Protein AF-A0A2A3ZAZ2-F1 (afdb_monomer_lite)

InterPro domains:
  IPR047900 Choice-of-anchor G domain [NF033766] (11-178)
  IPR059438 Domain of unknown function DUF8394 [PF28433] (3-379)

Secondary structure (DSSP, 8-state):
-EEE-HHHHHTTTT-TTTHHHH-SEEEEEE-SEEEEEEE-SS-EEEEEEE--EEEEEE-HHHHHHHHHHHHHHHHHHHHHHHHHSTTTHHHHHTT--EEEE-GGG-EEEE--TT-EEEE-HHHHHHHHHHHHHTSPEE-TTSSEEEETTTTEEEEEHHHHHH-TT---STTPPTTEESS-HHHHHHHHHHHHHHHHHHHHHHHHHHHHHHHH-EEEEEEEEEEEETTEEEEEEEEEEEEEHHHHHTSS-SPPEEEEE-EETTTEE-HHHHHHHHHHHHHHHHHHHHHHHHHHHHHHHHHHHHHHHHHHHHHHHHHHHHHHTHHHHEEEEEEE-TTTS-GGGS---SSTT--EEEEEEEEEEESGGGT-EEEEEEEEEEE-PPPPPPP-HHHHHHHHHHHHHHHS--SS-HHHHHHHHHHHHH--TT--------S-HHHHHHHTS------------------------------------------PPPPPPPPPPP-------------PPPPPPP------PPPP--------

Organism: Brevibacterium aurantiacum (NCBI:txid273384)

Radius of gyration: 49.74 Å; chains: 1; bounding box: 88×68×163 Å

pLDDT: mean 73.19, std 22.87, range [26.67, 97.69]

Sequence (536 aa):
MLSLSPAGLVDQLGLSGVTDQVVDDLTLELGAIASTADSNGEADNSDYVVADGILTVSSPAVGEISGALDTLVDDTGATLEDVIGDEGLVNDLASLGVNVDLGAVGEISIAGDDATVSVEVRDALNSVVENIINEKLEDESGIASIDLATGDIKIDLAKIVKGADATDLNGLDPNTQVLTSDTISSITTAVADALGTLTGKVTETLTDALNDVHLKINLPAEIRALFVTVASGNITVDATLGQLAGTDESDPTITTDMDLLGVIPIGELLTAITDPLVTALLDITEPLIGGILTATVDELSTGVTSIVDPVLDGLDPVFGALNQVVDLTINEQPTLKDEESQVTGNGSNGAGFTVSAVSLELLPSTDAIDINLASSSVRAIPEAQAPDPDANTNAAASAAASATADDDSNGSAEVAAQAAAMDNADTTASAAADVDATSAAESAANEDASSETSADATTDPMPRRQPQQRQRHRQTPATTRTRNPPLPLTPIQALPLRPHRLLIPLRRLRSRPQQLPMQLLTLTPQPRQTPIQRQT

Foldseek 3Di:
DDKDQCQVQVVVVVNVPLDPQFFGIKDKDWDDKAKDWDDAAPDIDMFIFTQFIKIKTATVLLLCLLVLLLVLLLVLQVVVCCCQFFNHVLVLQQVLFDWFQPDQQFIKTKHHNPKGKDWDRSVLLNVLSVVLLCAWQWAPLRQWTARNNRRMIMGTLQCLVPNSPGRGPGPDDAFDWRLDPSSLVVSLVGVVRSLVVSLVSSLVSSLVSQQAIKMKMKMWMFGDDPNDTQKTWIKIWIHGLCLLQVVDPDFTDIDTDMAGNVPHDPVVCCVSVRVSVRVSSSVRRNVPSNVSSVVSSVSSSVSSCVSRVVSSVSCSVVSVCVCQAKIKTAFHWVVPVDPVQWPPDPDDFHIKIKTARMWMQGRVVVSPDIDGHNMDIDTHHNDPDDPDVVVVVVVVVLVVVVVPPPDDPPPVSVVVSVVVVPDDPDDDDDDDDDDDPVVVVVVVPDDDDDDDDDDDDDDDDDDDDDDDDDDDDDDDDDDDDDDDDDDDDDDDDDDDDDDDDDDDDDDDDDDDDDDDDDDDDDDDDDDDDDDDDDDD

Structure (mmCIF, N/CA/C/O backbone):
data_AF-A0A2A3ZAZ2-F1
#
_entry.id   AF-A0A2A3ZAZ2-F1
#
loop_
_atom_site.group_PDB
_atom_site.id
_atom_site.type_symbol
_atom_site.label_atom_id
_atom_site.label_alt_id
_atom_site.label_comp_id
_atom_site.label_asym_id
_atom_site.label_entity_id
_atom_site.label_seq_id
_atom_site.pdbx_PDB_ins_code
_atom_site.Cartn_x
_atom_site.Cartn_y
_atom_site.Cartn_z
_atom_site.occupancy
_atom_site.B_iso_or_equiv
_atom_site.auth_seq_id
_atom_site.auth_comp_id
_atom_site.auth_asym_id
_atom_site.auth_atom_id
_atom_site.pdbx_PDB_model_num
ATOM 1 N N . MET A 1 1 ? -12.252 -12.598 22.134 1.00 52.41 1 MET A N 1
ATOM 2 C CA . MET A 1 1 ? -12.474 -12.739 20.686 1.00 52.41 1 MET A CA 1
ATOM 3 C C . MET A 1 1 ? -13.908 -13.181 20.469 1.00 52.41 1 MET A C 1
ATOM 5 O O . MET A 1 1 ? -14.264 -14.285 20.875 1.00 52.41 1 MET A O 1
ATOM 9 N N . LEU A 1 2 ? -14.732 -12.280 19.943 1.00 58.09 2 LEU A N 1
ATOM 10 C CA . LEU A 1 2 ? -16.096 -12.559 19.511 1.00 58.09 2 LEU A CA 1
ATOM 11 C C . LEU A 1 2 ? -16.064 -12.546 17.975 1.00 58.09 2 LEU A C 1
ATOM 13 O O . LEU A 1 2 ? -15.742 -11.517 17.394 1.00 58.09 2 LEU A O 1
ATOM 17 N N . SER A 1 3 ? -16.326 -13.685 17.335 1.00 63.59 3 SER A N 1
ATOM 18 C CA . SER A 1 3 ? -16.441 -13.780 15.872 1.00 63.59 3 SER A CA 1
ATOM 19 C C . SER A 1 3 ? -17.918 -13.914 15.526 1.00 63.59 3 SER A C 1
ATOM 21 O O . SER A 1 3 ? -18.619 -14.765 16.089 1.00 63.59 3 SER A O 1
ATOM 23 N N . LEU A 1 4 ? -18.398 -13.022 14.665 1.00 59.56 4 LEU A N 1
ATOM 24 C CA . LEU A 1 4 ? -19.771 -12.969 14.191 1.00 59.56 4 LEU A CA 1
ATOM 25 C C . LEU A 1 4 ? -19.744 -13.273 12.696 1.00 59.56 4 LEU A C 1
ATOM 27 O O . LEU A 1 4 ? -19.268 -12.463 11.911 1.00 59.56 4 LEU A O 1
ATOM 31 N N . SER A 1 5 ? -20.301 -14.417 12.291 1.00 58.69 5 SER A N 1
ATOM 32 C CA . SER A 1 5 ? -20.487 -14.684 10.863 1.00 58.69 5 SER A CA 1
ATOM 33 C C . SER A 1 5 ? -21.585 -13.752 10.317 1.00 58.69 5 SER A C 1
ATOM 35 O O . SER A 1 5 ? -22.741 -13.881 10.744 1.00 58.69 5 SER A O 1
ATOM 37 N N . PRO A 1 6 ? -21.270 -12.835 9.381 1.00 56.41 6 PRO A N 1
ATOM 38 C CA . PRO A 1 6 ? -22.205 -11.838 8.872 1.00 56.41 6 PRO A CA 1
ATOM 39 C C . PRO A 1 6 ? -23.391 -12.479 8.152 1.00 56.41 6 PRO A C 1
ATOM 41 O O . PRO A 1 6 ? -24.512 -12.006 8.298 1.00 56.41 6 PRO A O 1
ATOM 44 N N . ALA A 1 7 ? -23.193 -13.600 7.452 1.00 56.41 7 ALA A N 1
ATOM 45 C CA . ALA A 1 7 ? -24.220 -14.221 6.610 1.00 56.41 7 ALA A CA 1
ATOM 46 C C . ALA A 1 7 ? -25.562 -14.462 7.337 1.00 56.41 7 ALA A C 1
ATOM 48 O O . ALA A 1 7 ? -26.625 -14.229 6.775 1.00 56.41 7 ALA A O 1
ATOM 49 N N . GLY A 1 8 ? -25.537 -14.874 8.611 1.00 55.44 8 GLY A N 1
ATOM 50 C CA . GLY A 1 8 ? -26.767 -15.110 9.380 1.00 55.44 8 GLY A CA 1
ATOM 51 C C . GLY A 1 8 ? -27.421 -13.846 9.953 1.00 55.44 8 GLY A C 1
ATOM 52 O O . GLY A 1 8 ? -28.639 -13.813 10.125 1.00 55.44 8 GLY A O 1
ATOM 53 N N . LEU A 1 9 ? -26.623 -12.821 10.263 1.00 58.31 9 LEU A N 1
ATOM 54 C CA . LEU A 1 9 ? -27.069 -11.591 10.927 1.00 58.31 9 LEU A CA 1
ATOM 55 C C . LEU A 1 9 ? -27.491 -10.512 9.917 1.00 58.31 9 LEU A C 1
ATOM 57 O O . LEU A 1 9 ? -28.422 -9.747 10.143 1.00 58.31 9 LEU A O 1
ATOM 61 N N . VAL A 1 10 ? -26.827 -10.484 8.767 1.00 57.12 10 VAL A N 1
ATOM 62 C CA . VAL A 1 10 ? -27.002 -9.493 7.704 1.00 57.12 10 VAL A CA 1
ATOM 63 C C . VAL A 1 10 ? -28.186 -9.855 6.793 1.00 57.12 10 VAL A C 1
ATOM 65 O O . VAL A 1 10 ? -28.905 -8.962 6.337 1.00 57.12 10 VAL A O 1
ATOM 68 N N . ASP A 1 11 ? -28.501 -11.150 6.646 1.00 60.66 11 ASP A N 1
ATOM 69 C CA . ASP A 1 11 ? -29.779 -11.619 6.084 1.00 60.66 11 ASP A CA 1
ATOM 70 C C . ASP A 1 11 ? -30.981 -11.115 6.905 1.00 60.66 11 ASP A C 1
ATOM 72 O O . ASP A 1 11 ? -32.020 -10.760 6.343 1.00 60.66 11 ASP A O 1
ATOM 76 N N . GLN A 1 12 ? -30.846 -11.027 8.236 1.00 57.66 12 GLN A N 1
ATOM 77 C CA . GLN A 1 12 ? -31.880 -10.450 9.107 1.00 57.66 12 GLN A CA 1
ATOM 78 C C . GLN A 1 12 ? -32.002 -8.928 8.964 1.00 57.66 12 GLN A C 1
ATOM 80 O O . GLN A 1 12 ? -33.097 -8.395 9.141 1.00 57.66 12 GLN A O 1
ATOM 85 N N . LEU A 1 13 ? -30.917 -8.245 8.595 1.00 60.09 13 LEU A N 1
ATOM 86 C CA . LEU A 1 13 ? -30.896 -6.805 8.322 1.00 60.09 13 LEU A CA 1
ATOM 87 C C . LEU A 1 13 ? -31.322 -6.453 6.884 1.00 60.09 13 LEU A C 1
ATOM 89 O O . LEU A 1 13 ? -31.354 -5.281 6.520 1.00 60.09 13 LEU A O 1
ATOM 93 N N . GLY A 1 14 ? -31.696 -7.442 6.062 1.00 56.00 14 GLY A N 1
ATOM 94 C CA . GLY A 1 14 ? -32.183 -7.216 4.696 1.00 56.00 14 GLY A CA 1
ATOM 95 C C . GLY A 1 14 ? -31.089 -6.845 3.690 1.00 56.00 14 GLY A C 1
ATOM 96 O O . GLY A 1 14 ? -31.392 -6.328 2.617 1.00 56.00 14 GLY A O 1
ATOM 97 N N . LEU A 1 15 ? -29.832 -7.132 4.020 1.00 62.06 15 LEU A N 1
ATOM 98 C CA . LEU A 1 15 ? -28.643 -6.871 3.203 1.00 62.06 15 LEU A CA 1
ATOM 99 C C . LEU A 1 15 ? -28.182 -8.135 2.440 1.00 62.06 15 LEU A C 1
ATOM 101 O O . LEU A 1 15 ? -27.025 -8.254 2.031 1.00 62.06 15 LEU A O 1
ATOM 105 N N . SER A 1 16 ? -29.104 -9.083 2.236 1.00 54.66 16 SER A N 1
ATOM 106 C CA . SER A 1 16 ? -28.910 -10.337 1.501 1.00 54.66 16 SER A CA 1
ATOM 107 C C . SER A 1 16 ? -28.504 -10.042 0.048 1.00 54.66 16 SER A C 1
ATOM 109 O O . SER A 1 16 ? -29.354 -9.751 -0.799 1.00 54.66 16 SER A O 1
ATOM 111 N N . GLY A 1 17 ? -27.202 -10.045 -0.231 1.00 55.53 17 GLY A N 1
ATOM 112 C CA . GLY A 1 17 ? -26.616 -9.648 -1.517 1.00 55.53 17 GLY A CA 1
ATOM 113 C C . GLY A 1 17 ? -25.278 -8.915 -1.396 1.00 55.53 17 GLY A C 1
ATOM 114 O O . GLY A 1 17 ? -24.532 -8.898 -2.366 1.00 55.53 17 GLY A O 1
ATOM 115 N N . VAL A 1 18 ? -24.966 -8.359 -0.218 1.00 58.56 18 VAL A N 1
ATOM 116 C CA . VAL A 1 18 ? -23.701 -7.649 0.052 1.00 58.56 18 VAL A CA 1
ATOM 117 C C . VAL A 1 18 ? -22.656 -8.571 0.701 1.00 58.56 18 VAL A C 1
ATOM 119 O O . VAL A 1 18 ? -21.472 -8.453 0.421 1.00 58.56 18 VAL A O 1
ATOM 122 N N . THR A 1 19 ? -23.065 -9.541 1.523 1.00 58.22 19 THR A N 1
ATOM 123 C CA . THR A 1 19 ? -22.137 -10.291 2.390 1.00 58.22 19 THR A CA 1
ATOM 124 C C . THR A 1 19 ? -21.160 -11.184 1.648 1.00 58.22 19 THR A C 1
ATOM 126 O O . THR A 1 19 ? -19.963 -10.979 1.733 1.00 58.22 19 THR A O 1
ATOM 129 N N . ASP A 1 20 ? -21.625 -12.148 0.862 1.00 62.38 20 ASP A N 1
ATOM 130 C CA . ASP A 1 20 ? -20.726 -13.240 0.453 1.00 62.38 20 ASP A CA 1
ATOM 131 C C . ASP A 1 20 ? -19.689 -12.818 -0.603 1.00 62.38 20 ASP A C 1
ATOM 133 O O . ASP A 1 20 ? -18.745 -13.555 -0.876 1.00 62.38 20 ASP A O 1
ATOM 137 N N . GLN A 1 21 ? -19.883 -11.647 -1.214 1.00 66.38 21 GLN A N 1
ATOM 138 C CA . GLN A 1 21 ? -18.978 -11.074 -2.211 1.00 66.38 21 GLN A CA 1
ATOM 139 C C . GLN A 1 21 ? -18.140 -9.925 -1.647 1.00 66.38 21 GLN A C 1
ATOM 141 O O . GLN A 1 21 ? -17.027 -9.721 -2.121 1.00 66.38 21 GLN A O 1
ATOM 146 N N . VAL A 1 22 ? -18.640 -9.193 -0.642 1.00 78.25 22 VAL A N 1
ATOM 147 C CA . VAL A 1 22 ? -17.960 -8.004 -0.111 1.00 78.25 22 VAL A CA 1
ATOM 148 C C . VAL A 1 22 ? -17.401 -8.227 1.292 1.00 78.25 22 VAL A C 1
ATOM 150 O O . VAL A 1 22 ? -16.277 -7.807 1.533 1.00 78.25 22 VAL A O 1
ATOM 153 N N . VAL A 1 23 ? -18.121 -8.881 2.210 1.00 83.50 23 VAL A N 1
ATOM 154 C CA . VAL A 1 23 ? -17.679 -9.112 3.602 1.00 83.50 23 VAL A CA 1
ATOM 155 C C . VAL A 1 23 ? -18.123 -10.482 4.111 1.00 83.50 23 VAL A C 1
ATOM 157 O O . VAL A 1 23 ? -19.313 -10.714 4.353 1.00 83.50 23 VAL A O 1
ATOM 160 N N . ASP A 1 24 ? -17.164 -11.374 4.345 1.00 84.38 24 ASP A N 1
ATOM 161 C CA . ASP A 1 24 ? -17.417 -12.759 4.751 1.00 84.38 24 ASP A CA 1
ATOM 162 C C . ASP A 1 24 ? -17.257 -13.010 6.262 1.00 84.38 24 ASP A C 1
ATOM 164 O O . ASP A 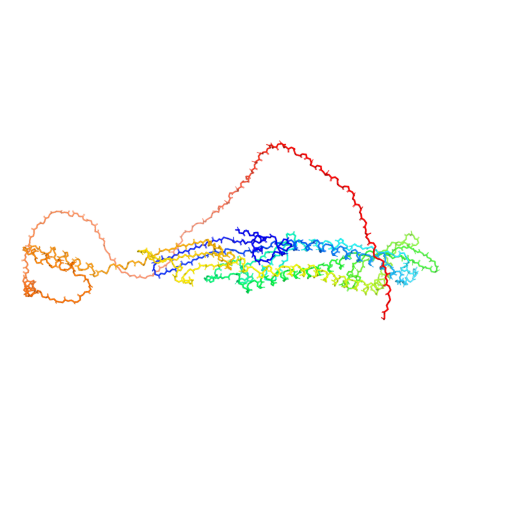1 24 ? -17.879 -13.945 6.780 1.00 84.38 24 ASP A O 1
ATOM 168 N N . ASP A 1 25 ? -16.514 -12.163 6.989 1.00 85.69 25 ASP A N 1
ATOM 169 C CA . ASP A 1 25 ? -16.398 -12.208 8.455 1.00 85.69 25 ASP A CA 1
ATOM 170 C C . ASP A 1 25 ? -16.355 -10.821 9.121 1.00 85.69 25 ASP A C 1
ATOM 172 O O . ASP A 1 25 ? -15.772 -9.869 8.598 1.00 85.69 25 ASP A O 1
ATOM 176 N N . LEU A 1 26 ? -16.944 -10.728 10.320 1.00 87.62 26 LEU A N 1
ATOM 177 C CA . LEU A 1 26 ? -16.829 -9.576 11.213 1.00 87.62 26 LEU A CA 1
ATOM 178 C C . LEU A 1 26 ? -16.402 -10.061 12.601 1.00 87.62 26 LEU A C 1
ATOM 180 O O . LEU A 1 26 ? -17.150 -10.737 13.312 1.00 87.62 26 LEU A O 1
ATOM 184 N N . THR A 1 27 ? -15.203 -9.679 13.025 1.00 90.56 27 THR A N 1
ATOM 185 C CA . THR A 1 27 ? -14.629 -10.117 14.297 1.00 90.56 27 THR A CA 1
ATOM 186 C C . THR A 1 27 ? -14.274 -8.922 15.172 1.00 90.56 27 THR A C 1
ATOM 188 O O . THR A 1 27 ? -13.551 -8.026 14.753 1.00 90.56 27 THR A O 1
ATOM 191 N N . LEU A 1 28 ? -14.733 -8.935 16.427 1.00 92.12 28 LEU A N 1
ATOM 192 C CA . LEU A 1 28 ? -14.315 -7.979 17.448 1.00 92.12 28 LEU A CA 1
ATOM 193 C C . LEU A 1 28 ? -13.357 -8.655 18.435 1.00 92.12 28 LEU A C 1
ATOM 195 O O . LEU A 1 28 ? -13.705 -9.603 19.160 1.00 92.12 28 LEU A O 1
ATOM 199 N N . GLU A 1 29 ? -12.134 -8.141 18.488 1.00 93.50 29 GLU A N 1
ATOM 200 C CA . GLU A 1 29 ? -11.129 -8.525 19.463 1.00 93.50 29 GLU A CA 1
ATOM 201 C C . GLU A 1 29 ? -11.007 -7.451 20.540 1.00 93.50 29 GLU A C 1
ATOM 203 O O . GLU A 1 29 ? -10.717 -6.292 20.274 1.00 93.50 29 GLU A O 1
ATOM 208 N N . LEU A 1 30 ? -11.238 -7.866 21.782 1.00 93.44 30 LEU A N 1
ATOM 209 C CA . LEU A 1 30 ? -10.998 -7.048 22.959 1.00 93.44 30 LEU A CA 1
ATOM 210 C C . LEU A 1 30 ? -9.752 -7.591 23.646 1.00 93.44 30 LEU A C 1
ATOM 212 O O . LEU A 1 30 ? -9.612 -8.813 23.795 1.00 93.44 30 LEU A O 1
ATOM 216 N N . GLY A 1 31 ? -8.880 -6.680 24.069 1.00 91.94 31 GLY A N 1
ATOM 217 C CA . GLY A 1 31 ? -7.686 -7.001 24.838 1.00 91.94 31 GLY A CA 1
ATOM 218 C C . GLY A 1 31 ? -8.010 -7.518 26.245 1.00 91.94 31 GLY A C 1
ATOM 219 O O . GLY A 1 31 ? -9.090 -8.036 26.536 1.00 91.94 31 GLY A O 1
ATOM 220 N N . ALA A 1 32 ? -7.060 -7.376 27.169 1.00 94.12 32 ALA A N 1
ATOM 221 C CA . ALA A 1 32 ? -7.324 -7.677 28.572 1.00 94.12 32 ALA A CA 1
ATOM 222 C C . ALA A 1 32 ? -8.446 -6.773 29.109 1.00 94.12 32 ALA A C 1
ATOM 224 O O . ALA A 1 32 ? -8.337 -5.548 29.043 1.00 94.12 32 ALA A O 1
ATOM 225 N N . ILE A 1 33 ? -9.492 -7.397 29.656 1.00 95.38 33 ILE A N 1
ATOM 226 C CA . ILE A 1 33 ? -10.637 -6.713 30.258 1.00 95.38 33 ILE A CA 1
ATOM 227 C C . ILE A 1 33 ? -10.745 -7.025 31.754 1.00 95.38 33 ILE A C 1
ATOM 229 O O . ILE A 1 33 ? -10.572 -8.175 32.169 1.00 95.38 33 ILE A O 1
ATOM 233 N N . ALA A 1 34 ? -11.021 -6.009 32.569 1.00 95.81 34 ALA A N 1
ATOM 234 C CA . ALA A 1 34 ? -11.232 -6.140 34.009 1.00 95.81 34 ALA A CA 1
ATOM 235 C C . ALA A 1 34 ? -12.114 -5.008 34.547 1.00 95.81 34 ALA A C 1
ATOM 237 O O . ALA A 1 34 ? -12.119 -3.911 34.000 1.00 95.81 34 ALA A O 1
ATOM 238 N N . SER A 1 35 ? -12.801 -5.261 35.656 1.00 95.12 35 SER A N 1
ATOM 239 C CA . SER A 1 35 ? -13.551 -4.257 36.414 1.00 95.12 35 SER A CA 1
ATOM 240 C C . SER A 1 35 ? -13.294 -4.425 37.906 1.00 95.12 35 SER A C 1
ATOM 242 O O . SER A 1 35 ? -13.001 -5.531 38.370 1.00 95.12 35 SER A O 1
ATOM 244 N N . THR A 1 36 ? -13.479 -3.354 38.665 1.00 93.44 36 THR A N 1
ATOM 245 C CA . THR A 1 36 ? -13.549 -3.367 40.126 1.00 93.44 36 THR A CA 1
ATOM 246 C C . THR A 1 36 ? -14.722 -2.509 40.583 1.00 93.44 36 THR A C 1
ATOM 248 O O . THR A 1 36 ? -15.032 -1.483 39.984 1.00 93.44 36 THR A O 1
ATOM 251 N N . ALA A 1 37 ? -15.380 -2.940 41.655 1.00 90.44 37 ALA A N 1
ATOM 252 C CA . ALA A 1 37 ? -16.422 -2.175 42.325 1.00 90.44 37 ALA A CA 1
ATOM 253 C C . ALA A 1 37 ? -16.169 -2.225 43.835 1.00 90.44 37 ALA A C 1
ATOM 255 O O . ALA A 1 37 ? -15.951 -3.305 44.391 1.00 90.44 37 ALA A O 1
ATOM 256 N N . ASP A 1 38 ? -16.185 -1.062 44.476 1.00 87.94 38 ASP A N 1
ATOM 257 C CA . ASP A 1 38 ? -15.986 -0.863 45.908 1.00 87.94 38 ASP A CA 1
ATOM 258 C C . ASP A 1 38 ? -17.085 0.060 46.446 1.00 87.94 38 ASP A C 1
ATOM 260 O O . ASP A 1 38 ? -17.494 1.012 45.780 1.00 87.94 38 ASP A O 1
ATOM 264 N N . SER A 1 39 ? -17.603 -0.255 47.630 1.00 84.00 39 SER A N 1
ATOM 265 C CA . SER A 1 39 ? -18.609 0.563 48.302 1.00 84.00 39 SER A CA 1
ATOM 266 C C . SER A 1 39 ? -18.468 0.421 49.808 1.00 84.00 39 SER A C 1
ATOM 268 O O . SER A 1 39 ? -18.311 -0.689 50.327 1.00 84.00 39 SER A O 1
ATOM 270 N N . ASN A 1 40 ? -18.584 1.540 50.517 1.00 80.19 40 ASN A N 1
ATOM 271 C CA . ASN A 1 40 ? -18.669 1.585 51.979 1.00 80.19 40 ASN A CA 1
ATOM 272 C C . ASN A 1 40 ? -20.085 1.940 52.481 1.00 80.19 40 ASN A C 1
ATOM 274 O O . ASN A 1 40 ? -20.274 2.189 53.669 1.00 80.19 40 ASN A O 1
ATOM 278 N N . GLY A 1 41 ? -21.073 1.984 51.579 1.00 70.50 41 GLY A N 1
ATOM 279 C CA . GLY A 1 41 ? -22.455 2.358 51.881 1.00 70.50 41 GLY A CA 1
ATOM 280 C C . GLY A 1 41 ? -22.721 3.868 51.917 1.00 70.50 41 GLY A C 1
ATOM 281 O O . GLY A 1 41 ? -23.877 4.260 52.052 1.00 70.50 41 GLY A O 1
ATOM 282 N N . GLU A 1 42 ? -21.690 4.706 51.774 1.00 70.56 42 GLU A N 1
ATOM 283 C CA . GLU A 1 42 ? -21.794 6.168 51.634 1.00 70.56 42 GLU A CA 1
ATOM 284 C C . GLU A 1 42 ? -21.228 6.674 50.297 1.00 70.56 42 GLU A C 1
ATOM 286 O O . GLU A 1 42 ? -21.736 7.646 49.738 1.00 70.56 42 GLU A O 1
ATOM 291 N N . ALA A 1 43 ? -20.179 6.025 49.788 1.00 75.50 43 ALA A N 1
ATOM 292 C CA . ALA A 1 43 ? -19.521 6.323 48.527 1.00 75.50 43 ALA A CA 1
ATOM 293 C C . ALA A 1 43 ? -19.285 5.038 47.729 1.00 75.50 43 ALA A C 1
ATOM 295 O O . ALA A 1 43 ? -18.876 4.014 48.282 1.00 75.50 43 ALA A O 1
ATOM 296 N N . ASP A 1 44 ? -19.494 5.150 46.422 1.00 82.62 44 ASP A N 1
ATOM 297 C CA . ASP A 1 44 ? -19.298 4.090 45.444 1.00 82.62 44 ASP A CA 1
ATOM 298 C C . ASP A 1 44 ? -18.097 4.441 44.562 1.00 82.62 44 ASP A C 1
ATOM 300 O O . ASP A 1 44 ? -17.993 5.563 44.059 1.00 82.62 44 ASP A O 1
ATOM 304 N N . ASN A 1 45 ? -17.175 3.494 44.389 1.00 87.25 45 ASN A N 1
ATOM 305 C CA . ASN A 1 45 ? -16.007 3.645 43.530 1.00 87.25 45 ASN A CA 1
ATOM 306 C C . ASN A 1 45 ? -15.880 2.460 42.575 1.00 87.25 45 ASN A C 1
ATOM 308 O O . ASN A 1 45 ? -16.119 1.310 42.943 1.00 87.25 45 ASN A O 1
ATOM 312 N N . SER A 1 46 ? -15.441 2.730 41.353 1.00 90.38 46 SER A N 1
ATOM 313 C CA . SER A 1 46 ? -15.227 1.691 40.355 1.00 90.38 46 SER A CA 1
ATOM 314 C C . SER A 1 46 ? -14.101 2.045 39.415 1.00 90.38 46 SER A C 1
ATOM 316 O O . SER A 1 46 ? -14.015 3.190 38.974 1.00 90.38 46 SER A O 1
ATOM 318 N N . ASP A 1 47 ? -13.331 1.035 39.038 1.00 92.75 47 ASP A N 1
ATOM 319 C CA . ASP A 1 47 ? -12.361 1.133 37.959 1.00 92.75 47 ASP A CA 1
ATOM 320 C C . ASP A 1 47 ? -12.642 0.058 36.911 1.00 92.75 47 ASP A C 1
ATOM 322 O O . ASP A 1 47 ? -13.310 -0.953 37.158 1.00 92.75 47 ASP A O 1
ATOM 326 N N . TYR A 1 48 ? -12.086 0.263 35.725 1.00 95.38 48 TYR A N 1
ATOM 327 C CA . TYR A 1 48 ? -12.109 -0.717 34.655 1.00 95.38 48 TYR A CA 1
ATOM 328 C C . TYR A 1 48 ? -10.809 -0.664 33.859 1.00 95.38 48 TYR A C 1
ATOM 330 O O . TYR A 1 48 ? -10.067 0.319 33.892 1.00 95.38 48 TYR A O 1
ATOM 338 N N . VAL A 1 49 ? -10.540 -1.752 33.147 1.00 96.25 49 VAL A N 1
ATOM 339 C CA . VAL A 1 49 ? -9.462 -1.850 32.172 1.00 96.25 49 VAL A CA 1
ATOM 340 C C . VAL A 1 49 ? -10.010 -2.509 30.915 1.00 96.25 49 VAL A C 1
ATOM 342 O O . VAL A 1 49 ? -10.638 -3.562 31.006 1.00 96.25 49 VAL A O 1
ATOM 345 N N . VAL A 1 50 ? -9.744 -1.910 29.758 1.00 96.12 50 VAL A N 1
ATOM 346 C CA . VAL A 1 50 ? -9.931 -2.462 28.416 1.00 96.12 50 VAL A CA 1
ATOM 347 C C . VAL A 1 50 ? -8.673 -2.132 27.620 1.00 96.12 50 VAL A C 1
ATOM 349 O O . VAL A 1 50 ? -8.494 -1.017 27.133 1.00 96.12 50 VAL A O 1
ATOM 352 N N . ALA A 1 51 ? -7.760 -3.100 27.553 1.00 92.12 51 ALA A N 1
ATOM 353 C CA . ALA A 1 51 ? -6.420 -2.876 27.016 1.00 92.12 51 ALA A CA 1
ATOM 354 C C . ALA A 1 51 ? -6.390 -2.591 25.509 1.00 92.12 51 ALA A C 1
ATOM 356 O O . ALA A 1 51 ? -5.441 -1.967 25.061 1.00 92.12 51 ALA A O 1
ATOM 357 N N . ASP A 1 52 ? -7.379 -3.071 24.751 1.00 91.25 52 ASP A N 1
ATOM 358 C CA . ASP A 1 52 ? -7.451 -2.912 23.296 1.00 91.25 52 ASP A CA 1
ATOM 359 C C . ASP A 1 52 ? -8.881 -3.184 22.792 1.00 91.25 52 ASP A C 1
ATOM 361 O O . ASP A 1 52 ? -9.652 -3.877 23.471 1.00 91.25 52 ASP A O 1
ATOM 365 N N . GLY A 1 53 ? -9.212 -2.673 21.608 1.00 94.19 53 GLY A N 1
ATOM 366 C CA . GLY A 1 53 ? -10.450 -2.934 20.883 1.00 94.19 53 GLY A CA 1
ATOM 367 C C . GLY A 1 53 ? -10.227 -2.839 19.377 1.00 94.19 53 GLY A C 1
ATOM 368 O O . GLY A 1 53 ? -10.253 -1.745 18.822 1.00 94.19 53 GLY A O 1
ATOM 369 N N . ILE A 1 54 ? -10.059 -3.989 18.724 1.00 95.81 54 ILE A N 1
ATOM 370 C CA . ILE A 1 54 ? -9.836 -4.088 17.279 1.00 95.81 54 ILE A CA 1
ATOM 371 C C . ILE A 1 54 ? -11.046 -4.737 16.618 1.00 95.81 54 ILE A C 1
ATOM 373 O O . ILE A 1 54 ? -11.389 -5.888 16.906 1.00 95.81 54 ILE A O 1
ATOM 377 N N . LEU A 1 55 ? -11.674 -4.014 15.695 1.00 95.00 55 LEU A N 1
ATOM 378 C CA . LEU A 1 55 ? -12.686 -4.558 14.797 1.00 95.00 55 LEU A CA 1
ATOM 379 C C . LEU A 1 55 ? -12.000 -5.005 13.502 1.00 95.00 55 LEU A C 1
ATOM 381 O O . LEU A 1 55 ? -11.334 -4.215 12.849 1.00 95.00 55 LEU A O 1
ATOM 385 N N . THR A 1 56 ? -12.132 -6.276 13.139 1.00 95.38 56 THR A N 1
ATOM 386 C CA . THR A 1 56 ? -11.616 -6.827 11.881 1.00 95.38 56 THR A CA 1
ATOM 387 C C . THR A 1 56 ? -12.780 -7.178 10.967 1.00 95.38 56 THR A C 1
ATOM 389 O O . THR A 1 56 ? -13.675 -7.924 11.367 1.00 95.38 56 THR A O 1
ATOM 392 N N . VAL A 1 57 ? -12.752 -6.648 9.750 1.00 93.19 57 VAL A N 1
ATOM 393 C CA . VAL A 1 57 ? -13.659 -6.997 8.656 1.00 93.19 57 VAL A CA 1
ATOM 394 C C . VAL A 1 57 ? -12.850 -7.782 7.636 1.00 93.19 57 VAL A C 1
ATOM 396 O O . VAL A 1 57 ? -11.851 -7.267 7.143 1.00 93.19 57 VAL A O 1
ATOM 399 N N . SER A 1 58 ? -13.255 -9.009 7.328 1.00 92.75 58 SER A N 1
ATOM 400 C CA . SER A 1 58 ? -12.632 -9.773 6.246 1.00 92.75 58 SER A CA 1
ATOM 401 C C . SER A 1 58 ? -13.454 -9.585 4.971 1.00 92.75 58 SER A C 1
ATOM 403 O O . SER A 1 58 ? -14.685 -9.681 4.990 1.00 92.75 58 SER A O 1
ATOM 405 N N . SER A 1 59 ? -12.782 -9.178 3.894 1.00 92.69 59 SER A N 1
ATOM 406 C CA . SER A 1 59 ? -13.394 -8.776 2.631 1.00 92.69 59 SER A CA 1
ATOM 407 C C . SER A 1 59 ? -12.732 -9.496 1.455 1.00 92.69 59 SER A C 1
ATOM 409 O O . SER A 1 59 ? -11.622 -9.135 1.048 1.00 92.69 59 SER A O 1
ATOM 411 N N . PRO A 1 60 ? -13.421 -10.472 0.835 1.00 91.38 60 PRO A N 1
ATOM 412 C CA . PRO A 1 60 ? -12.936 -11.113 -0.385 1.00 91.38 60 PRO A CA 1
ATOM 413 C C . PRO A 1 60 ? -12.681 -10.105 -1.514 1.00 91.38 60 PRO A C 1
ATOM 415 O O . PRO A 1 60 ? -11.686 -10.222 -2.222 1.00 91.38 60 PRO A O 1
ATOM 418 N N . ALA A 1 61 ? -13.530 -9.078 -1.628 1.00 91.38 61 ALA A N 1
ATOM 419 C CA . ALA A 1 61 ? -13.377 -7.999 -2.603 1.00 91.38 61 ALA A CA 1
ATOM 420 C C . ALA A 1 61 ? -12.056 -7.225 -2.433 1.00 91.38 61 ALA A C 1
ATOM 422 O O . ALA A 1 61 ? -11.408 -6.909 -3.427 1.00 91.38 61 ALA A O 1
ATOM 423 N N . VAL A 1 62 ? -11.612 -6.971 -1.195 1.00 94.38 62 VAL A N 1
ATOM 424 C CA . VAL A 1 62 ? -10.286 -6.379 -0.939 1.00 94.38 62 VAL A CA 1
ATOM 425 C C . VAL A 1 62 ? -9.167 -7.341 -1.342 1.00 94.38 62 VAL A C 1
ATOM 427 O O . VAL A 1 62 ? -8.193 -6.917 -1.957 1.00 94.38 62 VAL A O 1
ATOM 430 N N . GLY A 1 63 ? -9.314 -8.639 -1.058 1.00 90.69 63 GLY A N 1
ATOM 431 C CA . GLY A 1 63 ? -8.337 -9.655 -1.466 1.00 90.69 63 GLY A CA 1
ATOM 432 C C . GLY A 1 63 ? -8.167 -9.771 -2.990 1.00 90.69 63 GLY A C 1
ATOM 433 O O . GLY A 1 63 ? -7.068 -10.042 -3.479 1.00 90.69 63 GLY A O 1
ATOM 434 N N . GLU A 1 64 ? -9.230 -9.519 -3.760 1.00 92.75 64 GLU A N 1
ATOM 435 C CA . GLU A 1 64 ? -9.214 -9.544 -5.231 1.00 92.75 64 GLU A CA 1
ATOM 436 C C . GLU A 1 64 ? -8.465 -8.357 -5.866 1.00 92.75 64 GLU A C 1
ATOM 438 O O . GLU A 1 64 ? -8.017 -8.474 -7.011 1.00 92.75 64 GLU A O 1
ATOM 443 N N . ILE A 1 65 ? -8.247 -7.255 -5.129 1.00 94.94 65 ILE A N 1
ATOM 444 C CA . ILE A 1 65 ? -7.482 -6.086 -5.609 1.00 94.94 65 ILE A CA 1
ATOM 445 C C . ILE A 1 65 ? -6.081 -6.504 -6.057 1.00 94.94 65 ILE A C 1
ATOM 447 O O . ILE A 1 65 ? -5.600 -6.031 -7.083 1.00 94.94 65 ILE A O 1
ATOM 451 N N . SER A 1 66 ? -5.443 -7.421 -5.324 1.00 92.56 66 SER A N 1
ATOM 452 C CA . SER A 1 66 ? -4.097 -7.913 -5.636 1.00 92.56 66 SER A CA 1
ATOM 453 C C . SER A 1 66 ? -4.003 -8.503 -7.051 1.00 92.56 66 SER A C 1
ATOM 455 O O . SER A 1 66 ? -3.132 -8.119 -7.828 1.00 92.56 66 SER A O 1
ATOM 457 N N . GLY A 1 67 ? -4.943 -9.378 -7.421 1.00 92.81 67 GLY A N 1
ATOM 458 C CA . GLY A 1 67 ? -4.988 -9.995 -8.749 1.00 92.81 67 GLY A CA 1
ATOM 459 C C . GLY A 1 67 ? -5.417 -9.025 -9.851 1.00 92.81 67 GLY A C 1
ATOM 460 O O . GLY A 1 67 ? -4.943 -9.127 -10.984 1.00 92.81 67 GLY A O 1
ATOM 461 N N . ALA A 1 68 ? -6.290 -8.068 -9.527 1.00 94.69 68 ALA A N 1
ATOM 462 C CA . ALA A 1 68 ? -6.681 -7.017 -10.461 1.00 94.69 68 ALA A CA 1
ATOM 463 C C . ALA A 1 68 ? -5.512 -6.066 -10.769 1.00 94.69 68 ALA A C 1
ATOM 465 O O . ALA A 1 68 ? -5.315 -5.705 -11.927 1.00 94.69 68 ALA A O 1
ATOM 466 N N . LEU A 1 69 ? -4.716 -5.710 -9.756 1.00 94.19 69 LEU A N 1
ATOM 467 C CA . LEU A 1 69 ? -3.530 -4.870 -9.905 1.00 94.19 69 LEU A CA 1
ATOM 468 C C . LEU A 1 69 ? -2.431 -5.577 -10.706 1.00 94.19 69 LEU A C 1
ATOM 470 O O . LEU A 1 69 ? -1.864 -4.967 -11.605 1.00 94.19 69 LEU A O 1
ATOM 474 N N . ASP A 1 70 ? -2.179 -6.857 -10.423 1.00 92.88 70 ASP A N 1
ATOM 475 C CA . ASP A 1 70 ? -1.231 -7.692 -11.176 1.00 92.88 70 ASP A CA 1
ATOM 476 C C . ASP A 1 70 ? -1.603 -7.754 -12.666 1.00 92.88 70 ASP A C 1
ATOM 478 O O . ASP A 1 70 ? -0.779 -7.483 -13.533 1.00 92.88 70 ASP A O 1
ATOM 482 N N . THR A 1 71 ? -2.884 -7.996 -12.969 1.00 94.50 71 THR A N 1
ATOM 483 C CA . THR A 1 71 ? -3.379 -8.023 -14.357 1.00 94.50 71 THR A CA 1
ATOM 484 C C . THR A 1 71 ? -3.236 -6.662 -15.038 1.00 94.50 71 THR A C 1
ATOM 486 O O . THR A 1 71 ? -2.755 -6.588 -16.166 1.00 94.50 71 THR A O 1
ATOM 489 N N . LEU A 1 72 ? -3.642 -5.581 -14.359 1.00 94.56 72 LEU A N 1
ATOM 490 C CA . LEU A 1 72 ? -3.547 -4.221 -14.889 1.00 94.56 72 LEU A CA 1
ATOM 491 C C . LEU A 1 72 ? -2.096 -3.868 -15.240 1.00 94.56 72 LEU A C 1
ATOM 493 O O . LEU A 1 72 ? -1.827 -3.364 -16.326 1.00 94.56 72 LEU A O 1
ATOM 497 N N . VAL A 1 73 ? -1.167 -4.143 -14.326 1.00 93.62 73 VAL A N 1
ATOM 498 C CA . VAL A 1 73 ? 0.244 -3.800 -14.503 1.00 93.62 73 VAL A CA 1
ATOM 499 C C . VAL A 1 73 ? 0.928 -4.687 -15.541 1.00 93.62 73 VAL A C 1
ATOM 501 O O . VAL A 1 73 ? 1.719 -4.163 -16.324 1.00 93.62 73 VAL A O 1
ATOM 504 N N . ASP A 1 74 ? 0.601 -5.978 -15.621 1.00 92.81 74 ASP A N 1
ATOM 505 C CA . ASP A 1 74 ? 1.142 -6.859 -16.663 1.00 92.81 74 ASP A CA 1
ATOM 506 C C . ASP A 1 74 ? 0.681 -6.428 -18.067 1.00 92.81 74 ASP A C 1
ATOM 508 O O . ASP A 1 74 ? 1.500 -6.343 -18.987 1.00 92.81 74 ASP A O 1
ATOM 512 N N . ASP A 1 75 ? -0.603 -6.080 -18.224 1.00 93.31 75 ASP A N 1
ATOM 513 C CA . ASP A 1 75 ? -1.170 -5.589 -19.488 1.00 93.31 75 ASP A CA 1
ATOM 514 C C . ASP A 1 75 ? -0.541 -4.246 -19.905 1.00 93.31 75 ASP A C 1
ATOM 516 O O . ASP A 1 75 ? -0.171 -4.048 -21.072 1.00 93.31 75 ASP A O 1
ATOM 520 N N . THR A 1 76 ? -0.374 -3.321 -18.955 1.00 92.62 76 THR A N 1
ATOM 521 C CA . THR A 1 76 ? 0.293 -2.039 -19.204 1.00 92.62 76 THR A CA 1
ATOM 522 C C . THR A 1 76 ? 1.774 -2.222 -19.523 1.00 92.62 76 THR A C 1
ATOM 524 O O . THR A 1 76 ? 2.270 -1.621 -20.476 1.00 92.62 76 THR A O 1
ATOM 527 N N . GLY A 1 77 ? 2.479 -3.074 -18.777 1.00 92.62 77 GLY A N 1
ATOM 528 C CA . GLY A 1 77 ? 3.883 -3.391 -19.016 1.00 92.62 77 GLY A CA 1
ATOM 529 C C . GLY A 1 77 ? 4.096 -3.972 -20.410 1.00 92.62 77 GLY A C 1
ATOM 530 O O . GLY A 1 77 ? 4.954 -3.487 -21.138 1.00 92.62 77 GLY A O 1
ATOM 531 N N . ALA A 1 78 ? 3.269 -4.935 -20.827 1.00 91.25 78 ALA A N 1
ATOM 532 C CA . ALA A 1 78 ? 3.324 -5.504 -22.173 1.00 91.25 78 ALA A CA 1
ATOM 533 C C . ALA A 1 78 ? 3.083 -4.448 -23.263 1.00 91.25 78 ALA A C 1
ATOM 535 O O . ALA A 1 78 ? 3.821 -4.384 -24.243 1.00 91.25 78 ALA A O 1
ATOM 536 N N . THR A 1 79 ? 2.092 -3.575 -23.065 1.00 91.19 79 THR A N 1
ATOM 537 C CA . THR A 1 79 ? 1.814 -2.478 -24.002 1.00 91.19 79 THR A CA 1
ATOM 538 C C . THR A 1 79 ? 3.000 -1.516 -24.103 1.00 91.19 79 THR A C 1
ATOM 540 O O . THR A 1 79 ? 3.354 -1.084 -25.200 1.00 91.19 79 THR A O 1
ATOM 543 N N . LEU A 1 80 ? 3.639 -1.192 -22.975 1.00 91.81 80 LEU A N 1
ATOM 544 C CA . LEU A 1 80 ? 4.794 -0.301 -22.952 1.00 91.81 80 LEU A CA 1
ATOM 545 C C . LEU A 1 80 ? 6.018 -0.929 -23.631 1.00 91.81 80 LEU A C 1
ATOM 547 O O . LEU A 1 80 ? 6.697 -0.246 -24.397 1.00 91.81 80 LEU A O 1
ATOM 551 N N . GLU A 1 81 ? 6.280 -2.217 -23.396 1.00 90.62 81 GLU A N 1
ATOM 552 C CA . GLU A 1 81 ? 7.350 -2.959 -24.077 1.00 90.62 81 GLU A CA 1
ATOM 553 C C . GLU A 1 81 ? 7.157 -2.974 -25.590 1.00 90.62 81 GLU A C 1
ATOM 555 O O . GLU A 1 81 ? 8.116 -2.732 -26.318 1.00 90.62 81 GLU A O 1
ATOM 560 N N . ASP A 1 82 ? 5.931 -3.191 -26.070 1.00 89.19 82 ASP A N 1
ATOM 561 C CA . ASP A 1 82 ? 5.628 -3.192 -27.503 1.00 89.19 82 ASP A CA 1
ATOM 562 C C . ASP A 1 82 ? 5.848 -1.802 -28.132 1.00 89.19 82 ASP A C 1
ATOM 564 O O . ASP A 1 82 ? 6.384 -1.683 -29.237 1.00 89.19 82 ASP A O 1
ATOM 568 N N . VAL A 1 83 ? 5.462 -0.732 -27.424 1.00 88.75 83 VAL A N 1
ATOM 569 C CA . VAL A 1 83 ? 5.600 0.653 -27.906 1.00 88.75 83 VAL A CA 1
ATOM 570 C C . VAL A 1 83 ? 7.052 1.143 -27.859 1.00 88.75 83 VAL A C 1
ATOM 572 O O . VAL A 1 83 ? 7.483 1.866 -28.757 1.00 88.75 83 VAL A O 1
ATOM 575 N N . ILE A 1 84 ? 7.820 0.786 -26.828 1.00 88.62 84 ILE A N 1
ATOM 576 C CA . ILE A 1 84 ? 9.219 1.223 -26.679 1.00 88.62 84 ILE A CA 1
ATOM 577 C C . ILE A 1 84 ? 10.185 0.303 -27.430 1.00 88.62 84 ILE A C 1
ATOM 579 O O . ILE A 1 84 ? 11.229 0.762 -27.886 1.00 88.62 84 ILE A O 1
ATOM 583 N N . GLY A 1 85 ? 9.866 -0.980 -27.550 1.00 85.56 85 GLY A N 1
ATOM 584 C CA . GLY A 1 85 ? 10.738 -1.993 -28.128 1.00 85.56 85 GLY A CA 1
ATOM 585 C C . GLY A 1 85 ? 10.920 -1.880 -29.643 1.00 85.56 85 GLY A C 1
ATOM 586 O O . GLY A 1 85 ? 10.750 -0.829 -30.269 1.00 85.56 85 GLY A O 1
ATOM 587 N N . ASP A 1 86 ? 11.280 -3.011 -30.247 1.00 72.88 86 ASP A N 1
ATOM 588 C CA . ASP A 1 86 ? 11.746 -3.088 -31.634 1.00 72.88 86 ASP A CA 1
ATOM 589 C C . ASP A 1 86 ? 10.715 -2.652 -32.696 1.00 72.88 86 ASP A C 1
ATOM 591 O O . ASP A 1 86 ? 11.087 -2.380 -33.838 1.00 72.88 86 ASP A O 1
ATOM 595 N N . GLU A 1 87 ? 9.426 -2.568 -32.353 1.00 72.38 87 GLU A N 1
ATOM 596 C CA . GLU A 1 87 ? 8.365 -2.190 -33.297 1.00 72.38 87 GLU A CA 1
ATOM 597 C C . GLU A 1 87 ? 8.005 -0.695 -33.264 1.00 72.38 87 GLU A C 1
ATOM 599 O O . GLU A 1 87 ? 7.494 -0.174 -34.261 1.00 72.38 87 GLU A O 1
ATOM 604 N N . GLY A 1 88 ? 8.288 0.011 -32.165 1.00 81.06 88 GLY A N 1
ATOM 605 C CA . GLY A 1 88 ? 7.922 1.418 -31.989 1.00 81.06 88 GLY A CA 1
ATOM 606 C C . GLY A 1 88 ? 9.107 2.367 -32.132 1.00 81.06 88 GLY A C 1
ATOM 607 O O . GLY A 1 88 ? 9.317 2.927 -33.213 1.00 81.06 88 GLY A O 1
ATOM 608 N N . LEU A 1 89 ? 9.898 2.529 -31.064 1.00 84.88 89 LEU A N 1
ATOM 609 C CA . LEU A 1 89 ? 11.002 3.499 -30.982 1.00 84.88 89 LEU A CA 1
ATOM 610 C C . LEU A 1 89 ? 12.059 3.314 -32.081 1.00 84.88 89 LEU A C 1
ATOM 612 O O . LEU A 1 89 ? 12.645 4.290 -32.552 1.00 84.88 89 LEU A O 1
ATOM 616 N N . VAL A 1 90 ? 12.294 2.075 -32.524 1.00 85.75 90 VAL A N 1
ATOM 617 C CA . VAL A 1 90 ? 13.259 1.764 -33.593 1.00 85.75 90 VAL A CA 1
ATOM 618 C C . VAL A 1 90 ? 12.972 2.548 -34.875 1.00 85.75 90 VAL A C 1
ATOM 620 O O . VAL A 1 90 ? 13.911 3.019 -35.518 1.00 85.75 90 VAL A O 1
ATOM 623 N N . ASN A 1 91 ? 11.700 2.748 -35.231 1.00 82.94 91 ASN A N 1
ATOM 624 C CA . ASN A 1 91 ? 11.339 3.481 -36.447 1.00 82.94 91 ASN A CA 1
ATOM 625 C C . ASN A 1 91 ? 11.759 4.955 -36.375 1.00 82.94 91 ASN A C 1
ATOM 627 O O . ASN A 1 91 ? 12.215 5.519 -37.372 1.00 82.94 91 ASN A O 1
ATOM 631 N N . ASP A 1 92 ? 11.642 5.567 -35.198 1.00 84.50 92 ASP A N 1
ATOM 632 C CA . ASP A 1 92 ? 12.041 6.956 -34.981 1.00 84.50 92 ASP A CA 1
ATOM 633 C C . ASP A 1 92 ? 13.567 7.073 -34.864 1.00 84.50 92 ASP A C 1
ATOM 635 O O . ASP A 1 92 ? 14.168 7.976 -35.453 1.00 84.50 92 ASP A O 1
ATOM 639 N N . LEU A 1 93 ? 14.227 6.104 -34.221 1.00 83.81 93 LEU A N 1
ATOM 640 C CA . LEU A 1 93 ? 15.691 6.030 -34.152 1.00 83.81 93 LEU A CA 1
ATOM 641 C C . LEU A 1 93 ? 16.347 5.789 -35.515 1.00 83.81 93 LEU A C 1
ATOM 643 O O . LEU A 1 93 ? 17.443 6.293 -35.758 1.00 83.81 93 LEU A O 1
ATOM 647 N N . ALA A 1 94 ? 15.683 5.097 -36.443 1.00 81.62 94 ALA A N 1
ATOM 648 C CA . ALA A 1 94 ? 16.163 4.966 -37.818 1.00 81.62 94 ALA A CA 1
ATOM 649 C C . ALA A 1 94 ? 16.294 6.336 -38.519 1.00 81.62 94 ALA A C 1
ATOM 651 O O . ALA A 1 94 ? 17.110 6.497 -39.429 1.00 81.62 94 ALA A O 1
ATOM 652 N N . SER A 1 95 ? 15.542 7.348 -38.064 1.00 77.88 95 SER A N 1
ATOM 653 C CA . SER A 1 95 ? 15.596 8.719 -38.584 1.00 77.88 95 SER A CA 1
ATOM 654 C C . SER A 1 95 ? 16.635 9.629 -37.905 1.00 77.88 95 SER A C 1
ATOM 656 O O . SER A 1 95 ? 16.863 10.736 -38.394 1.00 77.88 95 SER A O 1
ATOM 658 N N . LEU A 1 96 ? 17.304 9.158 -36.840 1.00 81.12 96 LEU A N 1
ATOM 659 C CA . LEU A 1 96 ? 18.261 9.922 -36.023 1.00 81.12 96 LEU A CA 1
ATOM 660 C C . LEU A 1 96 ? 19.432 10.494 -36.846 1.00 81.12 96 LEU A C 1
ATOM 662 O O . LEU A 1 96 ? 19.806 11.649 -36.667 1.00 81.12 96 LEU A O 1
ATOM 666 N N . GLY A 1 97 ? 19.988 9.701 -37.771 1.00 75.81 97 GLY A N 1
ATOM 667 C CA . GLY A 1 97 ? 20.921 10.142 -38.820 1.00 75.81 97 GLY A CA 1
ATOM 668 C C . GLY A 1 97 ? 22.035 11.104 -38.375 1.00 75.81 97 GLY A C 1
ATOM 669 O O . GLY A 1 97 ? 22.198 12.172 -38.971 1.00 75.81 97 GLY A O 1
ATOM 670 N N . VAL A 1 98 ? 22.808 10.743 -37.347 1.00 84.56 98 VAL A N 1
ATOM 671 C CA . VAL A 1 98 ? 23.846 11.613 -36.765 1.00 84.56 98 VAL A CA 1
ATOM 672 C C . VAL A 1 98 ? 25.151 11.486 -37.546 1.00 84.56 98 VAL A C 1
ATOM 674 O O . VAL A 1 98 ? 25.713 10.399 -37.656 1.00 84.56 98 VAL A O 1
ATOM 677 N N . ASN A 1 99 ? 25.663 12.611 -38.051 1.00 85.50 99 ASN A N 1
ATOM 678 C CA . ASN A 1 99 ? 26.961 12.686 -38.722 1.00 85.50 99 ASN A CA 1
ATOM 679 C C . ASN A 1 99 ? 27.936 13.547 -37.913 1.00 85.50 99 ASN A C 1
ATOM 681 O O . ASN A 1 99 ? 27.653 14.718 -37.651 1.00 85.50 99 ASN A O 1
ATOM 685 N N . VAL A 1 100 ? 29.090 12.988 -37.543 1.00 85.50 100 VAL A N 1
ATOM 686 C CA . VAL A 1 100 ? 30.119 13.687 -36.756 1.00 85.50 100 VAL A CA 1
ATOM 687 C C . VAL A 1 100 ? 31.434 13.736 -37.532 1.00 85.50 100 VAL A C 1
ATOM 689 O O . VAL A 1 100 ? 31.935 12.716 -38.008 1.00 85.50 100 VAL A O 1
ATOM 692 N N . ASP A 1 101 ? 32.014 14.933 -37.644 1.00 83.75 101 ASP A N 1
ATOM 693 C CA . ASP A 1 101 ? 33.346 15.136 -38.220 1.00 83.75 101 ASP A CA 1
ATOM 694 C C . ASP A 1 101 ? 34.424 14.791 -37.184 1.00 83.75 101 ASP A C 1
ATOM 696 O O . ASP A 1 101 ? 34.556 15.438 -36.144 1.00 83.75 101 ASP A O 1
ATOM 700 N N . LEU A 1 102 ? 35.218 13.771 -37.489 1.00 81.88 102 LEU A N 1
ATOM 701 C CA . LEU A 1 102 ? 36.312 13.273 -36.660 1.00 81.88 102 LEU A CA 1
ATOM 702 C C . LEU A 1 102 ? 37.667 13.868 -37.084 1.00 81.88 102 LEU A C 1
ATOM 704 O O . LEU A 1 102 ? 38.741 13.364 -36.730 1.00 81.88 102 LEU A O 1
ATOM 708 N N . GLY A 1 103 ? 37.643 14.923 -37.899 1.00 82.75 103 GLY A N 1
ATOM 709 C CA . GLY A 1 103 ? 38.809 15.627 -38.400 1.00 82.75 103 GLY A CA 1
ATOM 710 C C . GLY A 1 103 ? 39.648 14.753 -39.330 1.00 82.75 103 GLY A C 1
ATOM 711 O O . GLY A 1 103 ? 39.219 14.339 -40.403 1.00 82.75 103 GLY A O 1
ATOM 712 N N . ALA A 1 104 ? 40.895 14.477 -38.940 1.00 76.00 104 ALA A N 1
ATOM 713 C CA . ALA A 1 104 ? 41.835 13.737 -39.787 1.00 76.00 104 ALA A CA 1
ATOM 714 C C . ALA A 1 104 ? 41.469 12.249 -39.979 1.00 76.00 104 ALA A C 1
ATOM 716 O O . ALA A 1 104 ? 42.042 11.602 -40.857 1.00 76.00 104 ALA A O 1
ATOM 717 N N . VAL A 1 105 ? 40.553 11.712 -39.163 1.00 75.12 105 VAL A N 1
ATOM 718 C CA . VAL A 1 105 ? 40.126 10.302 -39.195 1.00 75.12 105 VAL A CA 1
ATOM 719 C C . VAL A 1 105 ? 38.987 10.070 -40.195 1.00 75.12 105 VAL A C 1
ATOM 721 O O . VAL A 1 105 ? 38.901 8.982 -40.761 1.00 75.12 105 VAL A O 1
ATOM 724 N N . GLY A 1 106 ? 38.172 11.091 -40.479 1.00 84.88 106 GLY A N 1
ATOM 725 C CA . GLY A 1 106 ? 37.033 11.006 -41.395 1.00 84.88 106 GLY A CA 1
ATOM 726 C C . GLY A 1 106 ? 35.729 11.495 -40.769 1.00 84.88 106 GLY A C 1
ATOM 727 O O . GLY A 1 106 ? 35.746 12.237 -39.797 1.00 84.88 106 GLY A O 1
ATOM 728 N N . GLU A 1 107 ? 34.606 11.065 -41.330 1.00 86.88 107 GLU A N 1
ATOM 729 C CA . GLU A 1 107 ? 33.251 11.338 -40.839 1.00 86.88 107 GLU A CA 1
ATOM 730 C C . GLU A 1 107 ? 32.625 10.023 -40.368 1.00 86.88 107 GLU A C 1
ATOM 732 O O . GLU A 1 107 ? 32.781 8.999 -41.040 1.00 86.88 107 GLU A O 1
ATOM 737 N N . ILE A 1 108 ? 31.950 10.035 -39.219 1.00 87.69 108 ILE A N 1
ATOM 738 C CA . ILE A 1 108 ? 31.143 8.906 -38.747 1.00 87.69 108 ILE A CA 1
ATOM 739 C C . ILE A 1 108 ? 29.669 9.206 -38.971 1.00 87.69 108 ILE A C 1
ATOM 741 O O . ILE A 1 108 ? 29.195 10.277 -38.602 1.00 87.69 108 ILE A O 1
ATOM 745 N N . SER A 1 109 ? 28.967 8.244 -39.555 1.00 87.50 109 SER A N 1
ATOM 746 C CA . SER A 1 109 ? 27.514 8.237 -39.679 1.00 87.50 109 SER A CA 1
ATOM 747 C C . SER A 1 109 ? 26.954 7.194 -38.721 1.00 87.50 109 SER A C 1
ATOM 749 O O . SER A 1 109 ? 27.403 6.048 -38.739 1.00 87.50 109 SER A O 1
ATOM 751 N N . ILE A 1 110 ? 26.005 7.599 -37.884 1.00 87.50 110 ILE A N 1
ATOM 752 C CA . ILE A 1 110 ? 25.357 6.787 -36.851 1.00 87.50 110 ILE A CA 1
ATOM 753 C C . ILE A 1 110 ? 23.859 6.735 -37.166 1.00 87.50 110 ILE A C 1
ATOM 755 O O . ILE A 1 110 ? 23.286 7.754 -37.561 1.00 87.50 110 ILE A O 1
ATOM 759 N N . ALA A 1 111 ? 23.248 5.574 -36.922 1.00 76.06 111 ALA A N 1
ATOM 760 C CA . ALA A 1 111 ? 21.868 5.193 -37.240 1.00 76.06 111 ALA A CA 1
ATOM 761 C C . ALA A 1 111 ? 21.673 4.594 -38.646 1.00 76.06 111 ALA A C 1
ATOM 763 O O . ALA A 1 111 ? 22.564 4.613 -39.497 1.00 76.06 111 ALA A O 1
ATOM 764 N N . GLY A 1 112 ? 20.497 3.998 -38.856 1.00 71.94 112 GLY A N 1
ATOM 765 C CA . GLY A 1 112 ? 20.107 3.281 -40.070 1.00 71.94 112 GLY A CA 1
ATOM 766 C C . GLY A 1 112 ? 18.959 2.302 -39.806 1.00 71.94 112 GLY A C 1
ATOM 767 O O . GLY A 1 112 ? 18.546 2.136 -38.660 1.00 71.94 112 GLY A O 1
ATOM 768 N N . ASP A 1 113 ? 18.485 1.633 -40.861 1.00 76.44 113 ASP A N 1
ATOM 769 C CA . ASP A 1 113 ? 17.332 0.708 -40.839 1.00 76.44 113 ASP A CA 1
ATOM 770 C C . ASP A 1 113 ? 17.524 -0.534 -39.930 1.00 76.44 113 ASP A C 1
ATOM 772 O O . ASP A 1 113 ? 16.577 -1.283 -39.712 1.00 76.44 113 ASP A O 1
ATOM 776 N N . ASP A 1 114 ? 18.737 -0.748 -39.401 1.00 83.06 114 ASP A N 1
ATOM 777 C CA . ASP A 1 114 ? 19.125 -1.896 -38.565 1.00 83.06 114 ASP A CA 1
ATOM 778 C C . ASP A 1 114 ? 19.271 -1.542 -37.066 1.00 83.06 114 ASP A C 1
ATOM 780 O O . ASP A 1 114 ? 19.926 -2.269 -36.314 1.00 83.06 114 ASP A O 1
ATOM 784 N N . ALA A 1 115 ? 18.725 -0.407 -36.615 1.00 87.88 115 ALA A N 1
ATOM 785 C CA . ALA A 1 115 ? 18.681 -0.088 -35.188 1.00 87.88 115 ALA A CA 1
ATOM 786 C C . ALA A 1 115 ? 17.815 -1.108 -34.424 1.00 87.88 115 ALA A C 1
ATOM 788 O O . ALA A 1 115 ? 16.800 -1.574 -34.933 1.00 87.88 115 ALA A O 1
ATOM 789 N N . THR A 1 116 ? 18.204 -1.447 -33.194 1.00 89.75 116 THR A N 1
ATOM 790 C CA . THR A 1 116 ? 17.435 -2.358 -32.323 1.00 89.75 116 THR A CA 1
ATOM 791 C C . THR A 1 116 ? 17.306 -1.772 -30.930 1.00 89.75 116 THR A C 1
ATOM 793 O O . THR A 1 116 ? 18.265 -1.167 -30.439 1.00 89.75 116 THR A O 1
ATOM 796 N N . VAL A 1 117 ? 16.187 -2.029 -30.266 1.00 92.06 117 VAL A N 1
ATOM 797 C CA . VAL A 1 117 ? 15.884 -1.570 -28.914 1.00 92.06 117 VAL A CA 1
ATOM 798 C C . VAL A 1 117 ? 15.399 -2.749 -28.076 1.00 92.06 117 VAL A C 1
ATOM 800 O O . VAL A 1 117 ? 14.404 -3.393 -28.387 1.00 92.06 117 VAL A O 1
ATOM 803 N N . SER A 1 118 ? 16.088 -3.019 -26.972 1.00 90.00 118 SER A N 1
ATOM 804 C CA . SER A 1 118 ? 15.685 -4.041 -26.003 1.00 90.00 118 SER A CA 1
ATOM 805 C C . SER A 1 118 ? 15.348 -3.397 -24.664 1.00 90.00 118 SER A C 1
ATOM 807 O O . SER A 1 118 ? 16.163 -2.643 -24.130 1.00 90.00 118 SER A O 1
ATOM 809 N N . VAL A 1 119 ? 14.169 -3.719 -24.133 1.00 91.94 119 VAL A N 1
ATOM 810 C CA . VAL A 1 119 ? 13.627 -3.214 -22.866 1.00 91.94 119 VAL A CA 1
ATOM 811 C C . VAL A 1 119 ? 12.996 -4.364 -22.080 1.00 91.94 119 VAL A C 1
ATOM 813 O O . VAL A 1 119 ? 12.448 -5.281 -22.687 1.00 91.94 119 VAL A O 1
ATOM 816 N N . GLU A 1 120 ? 13.071 -4.313 -20.752 1.00 87.81 120 GLU A N 1
ATOM 817 C CA . GLU A 1 120 ? 12.431 -5.275 -19.840 1.00 87.81 120 GLU A CA 1
ATOM 818 C C . GLU A 1 120 ? 11.592 -4.492 -18.813 1.00 87.81 120 GLU A C 1
ATOM 820 O O . GLU A 1 120 ? 12.030 -4.228 -17.695 1.00 87.81 120 GLU A O 1
ATOM 825 N N . VAL A 1 121 ? 10.398 -4.048 -19.216 1.00 89.50 121 VAL A N 1
ATOM 826 C CA . VAL A 1 121 ? 9.511 -3.230 -18.368 1.00 89.50 121 VAL A CA 1
ATOM 827 C C . VAL A 1 121 ? 8.723 -4.115 -17.407 1.00 89.50 121 VAL A C 1
ATOM 829 O O . VAL A 1 121 ? 8.599 -3.790 -16.229 1.00 89.50 121 VAL A O 1
ATOM 832 N N . ARG A 1 122 ? 8.169 -5.232 -17.889 1.00 89.81 122 ARG A N 1
ATOM 833 C CA . ARG A 1 122 ? 7.199 -6.052 -17.145 1.00 89.81 122 ARG A CA 1
ATOM 834 C C . ARG A 1 122 ? 7.761 -6.562 -15.832 1.00 89.81 122 ARG A C 1
ATOM 836 O O . ARG A 1 122 ? 7.107 -6.444 -14.801 1.00 89.81 122 ARG A O 1
ATOM 843 N N . ASP A 1 123 ? 8.987 -7.073 -15.858 1.00 87.88 123 ASP A N 1
ATOM 844 C CA . ASP A 1 123 ? 9.654 -7.579 -14.659 1.00 87.88 123 ASP A CA 1
ATOM 845 C C . ASP A 1 123 ? 9.853 -6.467 -13.615 1.00 87.88 123 ASP A C 1
ATOM 847 O O . ASP A 1 123 ? 9.668 -6.701 -12.417 1.00 87.88 123 ASP A O 1
ATOM 851 N N . ALA A 1 124 ? 10.164 -5.242 -14.058 1.00 88.38 124 ALA A N 1
ATOM 852 C CA . ALA A 1 124 ? 10.309 -4.092 -13.172 1.00 88.38 124 ALA A CA 1
ATOM 853 C C . ALA A 1 124 ? 8.971 -3.702 -12.524 1.00 88.38 124 ALA A C 1
ATOM 855 O O . ALA A 1 124 ? 8.910 -3.528 -11.306 1.00 88.38 124 ALA A O 1
ATOM 856 N N . LEU A 1 125 ? 7.885 -3.623 -13.303 1.00 90.94 125 LEU A N 1
ATOM 857 C CA . LEU A 1 125 ? 6.575 -3.232 -12.770 1.00 90.94 125 LEU A CA 1
ATOM 858 C C . LEU A 1 125 ? 5.945 -4.317 -11.890 1.00 90.94 125 LEU A C 1
ATOM 860 O O . LEU A 1 125 ? 5.399 -4.004 -10.832 1.00 90.94 125 LEU A O 1
ATOM 864 N N . ASN A 1 126 ? 6.077 -5.592 -12.261 1.00 88.88 126 ASN A N 1
ATOM 865 C CA . ASN A 1 126 ? 5.564 -6.702 -11.457 1.00 88.88 126 ASN A CA 1
ATOM 866 C C . ASN A 1 126 ? 6.250 -6.751 -10.084 1.00 88.88 126 ASN A C 1
ATOM 868 O O . ASN A 1 126 ? 5.586 -6.935 -9.063 1.00 88.88 126 ASN A O 1
ATOM 872 N N . SER A 1 127 ? 7.560 -6.479 -10.018 1.00 88.50 127 SER A N 1
ATOM 873 C CA . SER A 1 127 ? 8.263 -6.395 -8.733 1.00 88.50 127 SER A CA 1
ATOM 874 C C . SER A 1 127 ? 7.749 -5.256 -7.843 1.00 88.50 127 SER A C 1
ATOM 876 O O . SER A 1 127 ? 7.761 -5.399 -6.618 1.00 88.50 127 SER A O 1
ATOM 878 N N . VAL A 1 128 ? 7.311 -4.131 -8.418 1.00 88.50 128 VAL A N 1
ATOM 879 C CA . VAL A 1 128 ? 6.692 -3.032 -7.660 1.00 88.50 128 VAL A CA 1
ATOM 880 C C . VAL A 1 128 ? 5.366 -3.471 -7.060 1.00 88.50 128 VAL A C 1
ATOM 882 O O . VAL A 1 128 ? 5.138 -3.279 -5.866 1.00 88.50 128 VAL A O 1
ATOM 885 N N . VAL A 1 129 ? 4.514 -4.094 -7.872 1.00 90.00 129 VAL A N 1
ATOM 886 C CA . VAL A 1 129 ? 3.196 -4.573 -7.447 1.00 90.00 129 VAL A CA 1
ATOM 887 C C . VAL A 1 129 ? 3.321 -5.598 -6.327 1.00 90.00 129 VAL A C 1
ATOM 889 O O . VAL A 1 129 ? 2.638 -5.473 -5.312 1.00 90.00 129 VAL A O 1
ATOM 892 N N . GLU A 1 130 ? 4.248 -6.550 -6.442 1.00 89.69 130 GLU A N 1
ATOM 893 C CA . GLU A 1 130 ? 4.522 -7.514 -5.374 1.00 89.69 130 GLU A CA 1
ATOM 894 C C . GLU A 1 130 ? 4.916 -6.824 -4.060 1.00 89.69 130 GLU A C 1
ATOM 896 O O . GLU A 1 130 ? 4.447 -7.216 -2.990 1.00 89.69 130 GLU A O 1
ATOM 901 N N . ASN A 1 131 ? 5.751 -5.783 -4.110 1.00 89.00 131 ASN A N 1
ATOM 902 C CA . ASN A 1 131 ? 6.140 -5.043 -2.909 1.00 89.00 131 ASN A CA 1
ATOM 903 C C . ASN A 1 131 ? 4.952 -4.294 -2.288 1.00 89.00 131 ASN A C 1
ATOM 905 O O . ASN A 1 131 ? 4.782 -4.348 -1.071 1.00 89.00 131 ASN A O 1
ATOM 909 N N . ILE A 1 132 ? 4.117 -3.653 -3.111 1.00 90.00 132 ILE A N 1
ATOM 910 C CA . ILE A 1 132 ? 2.934 -2.908 -2.656 1.00 90.00 132 ILE A CA 1
ATOM 911 C C . ILE A 1 132 ? 1.893 -3.847 -2.040 1.00 90.00 132 ILE A C 1
ATOM 913 O O . ILE A 1 132 ? 1.381 -3.556 -0.966 1.00 90.00 132 ILE A O 1
ATOM 917 N N . ILE A 1 133 ? 1.603 -4.988 -2.674 1.00 90.44 133 ILE A N 1
ATOM 918 C CA . ILE A 1 133 ? 0.607 -5.959 -2.183 1.00 90.44 133 ILE A CA 1
ATOM 919 C C . ILE A 1 133 ? 1.007 -6.540 -0.819 1.00 90.44 133 ILE A C 1
ATOM 921 O O . ILE A 1 133 ? 0.144 -6.861 -0.004 1.00 90.44 133 ILE A O 1
ATOM 925 N N . ASN A 1 134 ? 2.308 -6.689 -0.565 1.00 89.38 134 ASN A N 1
ATOM 926 C CA . ASN A 1 134 ? 2.819 -7.203 0.706 1.00 89.38 134 ASN A CA 1
ATOM 927 C C . ASN A 1 134 ? 2.913 -6.130 1.806 1.00 89.38 134 ASN A C 1
ATOM 929 O O . ASN A 1 134 ? 3.182 -6.466 2.966 1.00 89.38 134 ASN A O 1
ATOM 933 N N . GLU A 1 135 ? 2.724 -4.854 1.467 1.00 92.50 135 GLU A N 1
ATOM 934 C CA . GLU A 1 135 ? 2.661 -3.757 2.424 1.00 92.50 135 GLU A CA 1
ATOM 935 C C . GLU A 1 135 ? 1.208 -3.506 2.840 1.00 92.50 135 GLU A C 1
ATOM 937 O O . GLU A 1 135 ? 0.281 -3.558 2.034 1.00 92.50 135 GLU A O 1
ATOM 942 N N . LYS A 1 136 ? 0.996 -3.214 4.124 1.00 94.81 136 LYS A N 1
ATOM 943 C CA . LYS A 1 136 ? -0.329 -2.816 4.596 1.00 94.81 136 LYS A CA 1
ATOM 944 C C . LYS A 1 136 ? -0.618 -1.380 4.199 1.00 94.81 136 LYS A C 1
ATOM 946 O O . LYS A 1 136 ? 0.257 -0.520 4.290 1.00 94.81 136 LYS A O 1
ATOM 951 N N . LEU A 1 137 ? -1.864 -1.128 3.825 1.00 95.94 137 LEU A N 1
ATOM 952 C CA . LEU A 1 137 ? -2.360 0.220 3.601 1.00 95.94 137 LEU A CA 1
ATOM 953 C C . LEU A 1 137 ? -2.917 0.761 4.911 1.00 95.94 137 LEU A C 1
ATOM 955 O O . LEU A 1 137 ? -3.765 0.118 5.525 1.00 95.94 137 LEU A O 1
ATOM 959 N N . GLU A 1 138 ? -2.452 1.926 5.342 1.00 95.69 138 GLU A N 1
ATOM 960 C CA . GLU A 1 138 ? -2.904 2.564 6.578 1.00 95.69 138 GLU A CA 1
ATOM 961 C C . GLU A 1 138 ? -3.335 3.999 6.288 1.00 95.69 138 GLU A C 1
ATOM 963 O O . GLU A 1 138 ? -2.725 4.676 5.457 1.00 95.69 138 GLU A O 1
ATOM 968 N N . ASP A 1 139 ? -4.385 4.467 6.961 1.00 95.62 139 ASP A N 1
ATOM 969 C CA . ASP A 1 139 ? -4.739 5.885 6.932 1.00 95.62 139 ASP A CA 1
ATOM 970 C C . ASP A 1 139 ? -3.758 6.715 7.777 1.00 95.62 139 ASP A C 1
ATOM 972 O O . ASP A 1 139 ? -3.047 6.195 8.640 1.00 95.62 139 ASP A O 1
ATOM 976 N N . GLU A 1 140 ? -3.751 8.036 7.584 1.00 91.75 140 GLU A N 1
ATOM 977 C CA . GLU A 1 140 ? -2.829 8.938 8.290 1.00 91.75 140 GLU A CA 1
ATOM 978 C C . GLU A 1 140 ? -2.969 8.893 9.822 1.00 91.75 140 GLU A C 1
ATOM 980 O O . GLU A 1 140 ? -2.000 9.150 10.541 1.00 91.75 140 GLU A O 1
ATOM 985 N N . SER A 1 141 ? -4.160 8.573 10.340 1.00 90.94 141 SER A N 1
ATOM 986 C CA . SER A 1 141 ? -4.415 8.463 11.782 1.00 90.94 141 SER A CA 1
ATOM 987 C C . SER A 1 141 ? -4.158 7.051 12.323 1.00 90.94 141 SER A C 1
ATOM 989 O O . SER A 1 141 ? -4.200 6.844 13.540 1.00 90.94 141 SER A O 1
ATOM 991 N N . GLY A 1 142 ? -3.878 6.079 11.448 1.00 93.75 142 GLY A N 1
ATOM 992 C CA . GLY A 1 142 ? -3.672 4.670 11.778 1.00 93.75 142 GLY A CA 1
ATOM 993 C C . GLY A 1 142 ? -4.895 4.006 12.415 1.00 93.75 142 GLY A C 1
ATOM 994 O O . GLY A 1 142 ? -4.724 3.105 13.240 1.00 93.75 142 GLY A O 1
ATOM 995 N N . ILE A 1 143 ? -6.094 4.499 12.104 1.00 95.94 143 ILE A N 1
ATOM 996 C CA . ILE A 1 143 ? -7.384 3.938 12.508 1.00 95.94 143 ILE A CA 1
ATOM 997 C C . ILE A 1 143 ? -7.660 2.645 11.738 1.00 95.94 143 ILE A C 1
ATOM 999 O O . ILE A 1 143 ? -8.049 1.656 12.349 1.00 95.94 143 ILE A O 1
ATOM 1003 N N . ALA A 1 144 ? -7.473 2.652 10.422 1.00 97.44 144 ALA A N 1
ATOM 1004 C CA . ALA A 1 144 ? -7.684 1.542 9.513 1.00 97.44 144 ALA A CA 1
ATOM 1005 C C . ALA A 1 144 ? -6.339 1.038 8.970 1.00 97.44 144 ALA A C 1
ATOM 1007 O O . ALA A 1 144 ? -5.501 1.813 8.519 1.00 97.44 144 ALA A O 1
ATOM 1008 N N . SER A 1 145 ? -6.147 -0.279 8.995 1.00 97.31 145 SER A N 1
ATOM 1009 C CA . SER A 1 145 ? -4.993 -0.975 8.420 1.00 97.31 145 SER A CA 1
ATOM 1010 C C . SER A 1 145 ? -5.500 -2.139 7.575 1.00 97.31 145 SER A C 1
ATOM 1012 O O . SER A 1 145 ? -6.230 -2.995 8.078 1.00 97.31 145 SER A O 1
ATOM 1014 N N . ILE A 1 146 ? -5.151 -2.155 6.292 1.00 97.69 146 ILE A N 1
ATOM 1015 C CA . ILE A 1 146 ? -5.697 -3.067 5.286 1.00 97.69 146 ILE A CA 1
ATOM 1016 C C . ILE A 1 146 ? -4.582 -3.945 4.742 1.00 97.69 146 ILE A C 1
ATOM 1018 O O . ILE A 1 146 ? -3.546 -3.458 4.292 1.00 97.69 146 ILE A O 1
ATOM 1022 N N . ASP A 1 147 ? -4.812 -5.250 4.778 1.00 95.62 147 ASP A N 1
ATOM 1023 C CA . ASP A 1 147 ? -3.929 -6.255 4.206 1.00 95.62 147 ASP A CA 1
ATOM 1024 C C . ASP A 1 147 ? -4.534 -6.756 2.889 1.00 95.62 147 ASP A C 1
ATOM 1026 O O . ASP A 1 147 ? -5.528 -7.482 2.888 1.00 95.62 147 ASP A O 1
ATOM 1030 N N . LEU A 1 148 ? -3.953 -6.349 1.756 1.00 94.31 148 LEU A N 1
ATOM 1031 C CA . LEU A 1 148 ? -4.448 -6.732 0.428 1.00 94.31 148 LEU A CA 1
ATOM 1032 C C . LEU A 1 148 ? -4.237 -8.220 0.122 1.00 94.31 148 LEU A C 1
ATOM 1034 O O . LEU A 1 148 ? -4.930 -8.773 -0.729 1.00 94.31 148 LEU A O 1
ATOM 1038 N N . ALA A 1 149 ? -3.289 -8.877 0.796 1.00 90.69 149 ALA A N 1
ATOM 1039 C CA . ALA A 1 149 ? -3.005 -10.289 0.575 1.00 90.69 149 ALA A CA 1
ATOM 1040 C C . ALA A 1 149 ? -4.033 -11.192 1.270 1.00 90.69 149 ALA A C 1
ATOM 1042 O O . ALA A 1 149 ? -4.338 -12.275 0.764 1.00 90.69 149 ALA A O 1
ATOM 1043 N N . THR A 1 150 ? -4.558 -10.772 2.426 1.00 91.38 150 THR A N 1
ATOM 1044 C CA . THR A 1 150 ? -5.599 -11.526 3.146 1.00 91.38 150 THR A CA 1
ATOM 1045 C C . THR A 1 150 ? -7.011 -10.997 2.919 1.00 91.38 150 THR A C 1
ATOM 1047 O O . THR A 1 150 ? -7.956 -11.764 3.073 1.00 91.38 150 THR A O 1
ATOM 1050 N N . GLY A 1 151 ? -7.161 -9.728 2.532 1.00 94.19 151 GLY A N 1
ATOM 1051 C CA . GLY A 1 151 ? -8.452 -9.044 2.465 1.00 94.19 151 GLY A CA 1
ATOM 1052 C C . GLY A 1 151 ? -8.943 -8.529 3.822 1.00 94.19 151 GLY A C 1
ATOM 1053 O O . GLY A 1 151 ? -10.115 -8.182 3.953 1.00 94.19 151 GLY A O 1
ATOM 1054 N N . ASP A 1 152 ? -8.083 -8.488 4.845 1.00 95.56 152 ASP A N 1
ATOM 1055 C CA . ASP A 1 152 ? -8.476 -8.053 6.187 1.00 95.56 152 ASP A CA 1
ATOM 1056 C C . ASP A 1 152 ? -8.351 -6.536 6.352 1.00 95.56 152 ASP A C 1
ATOM 1058 O O . ASP A 1 152 ? -7.289 -5.950 6.140 1.00 95.56 152 ASP A O 1
ATOM 1062 N N . ILE A 1 153 ? -9.423 -5.916 6.838 1.00 97.19 153 ILE A N 1
ATOM 1063 C CA . ILE A 1 153 ? -9.491 -4.515 7.249 1.00 97.19 153 ILE A CA 1
ATOM 1064 C C . ILE A 1 153 ? -9.537 -4.487 8.778 1.00 97.19 153 ILE A C 1
ATOM 1066 O O . ILE A 1 153 ? -10.510 -4.933 9.388 1.00 97.19 153 ILE A O 1
ATOM 1070 N N . LYS A 1 154 ? -8.493 -3.962 9.418 1.00 97.31 154 LYS A N 1
ATOM 1071 C CA . LYS A 1 154 ? -8.406 -3.812 10.876 1.00 97.31 154 LYS A CA 1
ATOM 1072 C C . LYS A 1 154 ? -8.666 -2.377 11.278 1.00 97.31 154 LYS A C 1
ATOM 1074 O O . LYS A 1 154 ? -8.035 -1.474 10.749 1.00 97.31 154 LYS A O 1
ATOM 1079 N N . ILE A 1 155 ? -9.553 -2.197 12.244 1.00 97.06 155 ILE A N 1
ATOM 1080 C CA . ILE A 1 155 ? -10.022 -0.907 12.728 1.00 97.06 155 ILE A CA 1
ATOM 1081 C C . ILE A 1 155 ? -9.707 -0.803 14.219 1.00 97.06 155 ILE A C 1
ATOM 1083 O O . ILE A 1 155 ? -10.199 -1.602 15.020 1.00 97.06 155 ILE A O 1
ATOM 1087 N N . ASP A 1 156 ? -8.907 0.190 14.590 1.00 97.00 156 ASP A N 1
ATOM 1088 C CA . ASP A 1 156 ? -8.546 0.504 15.969 1.00 97.00 156 ASP A CA 1
ATOM 1089 C C . ASP A 1 156 ? -9.596 1.429 16.598 1.00 97.00 156 ASP A C 1
ATOM 1091 O O . ASP A 1 156 ? -9.670 2.634 16.329 1.00 97.00 156 ASP A O 1
ATOM 1095 N N . LEU A 1 157 ? -10.430 0.850 17.463 1.00 95.75 157 LEU A N 1
ATOM 1096 C CA . LEU A 1 157 ? -11.515 1.574 18.114 1.00 95.75 157 LEU A CA 1
ATOM 1097 C C . LEU A 1 157 ? -11.002 2.586 19.139 1.00 95.75 157 LEU A C 1
ATOM 1099 O O . LEU A 1 157 ? -11.670 3.596 19.357 1.00 95.75 157 LEU A O 1
ATOM 1103 N N . ALA A 1 158 ? -9.836 2.355 19.753 1.00 95.62 158 ALA A N 1
ATOM 1104 C CA . ALA A 1 158 ? -9.254 3.292 20.709 1.00 95.62 158 ALA A CA 1
ATOM 1105 C C . ALA A 1 158 ? -8.869 4.595 20.013 1.00 95.62 158 ALA A C 1
ATOM 1107 O O . ALA A 1 158 ? -9.197 5.679 20.507 1.00 95.62 158 ALA A O 1
ATOM 1108 N N . LYS A 1 159 ? -8.246 4.499 18.836 1.00 95.56 159 LYS A N 1
ATOM 1109 C CA . LYS A 1 159 ? -7.865 5.676 18.048 1.00 95.56 159 LYS A CA 1
ATOM 1110 C C . LYS A 1 159 ? -9.054 6.480 17.551 1.00 95.56 159 LYS A C 1
ATOM 1112 O O . LYS A 1 159 ? -8.984 7.706 17.510 1.00 95.56 159 LYS A O 1
ATOM 1117 N N . ILE A 1 160 ? -10.169 5.818 17.257 1.00 94.00 160 ILE A N 1
ATOM 1118 C CA . ILE A 1 160 ? -11.405 6.490 16.842 1.00 94.00 160 ILE A CA 1
ATOM 1119 C C . ILE A 1 160 ? -11.998 7.341 17.968 1.00 94.00 160 ILE A C 1
ATOM 1121 O O . ILE A 1 160 ? -12.408 8.475 17.730 1.00 94.00 160 ILE A O 1
ATOM 1125 N N . VAL A 1 161 ? -12.047 6.815 19.197 1.00 93.81 161 VAL A N 1
ATOM 1126 C CA . VAL A 1 161 ? -12.731 7.494 20.315 1.00 93.81 161 VAL A CA 1
ATOM 1127 C C . VAL A 1 161 ? -11.822 8.408 21.138 1.00 93.81 161 VAL A C 1
ATOM 1129 O O . VAL A 1 161 ? -12.318 9.314 21.805 1.00 93.81 161 VAL A O 1
ATOM 1132 N N . LYS A 1 162 ? -10.499 8.197 21.105 1.00 93.81 162 LYS A N 1
ATOM 1133 C CA . LYS A 1 162 ? -9.511 8.970 21.888 1.00 93.81 162 LYS A CA 1
ATOM 1134 C C . LYS A 1 162 ? -8.466 9.709 21.041 1.00 93.81 162 LYS A C 1
ATOM 1136 O O . LYS A 1 162 ? -7.735 10.525 21.602 1.00 93.81 162 LYS A O 1
ATOM 1141 N N . GLY A 1 163 ? -8.407 9.475 19.729 1.00 91.69 163 GLY A N 1
ATOM 1142 C CA . GLY A 1 163 ? -7.441 10.080 18.801 1.00 91.69 163 GLY A CA 1
ATOM 1143 C C . GLY A 1 163 ? -6.232 9.186 18.483 1.00 91.69 163 GLY A C 1
ATOM 1144 O O . GLY A 1 163 ? -5.990 8.194 19.160 1.00 91.69 163 GLY A O 1
ATOM 1145 N N . ALA A 1 164 ? -5.450 9.562 17.465 1.00 89.75 164 ALA A N 1
ATOM 1146 C CA . ALA A 1 164 ? -4.427 8.723 16.814 1.00 89.75 164 ALA A CA 1
ATOM 1147 C C . ALA A 1 164 ? -3.344 8.114 17.737 1.00 89.75 164 ALA A C 1
ATOM 1149 O O . ALA A 1 164 ? -2.837 7.029 17.457 1.00 89.75 164 ALA A O 1
ATOM 1150 N N . ASP A 1 165 ? -3.005 8.781 18.846 1.00 91.44 165 ASP A N 1
ATOM 1151 C CA . ASP A 1 165 ? -1.995 8.309 19.809 1.00 91.44 165 ASP A CA 1
ATOM 1152 C C . ASP A 1 165 ? -2.552 7.310 20.843 1.00 91.44 165 ASP A C 1
ATOM 1154 O O . ASP A 1 165 ? -1.822 6.840 21.722 1.00 91.44 165 ASP A O 1
ATOM 1158 N N . ALA A 1 166 ? -3.855 7.021 20.806 1.00 93.81 166 ALA A N 1
ATOM 1159 C CA . ALA A 1 166 ? -4.481 6.110 21.749 1.00 93.81 166 ALA A CA 1
ATOM 1160 C C . ALA A 1 166 ? -4.045 4.659 21.504 1.00 93.81 166 ALA A C 1
ATOM 1162 O O . ALA A 1 166 ? -3.954 4.198 20.372 1.00 93.81 166 ALA A O 1
ATOM 1163 N N . THR A 1 167 ? -3.807 3.931 22.596 1.00 92.50 167 THR A N 1
ATOM 1164 C CA . THR A 1 167 ? -3.402 2.514 22.570 1.00 92.50 167 THR A CA 1
ATOM 1165 C C . THR A 1 167 ? -4.354 1.604 23.343 1.00 92.50 167 THR A C 1
ATOM 1167 O O . THR A 1 167 ? -4.103 0.411 23.437 1.00 92.50 167 THR A O 1
ATOM 1170 N N . ASP A 1 168 ? -5.366 2.172 24.002 1.00 94.25 168 ASP A N 1
ATOM 1171 C CA . ASP A 1 168 ? -6.322 1.448 24.837 1.00 94.25 168 ASP A CA 1
ATOM 1172 C C . ASP A 1 168 ? -7.656 2.203 24.948 1.00 94.25 168 ASP A C 1
ATOM 1174 O O . ASP A 1 168 ? -7.739 3.407 24.679 1.00 94.25 168 ASP A O 1
ATOM 1178 N N . LEU A 1 169 ? -8.694 1.509 25.416 1.00 95.56 169 LEU A N 1
ATOM 1179 C CA . LEU A 1 169 ? -10.026 2.073 25.667 1.00 95.56 169 LEU A CA 1
ATOM 1180 C C . LEU A 1 169 ? -10.210 2.509 27.134 1.00 95.56 169 LEU A C 1
ATOM 1182 O O . LEU A 1 169 ? -11.332 2.709 27.592 1.00 95.56 169 LEU A O 1
ATOM 1186 N N . ASN A 1 170 ? -9.118 2.668 27.891 1.00 94.44 170 ASN A N 1
ATOM 1187 C CA . ASN A 1 170 ? -9.172 3.090 29.292 1.00 94.44 170 ASN A CA 1
ATOM 1188 C C . ASN A 1 170 ? -9.454 4.592 29.418 1.00 94.44 170 ASN A C 1
ATOM 1190 O O . ASN A 1 170 ? -9.058 5.387 28.563 1.00 94.44 170 ASN A O 1
ATOM 1194 N N . GLY A 1 171 ? -10.055 5.001 30.536 1.00 92.69 171 GLY A N 1
ATOM 1195 C CA . GLY A 1 171 ? -10.242 6.417 30.878 1.00 92.69 171 GLY A CA 1
ATOM 1196 C C . GLY A 1 171 ? -11.332 7.147 30.086 1.00 92.69 171 GLY A C 1
ATOM 1197 O O . GLY A 1 171 ? -11.429 8.364 30.199 1.00 92.69 171 GLY A O 1
ATOM 1198 N N . LEU A 1 172 ? -12.143 6.424 29.310 1.00 94.69 172 LEU A N 1
ATOM 1199 C CA . LEU A 1 172 ? -13.426 6.897 28.791 1.00 94.69 172 LEU A CA 1
ATOM 1200 C C . LEU A 1 172 ? -14.427 7.147 29.926 1.00 94.69 172 LEU A C 1
ATOM 1202 O O . LEU A 1 172 ? -14.419 6.442 30.947 1.00 94.69 172 LEU A O 1
ATOM 1206 N N . ASP A 1 173 ? -15.308 8.122 29.706 1.00 93.19 173 ASP A N 1
ATOM 1207 C CA . ASP A 1 173 ? -16.388 8.474 30.623 1.00 93.19 173 ASP A CA 1
ATOM 1208 C C . ASP A 1 173 ? -17.344 7.283 30.850 1.00 93.19 173 ASP A C 1
ATOM 1210 O O . ASP A 1 173 ? -17.420 6.365 30.023 1.00 93.19 173 ASP A O 1
ATOM 1214 N N . PRO A 1 174 ? -18.082 7.248 31.972 1.00 91.12 174 PRO A N 1
ATOM 1215 C CA . PRO A 1 174 ? -19.098 6.225 32.200 1.00 91.12 174 PRO A CA 1
ATOM 1216 C C . PRO A 1 174 ? -20.120 6.132 31.062 1.00 91.12 174 PRO A C 1
ATOM 1218 O O . PRO A 1 174 ? -20.645 7.148 30.610 1.00 91.12 174 PRO A O 1
ATOM 1221 N N . ASN A 1 175 ? -20.454 4.903 30.665 1.00 91.56 175 ASN A N 1
ATOM 1222 C CA . ASN A 1 175 ? -21.405 4.568 29.603 1.00 91.56 175 ASN A CA 1
ATOM 1223 C C . ASN A 1 175 ? -21.027 5.152 28.228 1.00 91.56 175 ASN A C 1
ATOM 1225 O O . ASN A 1 175 ? -21.897 5.605 27.484 1.00 91.56 175 ASN A O 1
ATOM 1229 N N . THR A 1 176 ? -19.736 5.152 27.883 1.00 94.56 176 THR A N 1
ATOM 1230 C CA . THR A 1 176 ? -19.279 5.661 26.583 1.00 94.56 176 THR A CA 1
ATOM 1231 C C . THR A 1 176 ? -19.593 4.663 25.473 1.00 94.56 176 THR A C 1
ATOM 1233 O O . THR A 1 176 ? -19.040 3.562 25.440 1.00 94.56 176 THR A O 1
ATOM 1236 N N . GLN A 1 177 ? -20.445 5.071 24.534 1.00 93.69 177 GLN A N 1
ATOM 1237 C CA . GLN A 1 177 ? -20.744 4.316 23.321 1.00 93.69 177 GLN A CA 1
ATOM 1238 C C . GLN A 1 177 ? -19.632 4.509 22.280 1.00 93.69 177 GLN A C 1
ATOM 1240 O O . GLN A 1 177 ? -19.254 5.637 21.966 1.00 93.69 177 GLN A O 1
ATOM 1245 N N . VAL A 1 178 ? -19.108 3.406 21.745 1.00 94.44 178 VAL A N 1
ATOM 1246 C CA . VAL A 1 178 ? -17.969 3.405 20.810 1.00 94.44 178 VAL A CA 1
ATOM 1247 C C . VAL A 1 178 ? -18.420 3.420 19.354 1.00 94.44 178 VAL A C 1
ATOM 1249 O O . VAL A 1 178 ? -17.772 4.054 18.529 1.00 94.44 178 VAL A O 1
ATOM 1252 N N . LEU A 1 179 ? -19.527 2.754 19.018 1.00 92.75 179 LEU A N 1
ATOM 1253 C CA . LEU A 1 179 ? -20.026 2.608 17.642 1.00 92.75 179 LEU A CA 1
ATOM 1254 C C . LEU A 1 179 ? -21.227 3.530 17.382 1.00 92.75 179 LEU A C 1
ATOM 1256 O O . LEU A 1 179 ? -22.338 3.090 17.097 1.00 92.75 179 LEU A O 1
ATOM 1260 N N . THR A 1 180 ? -20.999 4.835 17.514 1.00 92.88 180 THR A N 1
ATOM 1261 C CA . THR A 1 180 ? -21.970 5.878 17.173 1.00 92.88 180 THR A CA 1
ATOM 1262 C C . THR A 1 180 ? -21.947 6.171 15.670 1.00 92.88 180 THR A C 1
ATOM 1264 O O . THR A 1 180 ? -21.046 5.754 14.945 1.00 92.88 180 THR A O 1
ATOM 1267 N N . SER A 1 181 ? -22.922 6.933 15.168 1.00 91.69 181 SER A N 1
ATOM 1268 C CA . SER A 1 181 ? -22.911 7.367 13.762 1.00 91.69 181 SER A CA 1
ATOM 1269 C C . SER A 1 181 ? -21.664 8.183 13.400 1.00 91.69 181 SER A C 1
ATOM 1271 O O . SER A 1 181 ? -21.154 8.043 12.291 1.00 91.69 181 SER A O 1
ATOM 1273 N N . ASP A 1 182 ? -21.150 8.989 14.333 1.00 92.88 182 ASP A N 1
ATOM 1274 C CA . ASP A 1 182 ? -19.952 9.802 14.107 1.00 92.88 182 ASP A CA 1
ATOM 1275 C C . ASP A 1 182 ? -18.704 8.919 14.004 1.00 92.88 182 ASP A C 1
ATOM 1277 O O . ASP A 1 182 ? -17.891 9.092 13.099 1.00 92.88 182 ASP A O 1
ATOM 1281 N N . THR A 1 183 ? -18.568 7.925 14.886 1.00 93.69 183 THR A N 1
ATOM 1282 C CA . THR A 1 183 ? -17.423 7.008 14.848 1.00 93.69 183 THR A CA 1
ATOM 1283 C C . THR A 1 183 ? -17.483 6.069 13.647 1.00 93.69 183 THR A C 1
ATOM 1285 O O . THR A 1 183 ? -16.450 5.822 13.034 1.00 93.69 183 THR A O 1
ATOM 1288 N N . ILE A 1 184 ? -18.672 5.621 13.231 1.00 94.06 184 ILE A N 1
ATOM 1289 C CA . ILE A 1 184 ? -18.870 4.857 11.987 1.00 94.06 184 ILE A CA 1
ATOM 1290 C C . ILE A 1 184 ? -18.505 5.687 10.752 1.00 94.06 184 ILE A C 1
ATOM 1292 O O . ILE A 1 184 ? -17.869 5.173 9.830 1.00 94.06 184 ILE A O 1
ATOM 1296 N N . SER A 1 185 ? -18.852 6.977 10.732 1.00 94.31 185 SER A N 1
ATOM 1297 C CA . SER A 1 185 ? -18.413 7.869 9.657 1.00 94.31 185 SER A CA 1
ATOM 1298 C C . SER A 1 185 ? -16.887 7.976 9.625 1.00 94.31 185 SER A C 1
ATOM 1300 O O . SER A 1 185 ? -16.312 7.902 8.545 1.00 94.31 185 SER A O 1
ATOM 1302 N N . SER A 1 186 ? -16.228 8.089 10.784 1.00 95.19 186 SER A N 1
ATOM 1303 C CA . SER A 1 186 ? -14.761 8.091 10.868 1.00 95.19 186 SER A CA 1
ATOM 1304 C C . SER A 1 186 ? -14.140 6.772 10.404 1.00 95.19 186 SER A C 1
ATOM 1306 O O . SER A 1 186 ? -13.110 6.804 9.743 1.00 95.19 186 SER A O 1
ATOM 1308 N N . ILE A 1 187 ? -14.767 5.626 10.697 1.00 95.31 187 ILE A N 1
ATOM 1309 C CA . ILE A 1 187 ? -14.342 4.315 10.177 1.00 95.31 187 ILE A CA 1
ATOM 1310 C C . ILE A 1 187 ? -14.401 4.310 8.651 1.00 95.31 187 ILE A C 1
ATOM 1312 O O . ILE A 1 187 ? -13.428 3.947 8.001 1.00 95.31 187 ILE A O 1
ATOM 1316 N N . THR A 1 188 ? -15.531 4.735 8.087 1.00 94.94 188 THR A N 1
ATOM 1317 C CA . THR A 1 188 ? -15.751 4.737 6.635 1.00 94.94 188 THR A CA 1
ATOM 1318 C C . THR A 1 188 ? -14.731 5.631 5.933 1.00 94.94 188 THR A C 1
ATOM 1320 O O . THR A 1 188 ? -14.113 5.211 4.958 1.00 94.94 188 THR A O 1
ATOM 1323 N N . THR A 1 189 ? -14.481 6.826 6.478 1.00 96.06 189 THR A N 1
ATOM 1324 C CA . THR A 1 189 ? -13.435 7.730 5.988 1.00 96.06 189 THR A CA 1
ATOM 1325 C C . THR A 1 189 ? -12.048 7.107 6.106 1.00 96.06 189 THR A C 1
ATOM 1327 O O . THR A 1 189 ? -11.323 7.096 5.124 1.00 96.06 189 THR A O 1
ATOM 1330 N N . ALA A 1 190 ? -11.685 6.529 7.255 1.00 96.69 190 ALA A N 1
ATOM 1331 C CA . ALA A 1 190 ? -10.368 5.921 7.440 1.00 96.69 190 ALA A CA 1
ATOM 1332 C C . ALA A 1 190 ? -10.127 4.748 6.476 1.00 96.69 190 ALA A C 1
ATOM 1334 O O . ALA A 1 190 ? -9.037 4.611 5.932 1.00 96.69 190 ALA A O 1
ATOM 1335 N N . VAL A 1 191 ? -11.141 3.919 6.215 1.00 96.62 191 VAL A N 1
ATOM 1336 C CA . VAL A 1 191 ? -11.042 2.830 5.229 1.00 96.62 191 VAL A CA 1
ATOM 1337 C C . VAL A 1 191 ? -10.894 3.381 3.809 1.00 96.62 191 VAL A C 1
ATOM 1339 O O . VAL A 1 191 ? -10.063 2.879 3.051 1.00 96.62 191 VAL A O 1
ATOM 1342 N N . ALA A 1 192 ? -11.655 4.421 3.456 1.00 96.25 192 ALA A N 1
ATOM 1343 C CA . ALA A 1 192 ? -11.535 5.091 2.164 1.00 96.25 192 ALA A CA 1
ATOM 1344 C C . ALA A 1 192 ? -10.158 5.742 1.977 1.00 96.25 192 ALA A C 1
ATOM 1346 O O . ALA A 1 192 ? -9.551 5.582 0.921 1.00 96.25 192 ALA A O 1
ATOM 1347 N N . ASP A 1 193 ? -9.639 6.407 3.007 1.00 96.06 193 ASP A N 1
ATOM 1348 C CA . ASP A 1 193 ? -8.322 7.037 2.996 1.00 96.06 193 ASP A CA 1
ATOM 1349 C C . ASP A 1 193 ? -7.217 5.979 2.879 1.00 96.06 193 ASP A C 1
ATOM 1351 O O . ASP A 1 193 ? -6.344 6.105 2.020 1.00 96.06 193 ASP A O 1
ATOM 1355 N N . ALA A 1 194 ? -7.288 4.898 3.668 1.00 96.56 194 ALA A N 1
ATOM 1356 C CA . ALA A 1 194 ? -6.340 3.787 3.607 1.00 96.56 194 ALA A CA 1
ATOM 1357 C C . ALA A 1 194 ? -6.304 3.152 2.206 1.00 96.56 194 ALA A C 1
ATOM 1359 O O . ALA A 1 194 ? -5.230 3.043 1.617 1.00 96.56 194 ALA A O 1
ATOM 1360 N N . LEU A 1 195 ? -7.456 2.795 1.623 1.00 95.06 195 LEU A N 1
ATOM 1361 C CA . LEU A 1 195 ? -7.514 2.278 0.246 1.00 95.06 195 LEU A CA 1
ATOM 1362 C C . LEU A 1 195 ? -7.077 3.326 -0.787 1.00 95.06 195 LEU A C 1
ATOM 1364 O O . LEU A 1 195 ? -6.397 2.985 -1.751 1.00 95.06 195 LEU A O 1
ATOM 1368 N N . GLY A 1 196 ? -7.398 4.600 -0.566 1.00 92.69 196 GLY A N 1
ATOM 1369 C CA . GLY A 1 196 ? -6.973 5.714 -1.409 1.00 92.69 196 GLY A CA 1
ATOM 1370 C C . GLY A 1 196 ? -5.453 5.893 -1.462 1.00 92.69 196 GLY A C 1
ATOM 1371 O O . GLY A 1 196 ? -4.924 6.339 -2.484 1.00 92.69 196 GLY A O 1
ATOM 1372 N N . THR A 1 197 ? -4.720 5.474 -0.419 1.00 93.62 197 THR A N 1
ATOM 1373 C CA . THR A 1 197 ? -3.246 5.474 -0.445 1.00 93.62 197 THR A CA 1
ATOM 1374 C C . THR A 1 197 ? -2.668 4.543 -1.511 1.00 93.62 197 THR A C 1
ATOM 1376 O O . THR A 1 197 ? -1.549 4.784 -1.970 1.00 93.62 197 THR A O 1
ATOM 1379 N N . LEU A 1 198 ? -3.420 3.523 -1.952 1.00 93.75 198 LEU A N 1
ATOM 1380 C CA . LEU A 1 198 ? -2.971 2.579 -2.974 1.00 93.75 198 LEU A CA 1
ATOM 1381 C C . LEU A 1 198 ? -2.636 3.297 -4.280 1.00 93.75 198 LEU A C 1
ATOM 1383 O O . LEU A 1 198 ? -1.560 3.080 -4.827 1.00 93.75 198 LEU A O 1
ATOM 1387 N N . THR A 1 199 ? -3.507 4.194 -4.750 1.00 91.25 199 THR A N 1
ATOM 1388 C CA . THR A 1 199 ? -3.277 4.954 -5.987 1.00 91.25 199 THR A CA 1
ATOM 1389 C C . THR A 1 199 ? -1.996 5.778 -5.898 1.00 91.25 199 THR A C 1
ATOM 1391 O O . THR A 1 199 ? -1.197 5.767 -6.833 1.00 91.25 199 THR A O 1
ATOM 1394 N N . GLY A 1 200 ? -1.759 6.445 -4.763 1.00 89.75 200 GLY A N 1
ATOM 1395 C CA . GLY A 1 200 ? -0.535 7.212 -4.525 1.00 89.75 200 GLY A CA 1
ATOM 1396 C C . GLY A 1 200 ? 0.714 6.329 -4.533 1.00 89.75 200 GLY A C 1
ATOM 1397 O O . GLY A 1 200 ? 1.635 6.588 -5.304 1.00 89.75 200 GLY A O 1
ATOM 1398 N N . LYS A 1 201 ? 0.707 5.242 -3.748 1.00 91.69 201 LYS A N 1
ATOM 1399 C CA . LYS A 1 201 ? 1.815 4.275 -3.664 1.00 91.69 201 LYS A CA 1
ATOM 1400 C C . LYS A 1 201 ? 2.138 3.641 -5.013 1.00 91.69 201 LYS A C 1
ATOM 1402 O O . LYS A 1 201 ? 3.307 3.559 -5.380 1.00 91.69 201 LYS A O 1
ATOM 1407 N N . VAL A 1 202 ? 1.116 3.204 -5.748 1.00 91.00 202 VAL A N 1
ATOM 1408 C CA . VAL A 1 202 ? 1.260 2.602 -7.077 1.00 91.00 202 VAL A CA 1
ATOM 1409 C C . VAL A 1 202 ? 1.845 3.617 -8.051 1.00 91.00 202 VAL A C 1
ATOM 1411 O O . VAL A 1 202 ? 2.844 3.319 -8.692 1.00 91.00 202 VAL A O 1
ATOM 1414 N N . THR A 1 203 ? 1.300 4.833 -8.110 1.00 89.50 203 THR A N 1
ATOM 1415 C CA . THR A 1 203 ? 1.780 5.885 -9.021 1.00 89.50 203 THR A CA 1
ATOM 1416 C C . THR A 1 203 ? 3.233 6.269 -8.728 1.00 89.50 203 THR A C 1
ATOM 1418 O O . THR A 1 203 ? 4.041 6.316 -9.651 1.00 89.50 203 THR A O 1
ATOM 1421 N N . GLU A 1 204 ? 3.586 6.515 -7.464 1.00 90.81 204 GLU A N 1
ATOM 1422 C CA . GLU A 1 204 ? 4.943 6.912 -7.059 1.00 90.81 204 GLU A CA 1
ATOM 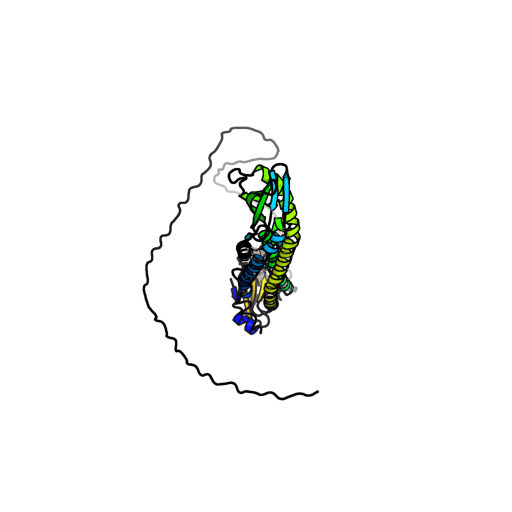1423 C C . GLU A 1 204 ? 5.951 5.786 -7.319 1.00 90.81 204 GLU A C 1
ATOM 1425 O O . GLU A 1 204 ? 6.910 5.970 -8.066 1.00 90.81 204 GLU A O 1
ATOM 1430 N N . THR A 1 205 ? 5.681 4.582 -6.804 1.00 91.75 205 THR A N 1
ATOM 1431 C CA . THR A 1 205 ? 6.618 3.453 -6.910 1.00 91.75 205 THR A CA 1
ATOM 1432 C C . THR A 1 205 ? 6.757 2.952 -8.351 1.00 91.75 205 THR A C 1
ATOM 1434 O O . THR A 1 205 ? 7.846 2.547 -8.753 1.00 91.75 205 THR A O 1
ATOM 1437 N N . LEU A 1 206 ? 5.683 2.981 -9.154 1.00 90.44 206 LEU A N 1
ATOM 1438 C CA . LEU A 1 206 ? 5.778 2.645 -10.578 1.00 90.44 206 LEU A CA 1
ATOM 1439 C C . LEU A 1 206 ? 6.499 3.729 -11.370 1.00 90.44 206 LEU A C 1
ATOM 1441 O O . LEU A 1 206 ? 7.225 3.381 -12.289 1.00 90.44 206 LEU A O 1
ATOM 1445 N N . THR A 1 207 ? 6.326 5.012 -11.041 1.00 91.69 207 THR A N 1
ATOM 1446 C CA . THR A 1 207 ? 7.074 6.090 -11.710 1.00 91.69 207 THR A CA 1
ATOM 1447 C C . THR A 1 207 ? 8.570 5.913 -11.483 1.00 91.69 207 THR A C 1
ATOM 1449 O O . THR A 1 207 ? 9.340 5.963 -12.440 1.00 91.69 207 THR A O 1
ATOM 1452 N N . ASP A 1 208 ? 8.972 5.639 -10.243 1.00 91.88 208 ASP A N 1
ATOM 1453 C CA . ASP A 1 208 ? 10.369 5.372 -9.903 1.00 91.88 208 ASP A CA 1
ATOM 1454 C C . ASP A 1 208 ? 10.888 4.130 -10.635 1.00 91.88 208 ASP A C 1
ATOM 1456 O O . ASP A 1 208 ? 11.912 4.191 -11.314 1.00 91.88 208 ASP A O 1
ATOM 1460 N N . ALA A 1 209 ? 10.143 3.022 -10.592 1.00 92.50 209 ALA A N 1
ATOM 1461 C CA . ALA A 1 209 ? 10.554 1.800 -11.274 1.00 92.50 209 ALA A CA 1
ATOM 1462 C C . ALA A 1 209 ? 10.628 1.960 -12.793 1.00 92.50 209 ALA A C 1
ATOM 1464 O O . ALA A 1 209 ? 11.575 1.462 -13.393 1.00 92.50 209 ALA A O 1
ATOM 1465 N N . LEU A 1 210 ? 9.673 2.664 -13.411 1.00 93.19 210 LEU A N 1
ATOM 1466 C CA . LEU A 1 210 ? 9.691 2.985 -14.837 1.00 93.19 210 LEU A CA 1
ATOM 1467 C C . LEU A 1 210 ? 10.926 3.805 -15.189 1.00 93.19 210 LEU A C 1
ATOM 1469 O O . LEU A 1 210 ? 11.612 3.460 -16.145 1.00 93.19 210 LEU A O 1
ATOM 1473 N N . ASN A 1 211 ? 11.231 4.849 -14.415 1.00 93.75 211 ASN A N 1
ATOM 1474 C CA . ASN A 1 211 ? 12.416 5.675 -14.634 1.00 93.75 211 ASN A CA 1
ATOM 1475 C C . ASN A 1 211 ? 13.718 4.863 -14.540 1.00 93.75 211 ASN A C 1
ATOM 1477 O O . ASN A 1 211 ? 14.661 5.170 -15.268 1.00 93.75 211 ASN A O 1
ATOM 1481 N N . ASP A 1 212 ? 13.746 3.816 -13.714 1.00 94.19 212 ASP A N 1
ATOM 1482 C CA . ASP A 1 212 ? 14.894 2.925 -13.517 1.00 94.19 212 ASP A CA 1
ATOM 1483 C C . ASP A 1 212 ? 14.980 1.768 -14.535 1.00 94.19 212 ASP A C 1
ATOM 1485 O O . ASP A 1 212 ? 15.990 1.055 -14.572 1.00 94.19 212 ASP A O 1
ATOM 1489 N N . VAL A 1 213 ? 13.965 1.555 -15.387 1.00 94.75 213 VAL A N 1
ATOM 1490 C CA . VAL A 1 213 ? 14.005 0.491 -16.406 1.00 94.75 213 VAL A CA 1
ATOM 1491 C C . VAL A 1 213 ? 15.148 0.749 -17.382 1.00 94.75 213 VAL A C 1
ATOM 1493 O O . VAL A 1 213 ? 15.194 1.782 -18.052 1.00 94.75 213 VAL A O 1
ATOM 1496 N N . HIS A 1 214 ? 16.040 -0.232 -17.513 1.00 93.12 214 HIS A N 1
ATOM 1497 C CA . HIS A 1 214 ? 17.134 -0.182 -18.473 1.00 93.12 214 HIS A CA 1
ATOM 1498 C C . HIS A 1 214 ? 16.653 -0.455 -19.900 1.00 93.12 214 HIS A C 1
ATOM 1500 O O . HIS A 1 214 ? 15.952 -1.429 -20.188 1.00 93.12 214 HIS A O 1
ATOM 1506 N N . LEU A 1 215 ? 17.124 0.392 -20.806 1.00 92.94 215 LEU A N 1
ATOM 1507 C CA . LEU A 1 215 ? 16.961 0.302 -22.239 1.00 92.94 215 LEU A CA 1
ATOM 1508 C C . LEU A 1 215 ? 18.325 0.113 -22.895 1.00 92.94 215 LEU A C 1
ATOM 1510 O O . LEU A 1 215 ? 19.245 0.916 -22.720 1.00 92.94 215 LEU A O 1
ATOM 1514 N N . LYS A 1 216 ? 18.435 -0.922 -23.725 1.00 93.19 216 LYS A N 1
ATOM 1515 C CA . LYS A 1 216 ? 19.616 -1.151 -24.550 1.00 93.19 216 LYS A CA 1
ATOM 1516 C C . LYS A 1 216 ? 19.310 -0.850 -26.008 1.00 93.19 216 LYS A C 1
ATOM 1518 O O . LYS A 1 216 ? 18.614 -1.613 -26.674 1.00 93.19 216 LYS A O 1
ATOM 1523 N N . ILE A 1 217 ? 19.890 0.231 -26.514 1.00 92.44 217 ILE A N 1
ATOM 1524 C CA . ILE A 1 217 ? 19.766 0.654 -27.909 1.00 92.44 217 ILE A CA 1
ATOM 1525 C C . ILE A 1 217 ? 21.052 0.284 -28.645 1.00 92.44 217 ILE A C 1
ATOM 1527 O O . ILE A 1 217 ? 22.140 0.691 -28.242 1.00 92.44 217 ILE A O 1
ATOM 1531 N N . ASN A 1 218 ? 20.951 -0.451 -29.751 1.00 91.81 218 ASN A N 1
ATOM 1532 C CA . ASN A 1 218 ? 22.078 -0.657 -30.661 1.00 91.81 218 ASN A CA 1
ATOM 1533 C C . ASN A 1 218 ? 21.841 0.128 -31.946 1.00 91.81 218 ASN A C 1
ATOM 1535 O O . ASN A 1 218 ? 20.838 -0.070 -32.628 1.00 91.81 218 ASN A O 1
ATOM 1539 N N . LEU A 1 219 ? 22.791 0.996 -32.278 1.00 91.56 219 LEU A N 1
ATOM 1540 C CA . LEU A 1 219 ? 22.773 1.828 -33.470 1.00 91.56 219 LEU A CA 1
ATOM 1541 C C . LEU A 1 219 ? 23.906 1.391 -34.407 1.00 91.56 219 LEU A C 1
ATOM 1543 O O . LEU A 1 219 ? 25.063 1.348 -33.973 1.00 91.56 219 LEU A O 1
ATOM 1547 N N . PRO A 1 220 ? 23.625 1.097 -35.686 1.00 90.31 220 PRO A N 1
ATOM 1548 C CA . PRO A 1 220 ? 24.679 0.847 -36.658 1.00 90.31 220 PRO A CA 1
ATOM 1549 C C . PRO A 1 220 ? 25.489 2.128 -36.893 1.00 90.31 220 PRO A C 1
ATOM 1551 O O . PRO A 1 220 ? 24.944 3.236 -36.888 1.00 90.31 220 PRO A O 1
ATOM 1554 N N . ALA A 1 221 ? 26.797 1.981 -37.101 1.00 89.81 221 ALA A N 1
ATOM 1555 C CA . ALA A 1 221 ? 27.686 3.096 -37.392 1.00 89.81 221 ALA A CA 1
ATOM 1556 C C . ALA A 1 221 ? 28.759 2.748 -38.432 1.00 89.81 221 ALA A C 1
ATOM 1558 O O . ALA A 1 221 ? 29.348 1.662 -38.433 1.00 89.81 221 ALA A O 1
ATOM 1559 N N . GLU A 1 222 ? 29.056 3.714 -39.303 1.00 88.88 222 GLU A N 1
ATOM 1560 C CA . GLU A 1 222 ? 30.092 3.618 -40.331 1.00 88.88 222 GLU A CA 1
ATOM 1561 C C . GLU A 1 222 ? 31.029 4.826 -40.286 1.00 88.88 222 GLU A C 1
ATOM 1563 O O . GLU A 1 222 ? 30.581 5.970 -40.266 1.00 88.88 222 GLU A O 1
ATOM 1568 N N . ILE A 1 223 ? 32.341 4.581 -40.360 1.00 87.12 223 ILE A N 1
ATOM 1569 C CA . ILE A 1 223 ? 33.352 5.637 -40.496 1.00 87.12 223 ILE A CA 1
ATOM 1570 C C . ILE A 1 223 ? 33.839 5.685 -41.939 1.00 87.12 223 ILE A C 1
ATOM 1572 O O . ILE A 1 223 ? 34.291 4.677 -42.495 1.00 87.12 223 ILE A O 1
ATOM 1576 N N . ARG A 1 224 ? 33.817 6.875 -42.541 1.00 87.50 224 ARG A N 1
ATOM 1577 C CA . ARG A 1 224 ? 34.270 7.135 -43.909 1.00 87.50 224 ARG A CA 1
ATOM 1578 C C . ARG A 1 224 ? 35.432 8.116 -43.942 1.00 87.50 224 ARG A C 1
ATOM 1580 O O . ARG A 1 224 ? 35.332 9.236 -43.456 1.00 87.50 224 ARG A O 1
ATOM 1587 N N . ALA A 1 225 ? 36.508 7.733 -44.623 1.00 84.94 225 ALA A N 1
ATOM 1588 C CA . ALA A 1 225 ? 37.644 8.603 -44.913 1.00 84.94 225 ALA A CA 1
ATOM 1589 C C . ALA A 1 225 ? 37.872 8.664 -46.426 1.00 84.94 225 ALA A C 1
ATOM 1591 O O . ALA A 1 225 ? 37.965 7.631 -47.088 1.00 84.94 225 ALA A O 1
ATOM 1592 N N . LEU A 1 226 ? 37.963 9.873 -46.993 1.00 83.06 226 LEU A N 1
ATOM 1593 C CA . LEU A 1 226 ? 38.179 10.080 -48.436 1.00 83.06 226 LEU A CA 1
ATOM 1594 C C . LEU A 1 226 ? 37.214 9.256 -49.320 1.00 83.06 226 LEU A C 1
ATOM 1596 O O . LEU A 1 226 ? 37.623 8.683 -50.330 1.00 83.06 226 LEU A O 1
ATOM 1600 N N . PHE A 1 227 ? 35.932 9.213 -48.937 1.00 78.44 227 PHE A N 1
ATOM 1601 C CA . PHE A 1 227 ? 34.850 8.472 -49.609 1.00 78.44 227 PHE A CA 1
ATOM 1602 C C . PHE A 1 227 ? 34.953 6.937 -49.559 1.00 78.44 227 PHE A C 1
ATOM 1604 O O . PHE A 1 227 ? 34.231 6.256 -50.285 1.00 78.44 227 PHE A O 1
ATOM 1611 N N . VAL A 1 228 ? 35.816 6.380 -48.707 1.00 84.19 228 VAL A N 1
ATOM 1612 C CA . VAL A 1 228 ? 35.941 4.933 -48.483 1.00 84.19 228 VAL A CA 1
ATOM 1613 C C . VAL A 1 228 ? 35.539 4.611 -47.045 1.00 84.19 228 VAL A C 1
ATOM 1615 O O . VAL A 1 228 ? 35.985 5.291 -46.122 1.00 84.19 228 VAL A O 1
ATOM 1618 N N . THR A 1 229 ? 34.712 3.582 -46.843 1.00 84.94 229 THR A N 1
ATOM 1619 C CA . THR A 1 229 ? 34.399 3.060 -45.502 1.00 84.94 229 THR A CA 1
ATOM 1620 C C . THR A 1 229 ? 35.653 2.416 -44.909 1.00 84.94 229 THR A C 1
ATOM 1622 O O . THR A 1 229 ? 36.223 1.497 -45.499 1.00 84.94 229 THR A O 1
ATOM 1625 N N . VAL A 1 230 ? 36.106 2.929 -43.767 1.00 85.38 230 VAL A N 1
ATOM 1626 C CA . VAL A 1 230 ? 37.332 2.500 -43.071 1.00 85.38 230 VAL A CA 1
ATOM 1627 C C . VAL A 1 230 ? 37.053 1.744 -41.771 1.00 85.38 230 VAL A C 1
ATOM 1629 O O . VAL A 1 230 ? 37.956 1.077 -41.263 1.00 85.38 230 VAL A O 1
ATOM 1632 N N . ALA A 1 231 ? 35.823 1.823 -41.258 1.00 86.00 231 ALA A N 1
ATOM 1633 C CA . ALA A 1 231 ? 35.315 1.019 -40.150 1.00 86.00 231 ALA A CA 1
ATOM 1634 C C . ALA A 1 231 ? 33.786 0.899 -40.241 1.00 86.00 231 ALA A C 1
ATOM 1636 O O . ALA A 1 231 ? 33.122 1.805 -40.746 1.00 86.00 231 ALA A O 1
ATOM 1637 N N . SER A 1 232 ? 33.248 -0.203 -39.731 1.00 86.88 232 SER A N 1
ATOM 1638 C CA . SER A 1 232 ? 31.815 -0.437 -39.544 1.00 86.88 232 SER A CA 1
ATOM 1639 C C . SER A 1 232 ? 31.623 -1.209 -38.247 1.00 86.88 232 SER A C 1
ATOM 1641 O O . SER A 1 232 ? 32.417 -2.111 -37.967 1.00 86.88 232 SER A O 1
ATOM 1643 N N . GLY A 1 233 ? 30.581 -0.900 -37.493 1.00 87.25 233 GLY A N 1
ATOM 1644 C CA . GLY A 1 233 ? 30.243 -1.621 -36.273 1.00 87.25 233 GLY A CA 1
ATOM 1645 C C . GLY A 1 233 ? 29.006 -1.033 -35.621 1.00 87.25 233 GLY A C 1
ATOM 1646 O O . GLY A 1 233 ? 28.219 -0.360 -36.284 1.00 87.25 233 GLY A O 1
ATOM 1647 N N . ASN A 1 234 ? 28.851 -1.288 -34.327 1.00 88.50 234 ASN A N 1
ATOM 1648 C CA . ASN A 1 234 ? 27.689 -0.838 -33.572 1.00 88.50 234 ASN A CA 1
ATOM 1649 C C . ASN A 1 234 ? 28.098 0.103 -32.442 1.00 88.50 234 ASN A C 1
ATOM 1651 O O . ASN A 1 234 ? 29.162 -0.042 -31.827 1.00 88.50 234 ASN A O 1
ATOM 1655 N N . ILE A 1 235 ? 27.211 1.049 -32.166 1.00 90.25 235 ILE A N 1
ATOM 1656 C CA . ILE A 1 235 ? 27.209 1.860 -30.958 1.00 90.25 235 ILE A CA 1
ATOM 1657 C C . ILE A 1 235 ? 26.094 1.326 -30.074 1.00 90.25 235 ILE A C 1
ATOM 1659 O O . ILE A 1 235 ? 24.941 1.281 -30.494 1.00 90.25 235 ILE A O 1
ATOM 1663 N N . THR A 1 236 ? 26.439 0.913 -28.864 1.00 92.44 236 THR A N 1
ATOM 1664 C CA . THR A 1 236 ? 25.465 0.473 -27.870 1.00 92.44 236 THR A CA 1
ATOM 1665 C C . THR A 1 236 ? 25.289 1.591 -26.855 1.00 92.44 236 THR A C 1
ATOM 1667 O O . THR A 1 236 ? 26.254 1.984 -26.194 1.00 92.44 236 THR A O 1
ATOM 1670 N N . VAL A 1 237 ? 24.059 2.081 -26.739 1.00 93.31 237 VAL A N 1
ATOM 1671 C CA . VAL A 1 237 ? 23.621 3.010 -25.700 1.00 93.31 237 VAL A CA 1
ATOM 1672 C C . VAL A 1 237 ? 22.887 2.196 -24.637 1.00 93.31 237 VAL A C 1
ATOM 1674 O O . VAL A 1 237 ? 21.913 1.511 -24.942 1.00 93.31 237 VAL A O 1
ATOM 1677 N N . ASP A 1 238 ? 23.397 2.236 -23.414 1.00 94.62 238 ASP A N 1
ATOM 1678 C CA . ASP A 1 238 ? 22.756 1.701 -22.214 1.00 94.62 238 ASP A CA 1
ATOM 1679 C C . ASP A 1 238 ? 22.242 2.900 -21.417 1.00 94.62 238 ASP A C 1
ATOM 1681 O O . ASP A 1 238 ? 23.031 3.729 -20.953 1.00 94.62 238 ASP A O 1
ATOM 1685 N N . ALA A 1 239 ? 20.925 3.041 -21.367 1.00 95.00 239 ALA A N 1
ATOM 1686 C CA . ALA A 1 239 ? 20.237 4.172 -20.766 1.00 95.00 239 ALA A CA 1
ATOM 1687 C C . ALA A 1 239 ? 19.093 3.668 -19.893 1.00 95.00 239 ALA A C 1
ATOM 1689 O O . ALA A 1 239 ? 18.649 2.536 -20.062 1.00 95.00 239 ALA A O 1
ATOM 1690 N N . THR A 1 240 ? 18.564 4.506 -19.013 1.00 95.50 240 THR A N 1
ATOM 1691 C CA . THR A 1 240 ? 17.272 4.231 -18.376 1.00 95.50 240 THR A CA 1
ATOM 1692 C C . THR A 1 240 ? 16.143 4.967 -19.095 1.00 95.50 240 THR A C 1
ATOM 1694 O O . THR A 1 240 ? 16.384 5.944 -19.813 1.00 95.50 240 THR A O 1
ATOM 1697 N N . LEU A 1 241 ? 14.891 4.530 -18.919 1.00 94.19 241 LEU A N 1
ATOM 1698 C CA . LEU A 1 241 ? 13.752 5.283 -19.457 1.00 94.19 241 LEU A CA 1
ATOM 1699 C C . LEU A 1 241 ? 13.680 6.685 -18.854 1.00 94.19 241 LEU A C 1
ATOM 1701 O O . LEU A 1 241 ? 13.306 7.610 -19.566 1.00 94.19 241 LEU A O 1
ATOM 1705 N N . GLY A 1 242 ? 14.091 6.865 -17.595 1.00 94.44 242 GLY A N 1
ATOM 1706 C CA . GLY A 1 242 ? 14.123 8.176 -16.956 1.00 94.44 242 GLY A CA 1
ATOM 1707 C C . GLY A 1 242 ? 15.123 9.131 -17.610 1.00 94.44 242 GLY A C 1
ATOM 1708 O O . GLY A 1 242 ? 14.791 10.283 -17.894 1.00 94.44 242 GLY A O 1
ATOM 1709 N N . GLN A 1 243 ? 16.314 8.637 -17.957 1.00 95.62 243 GLN A N 1
ATOM 1710 C CA . GLN A 1 243 ? 17.307 9.416 -18.707 1.00 95.62 243 GLN A CA 1
ATOM 1711 C C . GLN A 1 243 ? 16.771 9.816 -20.082 1.00 95.62 243 GLN A C 1
ATOM 1713 O O . GLN A 1 243 ? 16.886 10.964 -20.499 1.00 95.62 243 GLN A O 1
ATOM 1718 N N . LEU A 1 244 ? 16.135 8.878 -20.787 1.00 93.81 244 LEU A N 1
ATOM 1719 C CA . LEU A 1 244 ? 15.614 9.139 -22.126 1.00 93.81 244 LEU A CA 1
ATOM 1720 C C . LEU A 1 244 ? 14.327 9.966 -22.139 1.00 93.81 244 LEU A C 1
ATOM 1722 O O . LEU A 1 244 ? 14.029 10.564 -23.168 1.00 93.81 244 LEU A O 1
ATOM 1726 N N . ALA A 1 245 ? 13.578 9.990 -21.035 1.00 93.00 245 ALA A N 1
ATOM 1727 C CA . ALA A 1 245 ? 12.410 10.837 -20.808 1.00 93.00 245 ALA A CA 1
ATOM 1728 C C . ALA A 1 245 ? 12.775 12.247 -20.310 1.00 93.00 245 ALA A C 1
ATOM 1730 O O . ALA A 1 245 ? 11.893 13.105 -20.236 1.00 93.00 245 ALA A O 1
ATOM 1731 N N . GLY A 1 246 ? 14.038 12.481 -19.935 1.00 91.31 246 GLY A N 1
ATOM 1732 C CA . GLY A 1 246 ? 14.501 13.734 -19.336 1.00 91.31 246 GLY A CA 1
ATOM 1733 C C . GLY A 1 246 ? 14.077 13.926 -17.872 1.00 91.31 246 GLY A C 1
ATOM 1734 O O . GLY A 1 246 ? 14.102 15.049 -17.370 1.00 91.31 246 GLY A O 1
ATOM 1735 N N . THR A 1 247 ? 13.654 12.861 -17.181 1.00 90.38 247 THR A N 1
ATOM 1736 C CA . THR A 1 247 ? 13.356 12.883 -15.736 1.00 90.38 247 THR A CA 1
ATOM 1737 C C . THR A 1 247 ? 14.603 12.628 -14.885 1.00 90.38 247 THR A C 1
ATOM 1739 O O . THR A 1 247 ? 14.641 13.043 -13.726 1.00 90.38 247 THR A O 1
ATOM 1742 N N . ASP A 1 248 ? 15.637 12.017 -15.468 1.00 92.00 248 ASP A N 1
ATOM 1743 C CA . ASP A 1 248 ? 16.979 11.877 -14.900 1.00 92.00 248 ASP A CA 1
ATOM 1744 C C . ASP A 1 248 ? 17.982 12.710 -15.722 1.00 92.00 248 ASP A C 1
ATOM 1746 O O . ASP A 1 248 ? 18.080 12.559 -16.936 1.00 92.00 248 ASP A O 1
ATOM 1750 N N . GLU A 1 249 ? 18.727 13.601 -15.056 1.00 88.19 249 GLU A N 1
ATOM 1751 C CA . GLU A 1 249 ? 19.727 14.482 -15.685 1.00 88.19 249 GLU A CA 1
ATOM 1752 C C . GLU A 1 249 ? 21.074 13.781 -15.959 1.00 88.19 249 GLU A C 1
ATOM 1754 O O . GLU A 1 249 ? 22.016 14.412 -16.445 1.00 88.19 249 GLU A O 1
ATOM 1759 N N . SER A 1 250 ? 21.223 12.508 -15.585 1.00 90.88 250 SER A N 1
ATOM 1760 C CA . SER A 1 250 ? 22.445 11.748 -15.831 1.00 90.88 250 SER A CA 1
ATOM 1761 C C . SER A 1 250 ? 22.551 11.270 -17.282 1.00 90.88 250 SER A C 1
ATOM 1763 O O . SER A 1 250 ? 21.579 10.849 -17.902 1.00 90.88 250 SER A O 1
ATOM 1765 N N . ASP A 1 251 ? 23.768 11.319 -17.829 1.00 89.38 251 ASP A N 1
ATOM 1766 C CA . ASP A 1 251 ? 23.997 10.915 -19.215 1.00 89.38 251 ASP A CA 1
ATOM 1767 C C . ASP A 1 251 ? 23.916 9.384 -19.381 1.00 89.38 251 ASP A C 1
ATOM 1769 O O . ASP A 1 251 ? 24.442 8.634 -18.543 1.00 89.38 251 ASP A O 1
ATOM 1773 N N . PRO A 1 252 ? 23.355 8.896 -20.502 1.00 92.94 252 PRO A N 1
ATOM 1774 C CA . PRO A 1 252 ? 23.368 7.479 -20.825 1.00 92.94 252 PRO A CA 1
ATOM 1775 C C . PRO A 1 252 ? 24.793 6.984 -21.106 1.00 92.94 252 PRO A C 1
ATOM 1777 O O . PRO A 1 252 ? 25.672 7.709 -21.586 1.00 92.94 252 PRO A O 1
ATOM 1780 N N . THR A 1 253 ? 25.037 5.700 -20.849 1.00 92.12 253 THR A N 1
ATOM 1781 C CA . THR A 1 253 ? 26.348 5.088 -21.076 1.00 92.12 253 THR A CA 1
ATOM 1782 C C . THR A 1 253 ? 26.488 4.647 -22.527 1.00 92.12 253 THR A C 1
ATOM 1784 O O . THR A 1 253 ? 25.747 3.798 -23.015 1.00 92.12 253 THR A O 1
ATOM 1787 N N . ILE A 1 254 ? 27.500 5.172 -23.220 1.00 91.12 254 ILE A N 1
ATOM 1788 C CA . ILE A 1 254 ? 27.769 4.842 -24.623 1.00 91.12 254 ILE A CA 1
ATOM 1789 C C . ILE A 1 254 ? 29.015 3.967 -24.732 1.00 91.12 254 ILE A C 1
ATOM 1791 O O . ILE A 1 254 ? 30.093 4.301 -24.237 1.00 91.12 254 ILE A O 1
ATOM 1795 N N . THR A 1 255 ? 28.878 2.853 -25.445 1.00 90.12 255 THR A N 1
ATOM 1796 C CA . THR A 1 255 ? 29.974 1.940 -25.782 1.00 90.12 255 THR A CA 1
ATOM 1797 C C . THR A 1 255 ? 30.013 1.690 -27.287 1.00 90.12 255 THR A C 1
ATOM 1799 O O . THR A 1 255 ? 29.018 1.861 -27.989 1.00 90.12 255 THR A O 1
ATOM 1802 N N . THR A 1 256 ? 31.182 1.323 -27.815 1.00 87.19 256 THR A N 1
ATOM 1803 C CA . THR A 1 256 ? 31.363 1.070 -29.252 1.00 87.19 256 THR A CA 1
ATOM 1804 C C . THR A 1 256 ? 32.110 -0.232 -29.477 1.00 87.19 256 THR A C 1
ATOM 1806 O O . THR A 1 256 ? 33.093 -0.509 -28.790 1.00 87.19 256 THR A O 1
ATOM 1809 N N . ASP A 1 257 ? 31.651 -1.006 -30.457 1.00 84.44 257 ASP A N 1
ATOM 1810 C CA . ASP A 1 257 ? 32.319 -2.216 -30.941 1.00 84.44 257 ASP A CA 1
ATOM 1811 C C . ASP A 1 257 ? 32.768 -1.988 -32.390 1.00 84.44 257 ASP A C 1
ATOM 1813 O O . ASP A 1 257 ? 32.191 -2.493 -33.353 1.00 84.44 257 ASP A O 1
ATOM 1817 N N . MET A 1 258 ? 33.739 -1.086 -32.547 1.00 79.38 258 MET A N 1
ATOM 1818 C CA . MET A 1 258 ? 34.272 -0.659 -33.839 1.00 79.38 258 MET A CA 1
ATOM 1819 C C . MET A 1 258 ? 35.798 -0.690 -33.827 1.00 79.38 258 MET A C 1
ATOM 1821 O O . MET A 1 258 ? 36.443 -0.115 -32.949 1.00 79.38 258 MET A O 1
ATOM 1825 N N . ASP A 1 259 ? 36.366 -1.277 -34.878 1.00 79.62 259 ASP A N 1
ATOM 1826 C CA . ASP A 1 259 ? 37.804 -1.301 -35.117 1.00 79.62 259 ASP A CA 1
ATOM 1827 C C . ASP A 1 259 ? 38.156 -0.529 -36.389 1.00 79.62 259 ASP A C 1
ATOM 1829 O O . ASP A 1 259 ? 37.724 -0.861 -37.499 1.00 79.62 259 ASP A O 1
ATOM 1833 N N . LEU A 1 260 ? 39.024 0.473 -36.258 1.00 74.31 260 LEU A N 1
ATOM 1834 C CA . LEU A 1 260 ? 39.558 1.197 -37.401 1.00 74.31 260 LEU A CA 1
ATOM 1835 C C . LEU A 1 260 ? 40.478 0.275 -38.205 1.00 74.31 260 LEU A C 1
ATOM 1837 O O . LEU A 1 260 ? 41.440 -0.292 -37.673 1.00 74.31 260 LEU A O 1
ATOM 1841 N N . LEU A 1 261 ? 40.168 0.109 -39.495 1.00 73.69 261 LEU A N 1
ATOM 1842 C CA . LEU A 1 261 ? 40.842 -0.837 -40.392 1.00 73.69 261 LEU A CA 1
ATOM 1843 C C . LEU A 1 261 ? 40.846 -2.291 -39.862 1.00 73.69 261 LEU A C 1
ATOM 1845 O O . LEU A 1 261 ? 41.698 -3.086 -40.261 1.00 73.69 261 LEU A O 1
ATOM 1849 N N . GLY A 1 262 ? 39.909 -2.635 -38.968 1.00 67.31 262 GLY A N 1
ATOM 1850 C CA . GLY A 1 262 ? 39.737 -3.976 -38.401 1.00 67.31 262 GLY A CA 1
ATOM 1851 C C . GLY A 1 262 ? 40.784 -4.406 -37.367 1.00 67.31 262 GLY A C 1
ATOM 1852 O O . GLY A 1 262 ? 40.883 -5.599 -37.088 1.00 67.31 262 GLY A O 1
ATOM 1853 N N . VAL A 1 263 ? 41.611 -3.484 -36.851 1.00 67.56 263 VAL A N 1
ATOM 1854 C CA . VAL A 1 263 ? 42.685 -3.814 -35.889 1.00 67.56 263 VAL A CA 1
ATOM 1855 C C . VAL A 1 263 ? 42.947 -2.766 -34.796 1.00 67.56 263 VAL A C 1
ATOM 1857 O O . VAL A 1 263 ? 43.708 -3.062 -33.872 1.00 67.56 263 VAL A O 1
ATOM 1860 N N . ILE A 1 264 ? 42.401 -1.546 -34.890 1.00 72.31 264 ILE A N 1
ATOM 1861 C CA . ILE A 1 264 ? 42.670 -0.463 -33.925 1.00 72.31 264 ILE A CA 1
ATOM 1862 C C . ILE A 1 264 ? 41.369 -0.043 -33.224 1.00 72.31 264 ILE A C 1
ATOM 1864 O O . ILE A 1 264 ? 40.519 0.562 -33.882 1.00 72.31 264 ILE A O 1
ATOM 1868 N N . PRO A 1 265 ? 41.247 -0.256 -31.901 1.00 72.38 265 PRO A N 1
ATOM 1869 C CA . PRO A 1 265 ? 40.114 0.235 -31.126 1.00 72.38 265 PRO A CA 1
ATOM 1870 C C . PRO A 1 265 ? 40.072 1.764 -31.126 1.00 72.38 265 PRO A C 1
ATOM 1872 O O . PRO A 1 265 ? 41.088 2.424 -30.888 1.00 72.38 265 PRO A O 1
ATOM 1875 N N . ILE A 1 266 ? 38.894 2.341 -31.339 1.00 70.38 266 ILE A N 1
ATOM 1876 C CA . ILE A 1 266 ? 38.695 3.793 -31.479 1.00 70.38 266 ILE A CA 1
ATOM 1877 C C . ILE A 1 266 ? 38.388 4.514 -30.151 1.00 70.38 266 ILE A C 1
ATOM 1879 O O . ILE A 1 266 ? 37.645 5.485 -30.131 1.00 70.38 266 ILE A O 1
ATOM 1883 N N . GLY A 1 267 ? 38.964 4.079 -29.025 1.00 68.00 267 GLY A N 1
ATOM 1884 C CA . GLY A 1 267 ? 38.593 4.575 -27.685 1.00 68.00 267 GLY A CA 1
ATOM 1885 C C . GLY A 1 267 ? 38.677 6.101 -27.484 1.00 68.00 267 GLY A C 1
ATOM 1886 O O . GLY A 1 267 ? 37.835 6.664 -26.796 1.00 68.00 267 GLY A O 1
ATOM 1887 N N . GLU A 1 268 ? 39.634 6.791 -28.116 1.00 67.19 268 GLU A N 1
ATOM 1888 C CA . GLU A 1 268 ? 39.732 8.268 -28.071 1.00 67.19 268 GLU A CA 1
ATOM 1889 C C . GLU A 1 268 ? 38.658 8.973 -28.918 1.00 67.19 268 GLU A C 1
ATOM 1891 O O . GLU A 1 268 ? 38.342 10.138 -28.690 1.00 67.19 268 GLU A O 1
ATOM 1896 N N . LEU A 1 269 ? 38.089 8.265 -29.893 1.00 70.75 269 LEU A N 1
ATOM 1897 C CA . LEU A 1 269 ? 37.033 8.761 -30.767 1.00 70.75 269 LEU A CA 1
ATOM 1898 C C . LEU A 1 269 ? 35.679 8.806 -30.062 1.00 70.75 269 LEU A C 1
ATOM 1900 O O . LEU A 1 269 ? 34.827 9.605 -30.438 1.00 70.75 269 LEU A O 1
ATOM 1904 N N . LEU A 1 270 ? 35.510 7.977 -29.026 1.00 76.94 270 LEU A N 1
ATOM 1905 C CA . LEU A 1 270 ? 34.282 7.876 -28.248 1.00 76.94 270 LEU A CA 1
ATOM 1906 C C . LEU A 1 270 ? 33.887 9.241 -27.672 1.00 76.94 270 LEU A C 1
ATOM 1908 O O . LEU A 1 270 ? 32.769 9.689 -27.873 1.00 76.94 270 LEU A O 1
ATOM 1912 N N . THR A 1 271 ? 34.835 9.973 -27.083 1.00 78.12 271 THR A N 1
ATOM 1913 C CA . THR A 1 271 ? 34.577 11.306 -26.511 1.00 78.12 271 THR A CA 1
ATOM 1914 C C . THR A 1 271 ? 34.128 12.333 -27.554 1.00 78.12 271 THR A C 1
ATOM 1916 O O . THR A 1 271 ? 33.373 13.239 -27.226 1.00 78.12 271 THR A O 1
ATOM 1919 N N . ALA A 1 272 ? 34.569 12.209 -28.810 1.00 80.12 272 ALA A N 1
ATOM 1920 C CA . ALA A 1 272 ? 34.166 13.130 -29.873 1.00 80.12 272 ALA A CA 1
ATOM 1921 C C . ALA A 1 272 ? 32.741 12.862 -30.389 1.00 80.12 272 ALA A C 1
ATOM 1923 O O . ALA A 1 272 ? 32.149 13.750 -31.000 1.00 80.12 272 ALA A O 1
ATOM 1924 N N . ILE A 1 273 ? 32.203 11.658 -30.159 1.00 83.31 273 ILE A N 1
ATOM 1925 C CA . ILE A 1 273 ? 30.872 11.247 -30.625 1.00 83.31 273 ILE A CA 1
ATOM 1926 C C . ILE A 1 273 ? 29.832 11.186 -29.504 1.00 83.31 273 ILE A C 1
ATOM 1928 O O . ILE A 1 273 ? 28.652 11.279 -29.818 1.00 83.31 273 ILE A O 1
ATOM 1932 N N . THR A 1 274 ? 30.245 11.057 -28.235 1.00 88.06 274 THR A N 1
ATOM 1933 C CA . THR A 1 274 ? 29.345 10.966 -27.072 1.00 88.06 274 THR A CA 1
ATOM 1934 C C . THR A 1 274 ? 28.383 12.151 -27.023 1.00 88.06 274 THR A C 1
ATOM 1936 O O . THR A 1 274 ? 27.195 11.943 -27.232 1.00 88.06 274 THR A O 1
ATOM 1939 N N . ASP A 1 275 ? 28.862 13.385 -26.829 1.00 89.00 275 ASP A N 1
ATOM 1940 C CA . ASP A 1 275 ? 27.968 14.536 -26.611 1.00 89.00 275 ASP A CA 1
ATOM 1941 C C . ASP A 1 275 ? 27.018 14.806 -27.799 1.00 89.00 275 ASP A C 1
ATOM 1943 O O . ASP A 1 275 ? 25.821 15.003 -27.567 1.00 89.00 275 ASP A O 1
ATOM 1947 N N . PRO A 1 276 ? 27.480 14.785 -29.074 1.00 88.19 276 PRO A N 1
ATOM 1948 C CA . PRO A 1 276 ? 26.584 14.948 -30.218 1.00 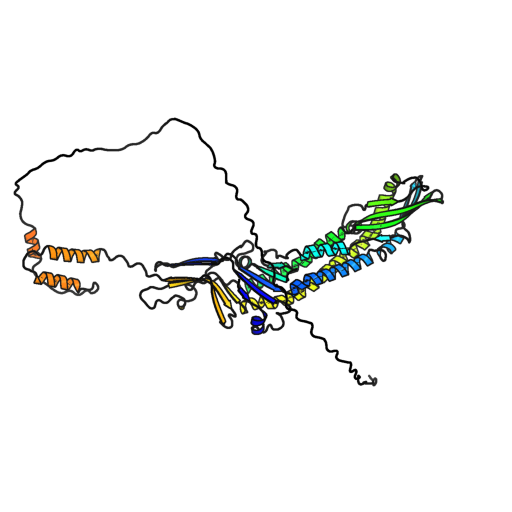88.19 276 PRO A CA 1
ATOM 1949 C C . PRO A 1 276 ? 25.538 13.837 -30.328 1.00 88.19 276 PRO A C 1
ATOM 1951 O O . PRO A 1 276 ? 24.405 14.115 -30.713 1.00 88.19 276 PRO A O 1
ATOM 1954 N N . LEU A 1 277 ? 25.908 12.592 -30.001 1.00 89.44 277 LEU A N 1
ATOM 1955 C CA . LEU A 1 277 ? 24.987 11.460 -30.042 1.00 89.44 277 LEU A CA 1
ATOM 1956 C C . LEU A 1 277 ? 23.961 11.530 -28.910 1.00 89.44 277 LEU A C 1
ATOM 1958 O O . LEU A 1 277 ? 22.783 11.347 -29.186 1.00 89.44 277 LEU A O 1
ATOM 1962 N N . VAL A 1 27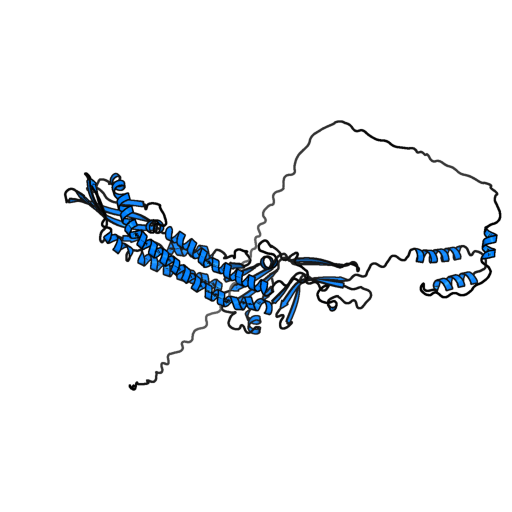8 ? 24.385 11.826 -27.675 1.00 91.62 278 VAL A N 1
ATOM 1963 C CA . VAL A 1 278 ? 23.474 12.000 -26.528 1.00 91.62 278 VAL A CA 1
ATOM 1964 C C . VAL A 1 278 ? 22.479 13.117 -26.819 1.00 91.62 278 VAL A C 1
ATOM 1966 O O . VAL A 1 278 ? 21.282 12.896 -26.709 1.00 91.62 278 VAL A O 1
ATOM 1969 N N . THR A 1 279 ? 22.954 14.278 -27.283 1.00 91.00 279 THR A N 1
ATOM 1970 C CA . THR A 1 279 ? 22.075 15.416 -27.606 1.00 91.00 279 THR A CA 1
ATOM 1971 C C . THR A 1 279 ? 21.037 15.036 -28.662 1.00 91.00 279 THR A C 1
ATOM 1973 O O . THR A 1 279 ? 19.848 15.267 -28.476 1.00 91.00 279 THR A O 1
ATOM 1976 N N . ALA A 1 280 ? 21.472 14.420 -29.766 1.00 89.81 280 ALA A N 1
ATOM 1977 C CA . ALA A 1 280 ? 20.565 14.042 -30.844 1.00 89.81 280 ALA A CA 1
ATOM 1978 C C . ALA A 1 280 ? 19.590 12.927 -30.435 1.00 89.81 280 ALA A C 1
ATOM 1980 O O . ALA A 1 280 ? 18.454 12.911 -30.901 1.00 89.81 280 ALA A O 1
ATOM 1981 N N . LEU A 1 281 ? 20.031 11.995 -29.583 1.00 90.00 281 LEU A N 1
ATOM 1982 C CA . LEU A 1 281 ? 19.182 10.943 -29.038 1.00 90.00 281 LEU A CA 1
ATOM 1983 C C . LEU A 1 281 ? 18.085 11.549 -28.157 1.00 90.00 281 LEU A C 1
ATOM 1985 O O . LEU A 1 281 ? 16.913 11.292 -28.412 1.00 90.00 281 LEU A O 1
ATOM 1989 N N . LEU A 1 282 ? 18.460 12.391 -27.190 1.00 91.19 282 LEU A N 1
ATOM 1990 C CA . LEU A 1 282 ? 17.529 13.020 -26.252 1.00 91.19 282 LEU A CA 1
ATOM 1991 C C . LEU A 1 282 ? 16.530 13.952 -26.951 1.00 91.19 282 LEU A C 1
ATOM 1993 O O . LEU A 1 282 ? 15.344 13.901 -26.640 1.00 91.19 282 LEU A O 1
ATOM 1997 N N . ASP A 1 283 ? 16.951 14.698 -27.980 1.00 90.12 283 ASP A N 1
ATOM 1998 C CA . ASP A 1 283 ? 16.049 15.530 -28.796 1.00 90.12 283 ASP A CA 1
ATOM 1999 C C . ASP A 1 283 ? 14.880 14.727 -29.416 1.00 90.12 283 ASP A C 1
ATOM 2001 O O . ASP A 1 283 ? 13.809 15.284 -29.682 1.00 90.12 283 ASP A O 1
ATOM 2005 N N . ILE A 1 284 ? 15.078 13.426 -29.668 1.00 88.12 284 ILE A N 1
ATOM 2006 C CA . ILE A 1 284 ? 14.052 12.514 -30.196 1.00 88.12 284 ILE A CA 1
ATOM 2007 C C . ILE A 1 284 ? 13.328 11.787 -29.061 1.00 88.12 284 ILE A C 1
ATOM 2009 O O . ILE A 1 284 ? 12.098 11.696 -29.077 1.00 88.12 284 ILE A O 1
ATOM 2013 N N . THR A 1 285 ? 14.069 11.247 -28.092 1.00 91.31 285 THR A N 1
ATOM 2014 C CA . THR A 1 285 ? 13.505 10.356 -27.077 1.00 91.31 285 THR A CA 1
ATOM 2015 C C . THR A 1 285 ? 12.765 11.097 -25.975 1.00 91.31 285 THR A C 1
ATOM 2017 O O . THR A 1 285 ? 11.728 10.598 -25.558 1.00 91.31 285 THR A O 1
ATOM 2020 N N . GLU A 1 286 ? 13.209 12.283 -25.547 1.00 92.94 286 GLU A N 1
ATOM 2021 C CA . GLU A 1 286 ? 12.569 13.030 -24.451 1.00 92.94 286 GLU A CA 1
ATOM 2022 C C . GLU A 1 286 ? 11.074 13.290 -24.699 1.00 92.94 286 GLU A C 1
ATOM 2024 O O . GLU A 1 286 ? 10.251 12.871 -23.879 1.00 92.94 286 GLU A O 1
ATOM 2029 N N . PRO A 1 287 ? 10.654 13.914 -25.823 1.00 90.81 287 PRO A N 1
ATOM 2030 C CA . PRO A 1 287 ? 9.234 14.166 -26.063 1.00 90.81 287 PRO A CA 1
ATOM 2031 C C . PRO A 1 287 ? 8.431 12.880 -26.298 1.00 90.81 287 PRO A C 1
ATOM 2033 O O . PRO A 1 287 ? 7.233 12.850 -26.012 1.00 90.81 287 PRO A O 1
ATOM 2036 N N . LEU A 1 288 ? 9.067 11.835 -26.832 1.00 89.81 288 LEU A N 1
ATOM 2037 C CA . LEU A 1 288 ? 8.416 10.572 -27.164 1.00 89.81 288 LEU A CA 1
ATOM 2038 C C . LEU A 1 288 ? 8.219 9.711 -25.909 1.00 89.81 288 LEU A C 1
ATOM 2040 O O . LEU A 1 288 ? 7.086 9.448 -25.513 1.00 89.81 288 LEU A O 1
ATOM 2044 N N . ILE A 1 289 ? 9.315 9.320 -25.259 1.00 91.94 289 ILE A N 1
ATOM 2045 C CA . ILE A 1 289 ? 9.322 8.476 -24.061 1.00 91.94 289 ILE A CA 1
ATOM 2046 C C . ILE A 1 289 ? 8.697 9.223 -22.884 1.00 91.94 289 ILE A C 1
ATOM 2048 O O . ILE A 1 289 ? 7.864 8.641 -22.197 1.00 91.94 289 ILE A O 1
ATOM 2052 N N . GLY A 1 290 ? 8.988 10.514 -22.687 1.00 91.56 290 GLY A N 1
ATOM 2053 C CA . GLY A 1 290 ? 8.364 11.301 -21.617 1.00 91.56 290 GLY A CA 1
ATOM 2054 C C . GLY A 1 290 ? 6.842 11.407 -21.765 1.00 91.56 290 GLY A C 1
ATOM 2055 O O . GLY A 1 290 ? 6.104 11.281 -20.783 1.00 91.56 290 GLY A O 1
ATOM 2056 N N . GLY A 1 291 ? 6.349 11.559 -23.000 1.00 90.75 291 GLY A N 1
ATOM 2057 C CA . GLY A 1 291 ? 4.916 11.539 -23.298 1.00 90.75 291 GLY A CA 1
ATOM 2058 C C . GLY A 1 291 ? 4.272 10.176 -23.031 1.00 90.75 291 GLY A C 1
ATOM 2059 O O . GLY A 1 291 ? 3.191 10.118 -22.443 1.00 90.75 291 GLY A O 1
ATOM 2060 N N . ILE A 1 292 ? 4.946 9.089 -23.418 1.00 91.56 292 ILE A N 1
ATOM 2061 C CA . ILE A 1 292 ? 4.481 7.715 -23.192 1.00 91.56 292 ILE A CA 1
ATOM 2062 C C . ILE A 1 292 ? 4.450 7.384 -21.695 1.00 91.56 292 ILE A C 1
ATOM 2064 O O . ILE A 1 292 ? 3.428 6.897 -21.217 1.00 91.56 292 ILE A O 1
ATOM 2068 N N . LEU A 1 293 ? 5.519 7.674 -20.943 1.00 92.19 293 LEU A N 1
ATOM 2069 C CA . LEU A 1 293 ? 5.581 7.431 -19.496 1.00 92.19 293 LEU A CA 1
ATOM 2070 C C . LEU A 1 293 ? 4.479 8.196 -18.764 1.00 92.19 293 LEU A C 1
ATOM 2072 O O . LEU A 1 293 ? 3.762 7.606 -17.964 1.00 92.19 293 LEU A O 1
ATOM 2076 N N . THR A 1 294 ? 4.284 9.478 -19.090 1.00 91.31 294 THR A N 1
ATOM 2077 C CA . THR A 1 294 ? 3.217 10.289 -18.480 1.00 91.31 294 THR A CA 1
ATOM 2078 C C . THR A 1 294 ? 1.837 9.682 -18.742 1.00 91.31 294 THR A C 1
ATOM 2080 O O . THR A 1 294 ? 1.065 9.482 -17.810 1.00 91.31 294 THR A O 1
ATOM 2083 N N . ALA A 1 295 ? 1.538 9.330 -19.998 1.00 92.38 295 ALA A N 1
ATOM 2084 C CA . ALA A 1 295 ? 0.260 8.714 -20.353 1.00 92.38 295 ALA A CA 1
ATOM 2085 C C . ALA A 1 295 ? 0.055 7.352 -19.671 1.00 92.38 295 ALA A C 1
ATOM 2087 O O . ALA A 1 295 ? -1.049 7.042 -19.234 1.00 92.38 295 ALA A O 1
ATOM 2088 N N . THR A 1 296 ? 1.128 6.568 -19.548 1.00 92.12 296 THR A N 1
ATOM 2089 C CA . THR A 1 296 ? 1.126 5.257 -18.890 1.00 92.12 296 THR A CA 1
ATOM 2090 C C . THR A 1 296 ? 0.805 5.388 -17.402 1.00 92.12 296 THR A C 1
ATOM 2092 O O . THR A 1 296 ? -0.037 4.661 -16.880 1.00 92.12 296 THR A O 1
ATOM 2095 N N . VAL A 1 297 ? 1.429 6.349 -16.717 1.00 90.94 297 VAL A N 1
ATOM 2096 C CA . VAL A 1 297 ? 1.175 6.623 -15.296 1.00 90.94 297 VAL A CA 1
ATOM 2097 C C . VAL A 1 297 ? -0.260 7.122 -15.073 1.00 90.94 297 VAL A C 1
ATOM 2099 O O . VAL A 1 297 ? -0.928 6.665 -14.143 1.00 90.94 297 VAL A O 1
ATOM 2102 N N . ASP A 1 298 ? -0.776 7.992 -15.947 1.00 91.62 298 ASP A N 1
ATOM 2103 C CA . ASP A 1 298 ? -2.165 8.473 -15.888 1.00 91.62 298 ASP A CA 1
ATOM 2104 C C . ASP A 1 298 ? -3.189 7.338 -16.109 1.00 91.62 298 ASP A C 1
ATOM 2106 O O . ASP A 1 298 ? -4.221 7.268 -15.426 1.00 91.62 298 ASP A O 1
ATOM 2110 N N . GLU A 1 299 ? -2.908 6.430 -17.050 1.00 92.06 299 GLU A N 1
ATOM 2111 C CA . GLU A 1 299 ? -3.737 5.253 -17.327 1.00 92.06 299 GLU A CA 1
ATOM 2112 C C . GLU A 1 299 ? -3.745 4.283 -16.143 1.00 92.06 299 GLU A C 1
ATOM 2114 O O . GLU A 1 299 ? -4.821 3.861 -15.715 1.00 92.06 299 GLU A O 1
ATOM 2119 N N . LEU A 1 300 ? -2.580 4.000 -15.553 1.00 91.50 300 LEU A N 1
ATOM 2120 C CA . LEU A 1 300 ? -2.465 3.163 -14.357 1.00 91.50 300 LEU A CA 1
ATOM 2121 C C . LEU A 1 300 ? -3.210 3.773 -13.170 1.00 91.50 300 LEU A C 1
ATOM 2123 O O . LEU A 1 300 ? -3.983 3.076 -12.519 1.00 91.50 300 LEU A O 1
ATOM 2127 N N . SER A 1 301 ? -3.060 5.075 -12.920 1.00 92.00 301 SER A N 1
ATOM 2128 C CA . SER A 1 301 ? -3.776 5.781 -11.848 1.00 92.00 301 SER A CA 1
ATOM 2129 C C . SER A 1 301 ? -5.301 5.688 -12.010 1.00 92.00 301 SER A C 1
ATOM 2131 O O . SER A 1 301 ? -6.039 5.387 -11.062 1.00 92.00 301 SER A O 1
ATOM 2133 N N . THR A 1 302 ? -5.783 5.846 -13.245 1.00 93.81 302 THR A N 1
ATOM 2134 C CA . THR A 1 302 ? -7.202 5.669 -13.586 1.00 93.81 302 THR A CA 1
ATOM 2135 C C . THR A 1 302 ? -7.648 4.210 -13.427 1.00 93.81 302 THR A C 1
ATOM 2137 O O . THR A 1 302 ? -8.747 3.941 -12.929 1.00 93.81 302 THR A O 1
ATOM 2140 N N . GLY A 1 303 ? -6.798 3.261 -13.821 1.00 94.81 303 GLY A N 1
ATOM 2141 C CA . GLY A 1 303 ? -7.035 1.826 -13.690 1.00 94.81 303 GLY A CA 1
ATOM 2142 C C . GLY A 1 303 ? -7.147 1.386 -12.231 1.00 94.81 303 GLY A C 1
ATOM 2143 O O . GLY A 1 303 ? -8.118 0.725 -11.874 1.00 94.81 303 GLY A O 1
ATOM 2144 N N . VAL A 1 304 ? -6.228 1.828 -11.367 1.00 95.00 304 VAL A N 1
ATOM 2145 C CA . VAL A 1 304 ? -6.260 1.558 -9.919 1.00 95.00 304 VAL A CA 1
ATOM 2146 C C . VAL A 1 304 ? -7.531 2.121 -9.292 1.00 95.00 304 VAL A C 1
ATOM 2148 O O . VAL A 1 304 ? -8.221 1.412 -8.567 1.00 95.00 304 VAL A O 1
ATOM 2151 N N . THR A 1 305 ? -7.904 3.357 -9.631 1.00 94.06 305 THR A N 1
ATOM 2152 C CA . THR A 1 305 ? -9.156 3.967 -9.148 1.00 94.06 305 THR A CA 1
ATOM 2153 C C . THR A 1 305 ? -10.378 3.134 -9.561 1.00 94.06 305 THR A C 1
ATOM 2155 O O . THR A 1 305 ? -11.251 2.856 -8.745 1.00 94.06 305 THR A O 1
ATOM 2158 N N . SER A 1 306 ? -10.395 2.620 -10.795 1.00 95.38 306 SER A N 1
ATOM 2159 C CA . SER A 1 306 ? -11.471 1.749 -11.297 1.00 95.38 306 SER A CA 1
ATOM 2160 C C . SER A 1 306 ? -11.537 0.378 -10.607 1.00 95.38 306 SER A C 1
ATOM 2162 O O . SER A 1 306 ? -12.575 -0.281 -10.670 1.00 95.38 306 SER A O 1
ATOM 2164 N N . ILE A 1 307 ? -10.446 -0.059 -9.968 1.00 95.00 307 ILE A N 1
ATOM 2165 C CA . ILE A 1 307 ? -10.387 -1.273 -9.140 1.00 95.00 307 ILE A CA 1
ATOM 2166 C C . ILE A 1 307 ? -10.874 -0.977 -7.714 1.00 95.00 307 ILE A C 1
ATOM 2168 O O . ILE A 1 307 ? -11.609 -1.781 -7.144 1.00 95.00 307 ILE A O 1
ATOM 2172 N N . VAL A 1 308 ? -10.486 0.167 -7.142 1.00 95.19 308 VAL A N 1
ATOM 2173 C CA . VAL A 1 308 ? -10.767 0.527 -5.741 1.00 95.19 308 VAL A CA 1
ATOM 2174 C C . VAL A 1 308 ? -12.201 1.027 -5.535 1.00 95.19 308 VAL A C 1
ATOM 2176 O O . VAL A 1 308 ? -12.849 0.607 -4.576 1.00 95.19 308 VAL A O 1
ATOM 2179 N N . ASP A 1 309 ? -12.725 1.870 -6.430 1.00 94.38 309 ASP A N 1
ATOM 2180 C CA . ASP A 1 309 ? -14.049 2.494 -6.274 1.00 94.38 309 ASP A CA 1
ATOM 2181 C C . ASP A 1 309 ? -15.183 1.468 -6.062 1.00 94.38 309 ASP A C 1
ATOM 2183 O O . ASP A 1 309 ? -15.956 1.625 -5.114 1.00 94.38 309 ASP A O 1
ATOM 2187 N N . PRO A 1 310 ? -15.279 0.365 -6.839 1.00 92.94 310 PRO A N 1
ATOM 2188 C CA . PRO A 1 310 ? -16.313 -0.647 -6.615 1.00 92.94 310 PRO A CA 1
ATOM 2189 C C . PRO A 1 310 ? -16.215 -1.345 -5.253 1.00 92.94 310 PRO A C 1
ATOM 2191 O O . PRO A 1 310 ? -17.234 -1.773 -4.707 1.00 92.94 310 PRO A O 1
ATOM 2194 N N . VAL A 1 311 ? -15.002 -1.484 -4.707 1.00 93.00 311 VAL A N 1
ATOM 2195 C CA . VAL A 1 311 ? -14.782 -2.083 -3.384 1.00 93.00 311 VAL A CA 1
ATOM 2196 C C . VAL A 1 311 ? -15.280 -1.132 -2.298 1.00 93.00 311 VAL A C 1
ATOM 2198 O O . VAL A 1 311 ? -15.997 -1.564 -1.396 1.00 93.00 311 VAL A O 1
ATOM 2201 N N . LEU A 1 312 ? -14.983 0.166 -2.416 1.00 93.12 312 LEU A N 1
ATOM 2202 C CA . LEU A 1 312 ? -15.487 1.193 -1.500 1.00 93.12 312 LEU A CA 1
ATOM 2203 C C . LEU A 1 312 ? -17.017 1.291 -1.528 1.00 93.12 312 LEU A C 1
ATOM 2205 O O . LEU A 1 312 ? -17.647 1.249 -0.471 1.00 93.12 312 LEU A O 1
ATOM 2209 N N . ASP A 1 313 ? -17.613 1.327 -2.721 1.00 91.12 313 ASP A N 1
ATOM 2210 C CA . ASP A 1 313 ? -19.069 1.345 -2.906 1.00 91.12 313 ASP A CA 1
ATOM 2211 C C . ASP A 1 313 ? -19.746 0.107 -2.288 1.00 91.12 313 ASP A C 1
ATOM 2213 O O . ASP A 1 313 ? -20.872 0.180 -1.787 1.00 91.12 313 ASP A O 1
ATOM 2217 N N . GLY A 1 314 ? -19.066 -1.044 -2.316 1.00 88.81 314 GLY A N 1
ATOM 2218 C CA . GLY A 1 314 ? -19.536 -2.271 -1.680 1.00 88.81 314 GLY A CA 1
ATOM 2219 C C . GLY A 1 314 ? -19.450 -2.235 -0.152 1.00 88.81 314 GLY A C 1
ATOM 2220 O O . GLY A 1 314 ? -20.339 -2.759 0.523 1.00 88.81 314 GLY A O 1
ATOM 2221 N N . LEU A 1 315 ? -18.388 -1.640 0.398 1.00 90.56 315 LEU A N 1
ATOM 2222 C CA . LEU A 1 315 ? -18.110 -1.606 1.836 1.00 90.56 315 LEU A CA 1
ATOM 2223 C C . LEU A 1 315 ? -18.932 -0.550 2.591 1.00 90.56 315 LEU A C 1
ATOM 2225 O O . LEU A 1 315 ? -19.314 -0.791 3.738 1.00 90.56 315 LEU A O 1
ATOM 2229 N N . ASP A 1 316 ? -19.244 0.584 1.960 1.00 89.25 316 ASP A N 1
ATOM 2230 C CA . ASP A 1 316 ? -20.022 1.685 2.552 1.00 89.25 316 ASP A CA 1
ATOM 2231 C C . ASP A 1 316 ? -21.327 1.229 3.251 1.00 89.25 316 ASP A C 1
ATOM 2233 O O . ASP A 1 316 ? -21.497 1.495 4.448 1.00 89.25 316 ASP A O 1
ATOM 2237 N N . PRO A 1 317 ? -22.230 0.453 2.609 1.00 86.56 317 PRO A N 1
ATOM 2238 C CA . PRO A 1 317 ? -23.448 -0.012 3.272 1.00 86.56 317 PRO A CA 1
ATOM 2239 C C . PRO A 1 317 ? -23.186 -0.983 4.433 1.00 86.56 317 PRO A C 1
ATOM 2241 O O . PRO A 1 317 ? -24.017 -1.071 5.339 1.00 86.56 317 PRO A O 1
ATOM 2244 N N . VAL A 1 318 ? -22.060 -1.709 4.433 1.00 85.56 318 VAL A N 1
ATOM 2245 C CA . VAL A 1 318 ? -21.697 -2.613 5.536 1.00 85.56 318 VAL A CA 1
ATOM 2246 C C . VAL A 1 318 ? -21.312 -1.805 6.769 1.00 85.56 318 VAL A C 1
ATOM 2248 O O . VAL A 1 318 ? -21.844 -2.051 7.854 1.00 85.56 318 VAL A O 1
ATOM 2251 N N . PHE A 1 319 ? -20.444 -0.805 6.604 1.00 88.50 319 PHE A N 1
ATOM 2252 C CA . PHE A 1 319 ? -20.047 0.072 7.702 1.00 88.50 319 PHE A CA 1
ATOM 2253 C C . PHE A 1 319 ? -21.226 0.889 8.229 1.00 88.50 319 PHE A C 1
ATOM 2255 O O . PHE A 1 319 ? -21.436 0.950 9.443 1.00 88.50 319 PHE A O 1
ATOM 2262 N N . GLY A 1 320 ? -22.073 1.411 7.337 1.00 86.38 320 GLY A N 1
ATOM 2263 C CA . GLY A 1 320 ? -23.290 2.137 7.707 1.00 86.38 320 GLY A CA 1
ATOM 2264 C C . GLY A 1 320 ? -24.306 1.316 8.514 1.00 86.38 320 GLY A C 1
ATOM 2265 O O . GLY A 1 320 ? -25.148 1.891 9.207 1.00 86.38 320 GLY A O 1
ATOM 2266 N N . ALA A 1 321 ? -24.231 -0.017 8.464 1.00 84.62 321 ALA A N 1
ATOM 2267 C CA . ALA A 1 321 ? -25.107 -0.916 9.212 1.00 84.62 321 ALA A CA 1
ATOM 2268 C C . ALA A 1 321 ? -24.526 -1.387 10.560 1.00 84.62 321 ALA A C 1
ATOM 2270 O O . ALA A 1 321 ? -25.227 -2.078 11.302 1.00 84.62 321 ALA A O 1
ATOM 2271 N N . LEU A 1 322 ? -23.286 -1.025 10.921 1.00 87.00 322 LEU A N 1
ATOM 2272 C CA . LEU A 1 322 ? -22.623 -1.558 12.121 1.00 87.00 322 LEU A CA 1
ATOM 2273 C C . LEU A 1 322 ? -23.397 -1.297 13.420 1.00 87.00 322 LEU A C 1
ATOM 2275 O O . LEU A 1 322 ? -23.546 -2.214 14.223 1.00 87.00 322 LEU A O 1
ATOM 2279 N N . ASN A 1 323 ? -23.965 -0.102 13.601 1.00 86.06 323 ASN A N 1
ATOM 2280 C CA . ASN A 1 323 ? -24.766 0.230 14.791 1.00 86.06 323 ASN A CA 1
ATOM 2281 C C . ASN A 1 323 ? -26.111 -0.517 14.868 1.00 86.06 323 ASN A C 1
ATOM 2283 O O . ASN A 1 323 ? -26.763 -0.514 15.908 1.00 86.06 323 ASN A O 1
ATOM 2287 N N . GLN A 1 324 ? -26.555 -1.143 13.775 1.00 85.19 324 GLN A N 1
ATOM 2288 C CA . GLN A 1 324 ? -27.738 -2.008 13.762 1.00 85.19 324 GLN A CA 1
ATOM 2289 C C . GLN A 1 324 ? -27.377 -3.452 14.116 1.00 85.19 324 GLN A C 1
ATOM 2291 O O . GLN A 1 324 ? -28.247 -4.217 14.529 1.00 85.19 324 GLN A O 1
ATOM 2296 N N . VAL A 1 325 ? -26.106 -3.824 13.944 1.00 84.12 325 VAL A N 1
ATOM 2297 C CA . VAL A 1 325 ? -25.558 -5.154 14.228 1.00 84.12 325 VAL A CA 1
ATOM 2298 C C . VAL A 1 325 ? -25.116 -5.261 15.679 1.00 84.12 325 VAL A C 1
ATOM 2300 O O . VAL A 1 325 ? -25.472 -6.223 16.360 1.00 84.12 325 VAL A O 1
ATOM 2303 N N . VAL A 1 326 ? -24.321 -4.298 16.133 1.00 88.81 326 VAL A N 1
ATOM 2304 C CA . VAL A 1 326 ? -23.687 -4.328 17.444 1.00 88.81 326 VAL A CA 1
ATOM 2305 C C . VAL A 1 326 ? -23.608 -2.924 18.023 1.00 88.81 326 VAL A C 1
ATOM 2307 O O . VAL A 1 326 ? -23.168 -1.983 17.366 1.00 88.81 326 VAL A O 1
ATOM 2310 N N . ASP A 1 327 ? -24.010 -2.809 19.278 1.00 90.69 327 ASP A N 1
ATOM 2311 C CA . ASP A 1 327 ? -23.710 -1.668 20.120 1.00 90.69 327 ASP A CA 1
ATOM 2312 C C . ASP A 1 327 ? -22.607 -2.058 21.110 1.00 90.69 327 ASP A C 1
ATOM 2314 O O . ASP A 1 327 ? -22.657 -3.123 21.728 1.00 90.69 327 ASP A O 1
ATOM 2318 N N . LEU A 1 328 ? -21.589 -1.209 21.231 1.00 94.00 328 LEU A N 1
ATOM 2319 C CA . LEU A 1 328 ? -20.442 -1.409 22.111 1.00 94.00 328 LEU A CA 1
ATOM 2320 C C . LEU A 1 328 ? -20.366 -0.242 23.087 1.00 94.00 328 LEU A C 1
ATOM 2322 O O . LEU A 1 328 ? -20.010 0.875 22.704 1.00 94.00 328 LEU A O 1
ATOM 2326 N N . THR A 1 329 ? -20.638 -0.524 24.357 1.00 94.31 329 THR A N 1
ATOM 2327 C CA . THR A 1 329 ? -20.504 0.441 25.448 1.00 94.31 329 THR A CA 1
ATOM 2328 C C . THR A 1 329 ? -19.324 0.063 26.340 1.00 94.31 329 THR A C 1
ATOM 2330 O O . THR A 1 329 ? -19.211 -1.072 26.803 1.00 94.31 329 THR A O 1
ATOM 2333 N N . ILE A 1 330 ? -18.441 1.025 26.600 1.00 96.06 330 ILE A N 1
ATOM 2334 C CA . ILE A 1 330 ? -17.311 0.894 27.526 1.00 96.06 330 ILE A CA 1
ATOM 2335 C C . ILE A 1 330 ? -17.658 1.578 28.845 1.00 96.06 330 ILE A C 1
ATOM 2337 O O . ILE A 1 330 ? -18.306 2.629 28.862 1.00 96.06 330 ILE A O 1
ATOM 2341 N N . ASN A 1 331 ? -17.191 0.986 29.948 1.00 93.88 331 ASN A N 1
ATOM 2342 C CA . ASN A 1 331 ? -17.410 1.485 31.303 1.00 93.88 331 ASN A CA 1
ATOM 2343 C C . ASN A 1 331 ? -18.904 1.632 31.629 1.00 93.88 331 ASN A C 1
ATOM 2345 O O . ASN A 1 331 ? -19.367 2.713 31.993 1.00 93.88 331 ASN A O 1
ATOM 2349 N N . GLU A 1 332 ? -19.680 0.562 31.454 1.00 91.75 332 GLU A N 1
ATOM 2350 C CA . GLU A 1 332 ? -21.108 0.595 31.758 1.00 91.75 332 GLU A CA 1
ATOM 2351 C C . GLU A 1 332 ? -21.333 0.681 33.275 1.00 91.75 332 GLU A C 1
ATOM 2353 O O . GLU A 1 332 ? -20.889 -0.181 34.043 1.00 91.75 332 GLU A O 1
ATOM 2358 N N . GLN A 1 333 ? -22.030 1.741 33.699 1.00 85.44 333 GLN A N 1
ATOM 2359 C CA . GLN A 1 333 ? -22.295 2.064 35.100 1.00 85.44 333 GLN A CA 1
ATOM 2360 C C . GLN A 1 333 ? -23.790 2.376 35.329 1.00 85.44 333 GLN A C 1
ATOM 2362 O O . GLN A 1 333 ? -24.309 3.359 34.785 1.00 85.44 333 GLN A O 1
ATOM 2367 N N . PRO A 1 334 ? -24.489 1.609 36.189 1.00 70.56 334 PRO A N 1
ATOM 2368 C CA . PRO A 1 334 ? -25.927 1.717 36.435 1.00 70.56 334 PRO A CA 1
ATOM 2369 C C . PRO A 1 334 ? -26.296 2.930 37.287 1.00 70.56 334 PRO A C 1
ATOM 2371 O O . PRO A 1 334 ? -27.441 3.357 37.268 1.00 70.56 334 PRO A O 1
ATOM 2374 N N . THR A 1 335 ? -25.342 3.531 38.003 1.00 61.66 335 THR A N 1
ATOM 2375 C CA . THR A 1 335 ? -25.561 4.758 38.791 1.00 61.66 335 THR A CA 1
ATOM 2376 C C . THR A 1 335 ? -25.952 5.964 37.927 1.00 61.66 335 THR A C 1
ATOM 2378 O O . THR A 1 335 ? -26.426 6.963 38.462 1.00 61.66 335 THR A O 1
ATOM 2381 N N . LEU A 1 336 ? -25.791 5.869 36.600 1.00 57.66 336 LEU A N 1
ATOM 2382 C CA . LEU A 1 336 ? -26.148 6.906 35.626 1.00 57.66 336 LEU A CA 1
ATOM 2383 C C . LEU A 1 336 ? -27.181 6.448 34.572 1.00 57.66 336 LEU A C 1
ATOM 2385 O O . LEU A 1 336 ? -27.769 7.304 33.913 1.00 57.66 336 LEU A O 1
ATOM 2389 N N . LYS A 1 337 ? -27.435 5.136 34.430 1.00 50.91 337 LYS A N 1
ATOM 2390 C CA . LYS A 1 337 ? -28.504 4.546 33.596 1.00 50.91 337 LYS A CA 1
ATOM 2391 C C . LYS A 1 337 ? -29.701 4.166 34.483 1.00 50.91 337 LYS A C 1
ATOM 2393 O O . LYS A 1 337 ? -29.901 2.991 34.765 1.00 50.91 337 LYS A O 1
ATOM 2398 N N . ASP A 1 338 ? -30.462 5.168 34.925 1.00 46.59 338 ASP A N 1
ATOM 2399 C CA . ASP A 1 338 ? -31.699 5.053 35.721 1.00 46.59 338 ASP A CA 1
ATOM 2400 C C . ASP A 1 338 ? -31.597 4.271 37.058 1.00 46.59 338 ASP A C 1
ATOM 2402 O O . ASP A 1 338 ? -31.054 3.176 37.171 1.00 46.59 338 ASP A O 1
ATOM 2406 N N . GLU A 1 339 ? -32.198 4.812 38.124 1.00 46.72 339 GLU A N 1
ATOM 2407 C CA . GLU A 1 339 ? -32.160 4.233 39.486 1.00 46.72 339 GLU A CA 1
ATOM 2408 C C . GLU A 1 339 ? -32.720 2.793 39.584 1.00 46.72 339 GLU A C 1
ATOM 2410 O O . GLU A 1 339 ? -32.461 2.095 40.562 1.00 46.72 339 GLU A O 1
ATOM 2415 N N . GLU A 1 340 ? -33.459 2.322 38.574 1.00 45.97 340 GLU A N 1
ATOM 2416 C CA . GLU A 1 340 ? -33.990 0.952 38.485 1.00 45.97 340 GLU A CA 1
ATOM 2417 C C . GLU A 1 340 ? -32.907 -0.106 38.195 1.00 45.97 340 GLU A C 1
ATOM 2419 O O . GLU A 1 340 ? -33.099 -1.276 38.532 1.00 45.97 340 GLU A O 1
ATOM 2424 N N . SER A 1 341 ? -31.761 0.299 37.633 1.00 44.56 341 SER A N 1
ATOM 2425 C CA . SER A 1 341 ? -30.590 -0.560 37.383 1.00 44.56 341 SER A CA 1
ATOM 2426 C C . SER A 1 341 ? -29.694 -0.711 38.615 1.00 44.56 341 SER A C 1
ATOM 2428 O O . SER A 1 341 ? -28.814 -1.579 38.660 1.00 44.56 341 SER A O 1
ATOM 2430 N N . GLN A 1 342 ? -29.904 0.122 39.641 1.00 55.31 342 GLN A N 1
ATOM 2431 C CA . GLN A 1 342 ? -29.305 -0.113 40.946 1.00 55.31 342 GLN A CA 1
ATOM 2432 C C . GLN A 1 342 ? -29.875 -1.407 41.501 1.00 55.31 342 GLN A C 1
ATOM 2434 O O . GLN A 1 342 ? -31.051 -1.734 41.340 1.00 55.31 342 GLN A O 1
ATOM 2439 N N . VAL A 1 343 ? -29.040 -2.169 42.193 1.00 56.03 343 VAL A N 1
ATOM 2440 C CA . VAL A 1 343 ? -29.495 -3.404 42.796 1.00 56.03 343 VAL A CA 1
ATOM 2441 C C . VAL A 1 343 ? -30.389 -3.046 43.987 1.00 56.03 343 VAL A C 1
ATOM 2443 O O . VAL A 1 343 ? -29.917 -2.953 45.121 1.00 56.03 343 VAL A O 1
ATOM 2446 N N . THR A 1 344 ? -31.689 -2.848 43.735 1.00 50.03 344 THR A N 1
ATOM 2447 C CA . THR A 1 344 ? -32.669 -2.449 44.746 1.00 50.03 344 THR A CA 1
ATOM 2448 C C . THR A 1 344 ? -32.694 -3.514 45.836 1.00 50.03 344 THR A C 1
ATOM 2450 O O . THR A 1 344 ? -33.126 -4.656 45.635 1.00 50.03 344 THR A O 1
ATOM 2453 N N . GLY A 1 345 ? -32.119 -3.185 46.988 1.00 49.75 345 GLY A N 1
ATOM 2454 C CA . GLY A 1 345 ? -32.040 -4.083 48.125 1.00 49.75 345 GLY A CA 1
ATOM 2455 C C . GLY A 1 345 ? -33.426 -4.319 48.695 1.00 49.75 345 GLY A C 1
ATOM 2456 O O . GLY A 1 345 ? -33.952 -3.482 49.416 1.00 49.75 345 GLY A O 1
ATOM 2457 N N . ASN A 1 346 ? -34.011 -5.486 48.433 1.00 47.09 346 ASN A N 1
ATOM 2458 C CA . ASN A 1 346 ? -35.149 -5.945 49.219 1.00 47.09 346 ASN A CA 1
ATOM 2459 C C . ASN A 1 346 ? -34.601 -6.601 50.503 1.00 47.09 346 ASN A C 1
ATOM 2461 O O . ASN A 1 346 ? -34.474 -7.823 50.585 1.00 47.09 346 ASN A O 1
ATOM 2465 N N . GLY A 1 347 ? -34.151 -5.782 51.464 1.00 54.28 347 GLY A N 1
ATOM 2466 C CA . GLY A 1 347 ? -33.615 -6.243 52.752 1.00 54.28 347 GLY A CA 1
ATOM 2467 C C . GLY A 1 347 ? -32.540 -5.343 53.376 1.00 54.28 347 GLY A C 1
ATOM 2468 O O . GLY A 1 347 ? -32.162 -4.317 52.825 1.00 54.28 347 GLY A O 1
ATOM 2469 N N . SER A 1 348 ? -32.018 -5.763 54.533 1.00 56.12 348 SER A N 1
ATOM 2470 C CA . SER A 1 348 ? -31.088 -5.015 55.401 1.00 56.12 348 SER A CA 1
ATOM 2471 C C . SER A 1 348 ? -29.657 -4.830 54.865 1.00 56.12 348 SER A C 1
ATOM 2473 O O . SER A 1 348 ? -28.786 -4.450 55.635 1.00 56.12 348 SER A O 1
ATOM 2475 N N . ASN A 1 349 ? -29.393 -5.136 53.590 1.00 56.78 349 ASN A N 1
ATOM 2476 C CA . ASN A 1 349 ? -28.042 -5.213 53.012 1.00 56.78 349 ASN A CA 1
ATOM 2477 C C . ASN A 1 349 ? -27.661 -3.990 52.152 1.00 56.78 349 ASN A C 1
ATOM 2479 O O . ASN A 1 349 ? -26.694 -4.071 51.398 1.00 56.78 349 ASN A O 1
ATOM 2483 N N . GLY A 1 350 ? -28.412 -2.888 52.260 1.00 64.38 350 GLY A N 1
ATOM 2484 C CA . GLY A 1 350 ? -28.143 -1.638 51.542 1.00 64.38 350 GLY A CA 1
ATOM 2485 C C . GLY A 1 350 ? -28.364 -1.716 50.025 1.00 64.38 350 GLY A C 1
ATOM 2486 O O . GLY A 1 350 ? -28.713 -2.770 49.475 1.00 64.38 350 GLY A O 1
ATOM 2487 N N . ALA A 1 351 ? -28.208 -0.570 49.360 1.00 70.56 351 ALA A N 1
ATOM 2488 C CA . ALA A 1 351 ? -28.158 -0.490 47.903 1.00 70.56 351 ALA A CA 1
ATOM 2489 C C . ALA A 1 351 ? -26.826 -1.066 47.388 1.00 70.56 351 ALA A C 1
ATOM 2491 O O . ALA A 1 351 ? -25.865 -1.246 48.138 1.00 70.56 351 ALA A O 1
ATOM 2492 N N . GLY A 1 352 ? -26.783 -1.412 46.108 1.00 76.25 352 GLY A N 1
ATOM 2493 C CA . GLY A 1 352 ? -25.556 -1.846 45.458 1.00 76.25 352 GLY A CA 1
ATOM 2494 C C . GLY A 1 352 ? -25.573 -1.520 43.980 1.00 76.25 352 GLY A C 1
ATOM 2495 O O . GLY A 1 352 ? -26.626 -1.226 43.412 1.00 76.25 352 GLY A O 1
ATOM 2496 N N . PHE A 1 353 ? -24.410 -1.623 43.358 1.00 82.00 353 PHE A N 1
ATOM 2497 C CA . PHE A 1 353 ? -24.228 -1.336 41.945 1.00 82.00 353 PHE A CA 1
ATOM 2498 C C . PHE A 1 353 ? -23.331 -2.394 41.298 1.00 82.00 353 PHE A C 1
ATOM 2500 O O . PHE A 1 353 ? -22.630 -3.150 41.978 1.00 82.00 353 PHE A O 1
ATOM 2507 N N . THR A 1 354 ? -23.410 -2.476 39.975 1.00 86.62 354 THR A N 1
ATOM 2508 C CA . THR A 1 354 ? -22.634 -3.402 39.148 1.00 86.62 354 THR A CA 1
ATOM 2509 C C . THR A 1 354 ? -21.947 -2.603 38.064 1.00 86.62 354 THR A C 1
ATOM 2511 O O . THR A 1 354 ? -22.633 -1.891 37.359 1.00 86.62 354 THR A O 1
ATOM 2514 N N . VAL A 1 355 ? -20.635 -2.709 37.907 1.00 90.75 355 VAL A N 1
ATOM 2515 C CA . VAL A 1 355 ? -19.917 -2.064 36.798 1.00 90.75 355 VAL A CA 1
ATOM 2516 C C . VAL A 1 355 ? -19.414 -3.128 35.857 1.00 90.75 355 VAL A C 1
ATOM 2518 O O . VAL A 1 355 ? -18.852 -4.124 36.313 1.00 90.75 355 VAL A O 1
ATOM 2521 N N . SER A 1 356 ? -19.598 -2.904 34.562 1.00 93.75 356 SER A N 1
ATOM 2522 C CA . SER A 1 356 ? -19.061 -3.755 33.506 1.00 93.75 356 SER A CA 1
ATOM 2523 C C . SER A 1 356 ? -18.042 -2.963 32.698 1.00 93.75 356 SER A C 1
ATOM 2525 O O . SER A 1 356 ? -18.304 -1.837 32.280 1.00 93.75 356 SER A O 1
ATOM 2527 N N . ALA A 1 357 ? -16.862 -3.542 32.465 1.00 95.12 357 ALA A N 1
ATOM 2528 C CA . ALA A 1 357 ? -15.848 -2.884 31.643 1.00 95.12 357 ALA A CA 1
ATOM 2529 C C . ALA A 1 357 ? -16.322 -2.731 30.192 1.00 95.12 357 ALA A C 1
ATOM 2531 O O . ALA A 1 357 ? -16.065 -1.705 29.566 1.00 95.12 357 ALA A O 1
ATOM 2532 N N . VAL A 1 358 ? -17.022 -3.750 29.680 1.00 95.50 358 VAL A N 1
ATOM 2533 C CA . VAL A 1 358 ? -17.566 -3.779 28.322 1.00 95.50 358 VAL A CA 1
ATOM 2534 C C . VAL A 1 358 ? -18.977 -4.351 28.339 1.00 95.50 358 VAL A C 1
ATOM 2536 O O . VAL A 1 358 ? -19.227 -5.373 28.978 1.00 95.50 358 VAL A O 1
ATOM 2539 N N . SER A 1 359 ? -19.867 -3.722 27.585 1.00 93.25 359 SER A N 1
ATOM 2540 C CA . SER A 1 359 ? -21.219 -4.186 27.315 1.00 93.25 359 SER A CA 1
ATOM 2541 C C . SER A 1 359 ? -21.451 -4.237 25.813 1.00 93.25 359 SER A C 1
ATOM 2543 O O . SER A 1 359 ? -21.109 -3.290 25.098 1.00 93.25 359 SER A O 1
ATOM 2545 N N . LEU A 1 360 ? -21.946 -5.378 25.338 1.00 92.12 360 LEU A N 1
ATOM 2546 C CA . LEU A 1 360 ? -22.240 -5.622 23.933 1.00 92.12 360 LEU A CA 1
ATOM 2547 C C . LEU A 1 360 ? -23.708 -5.954 23.761 1.00 92.12 360 LEU A C 1
ATOM 2549 O O . LEU A 1 360 ? -24.156 -7.000 24.228 1.00 92.12 360 LEU A O 1
ATOM 2553 N N . GLU A 1 361 ? -24.412 -5.128 23.004 1.00 89.69 361 GLU A N 1
ATOM 2554 C CA . GLU A 1 361 ? -25.771 -5.424 22.583 1.00 89.69 361 GLU A CA 1
ATOM 2555 C C . GLU A 1 361 ? -25.772 -5.844 21.114 1.00 89.69 361 GLU A C 1
ATOM 2557 O O . GLU A 1 361 ? -25.321 -5.112 20.236 1.00 89.69 361 GLU A O 1
ATOM 2562 N N . LEU A 1 362 ? -26.245 -7.055 20.834 1.00 88.44 362 LEU A N 1
ATOM 2563 C CA . LEU A 1 362 ? -26.363 -7.583 19.481 1.00 88.44 362 LEU A CA 1
ATOM 2564 C C . LEU A 1 362 ? -27.780 -7.348 18.972 1.00 88.44 362 LEU A C 1
ATOM 2566 O O . LEU A 1 362 ? -28.752 -7.725 19.630 1.00 88.44 362 LEU A O 1
ATOM 2570 N N . LEU A 1 363 ? -27.880 -6.793 17.765 1.00 85.50 363 LEU A N 1
ATOM 2571 C CA . LEU A 1 363 ? -29.134 -6.386 17.135 1.00 85.50 363 LEU A CA 1
ATOM 2572 C C . LEU A 1 363 ? -29.980 -5.486 18.062 1.00 85.50 363 LEU A C 1
ATOM 2574 O O . LEU A 1 363 ? -31.121 -5.849 18.377 1.00 85.50 363 LEU A O 1
ATOM 2578 N N . PRO A 1 364 ? -29.464 -4.304 18.464 1.00 83.06 364 PRO A N 1
ATOM 2579 C CA . PRO A 1 364 ? -30.117 -3.407 19.428 1.00 83.06 364 PRO A CA 1
ATOM 2580 C C . PRO A 1 364 ? -31.508 -2.934 18.978 1.00 83.06 364 PRO A C 1
ATOM 2582 O O . PRO A 1 364 ? -32.360 -2.593 19.781 1.00 83.06 364 PRO A O 1
ATOM 2585 N N . SER A 1 365 ? -31.819 -2.981 17.677 1.00 81.06 365 SER A N 1
ATOM 2586 C CA . SER A 1 365 ? -33.182 -2.695 17.189 1.00 81.06 365 SER A CA 1
ATOM 2587 C C . SER A 1 365 ? -34.224 -3.754 17.584 1.00 81.06 365 SER A C 1
ATOM 2589 O O . SER A 1 365 ? -35.421 -3.561 17.361 1.00 81.06 365 SER A O 1
ATOM 2591 N N . THR A 1 366 ? -33.781 -4.898 18.107 1.00 78.12 366 THR A N 1
ATOM 2592 C CA . THR A 1 366 ? -34.623 -6.046 18.465 1.00 78.12 366 THR A CA 1
ATOM 2593 C C . THR A 1 366 ? -34.430 -6.519 19.907 1.00 78.12 366 THR A C 1
ATOM 2595 O O . THR A 1 366 ? -35.029 -7.535 20.264 1.00 78.12 366 THR A O 1
ATOM 2598 N N . ASP A 1 367 ? -33.620 -5.810 20.707 1.00 72.69 367 ASP A N 1
ATOM 2599 C CA . ASP A 1 367 ? -33.213 -6.175 22.075 1.00 72.69 367 ASP A CA 1
ATOM 2600 C C . ASP A 1 367 ? -32.832 -7.666 22.193 1.00 72.69 367 ASP A C 1
ATOM 2602 O O . ASP A 1 367 ? -33.285 -8.382 23.093 1.00 72.69 367 ASP A O 1
ATOM 2606 N N . ALA A 1 368 ? -32.088 -8.199 21.213 1.00 73.62 368 ALA A N 1
ATOM 2607 C CA . ALA A 1 368 ? -31.951 -9.648 21.082 1.00 73.62 368 ALA A CA 1
ATOM 2608 C C . ALA A 1 368 ? -31.048 -10.242 22.169 1.00 73.62 368 ALA A C 1
ATOM 2610 O O . ALA A 1 368 ? -31.414 -11.243 22.796 1.00 73.62 368 ALA A O 1
ATOM 2611 N N . ILE A 1 369 ? -29.846 -9.680 22.346 1.00 85.50 369 ILE A N 1
ATOM 2612 C CA . ILE A 1 369 ? -28.833 -10.199 23.271 1.00 85.50 369 ILE A CA 1
ATOM 2613 C C . ILE A 1 369 ? -27.996 -9.046 23.833 1.00 85.50 369 ILE A C 1
ATOM 2615 O O . ILE A 1 369 ? -27.315 -8.371 23.073 1.00 85.50 369 ILE A O 1
ATOM 2619 N N . ASP A 1 370 ? -27.963 -8.920 25.158 1.00 87.88 370 ASP A N 1
ATOM 2620 C CA . ASP A 1 370 ? -27.017 -8.080 25.902 1.00 87.88 370 ASP A CA 1
ATOM 2621 C C . ASP A 1 370 ? -25.976 -8.980 26.598 1.00 87.88 370 ASP A C 1
ATOM 2623 O O . ASP A 1 370 ? -26.316 -9.950 27.291 1.00 87.88 370 ASP A O 1
ATOM 2627 N N . ILE A 1 371 ? -24.695 -8.684 26.371 1.00 90.25 371 ILE A N 1
ATOM 2628 C CA . ILE A 1 371 ? -23.545 -9.377 26.938 1.00 90.25 371 ILE A CA 1
ATOM 2629 C C . ILE A 1 371 ? -22.674 -8.382 27.703 1.00 90.25 371 ILE A C 1
ATOM 2631 O O . ILE A 1 371 ? -21.854 -7.659 27.142 1.00 90.25 371 ILE A O 1
ATOM 2635 N N . ASN A 1 372 ? -22.760 -8.468 29.023 1.00 91.75 372 ASN A N 1
ATOM 2636 C CA . ASN A 1 372 ? -21.890 -7.760 29.947 1.00 91.75 372 ASN A CA 1
ATOM 2637 C C . ASN A 1 372 ? -20.616 -8.574 30.244 1.00 91.75 372 ASN A C 1
ATOM 2639 O O . ASN A 1 372 ? -20.680 -9.699 30.752 1.00 91.75 372 ASN A O 1
ATOM 2643 N N . LEU A 1 373 ? -19.442 -8.010 29.953 1.00 93.12 373 LEU A N 1
ATOM 2644 C CA . LEU A 1 373 ? -18.135 -8.647 30.129 1.00 93.12 373 LEU A CA 1
ATOM 2645 C C . LEU A 1 373 ? -17.279 -7.906 31.157 1.00 93.12 373 LEU A C 1
ATOM 2647 O O . LEU A 1 373 ? -17.279 -6.679 31.218 1.00 93.12 373 LEU A O 1
ATOM 2651 N N . ALA A 1 374 ? -16.506 -8.682 31.932 1.00 94.81 374 ALA A N 1
ATOM 2652 C CA . ALA A 1 374 ? -15.717 -8.189 33.064 1.00 94.81 374 ALA A CA 1
ATOM 2653 C C . ALA A 1 374 ? -16.574 -7.290 33.966 1.00 94.81 374 ALA A C 1
ATOM 2655 O O . ALA A 1 374 ? -16.440 -6.071 33.958 1.00 94.81 374 ALA A O 1
ATOM 2656 N N . SER A 1 375 ? -17.498 -7.935 34.680 1.00 92.50 375 SER A N 1
ATOM 2657 C CA . SER A 1 375 ? -18.467 -7.274 35.545 1.00 92.50 375 SER A CA 1
ATOM 2658 C C . SER A 1 375 ? -18.125 -7.480 37.020 1.00 92.50 375 SER A C 1
ATOM 2660 O O . SER A 1 375 ? -17.668 -8.553 37.429 1.00 92.50 375 SER A O 1
ATOM 2662 N N . SER A 1 376 ? -18.330 -6.450 37.834 1.00 91.75 376 SER A N 1
ATOM 2663 C CA . SER A 1 376 ? -18.113 -6.460 39.279 1.00 91.75 376 SER A CA 1
ATOM 2664 C C . SER A 1 376 ? -19.280 -5.807 39.989 1.00 91.75 376 SER A C 1
ATOM 2666 O O . SER A 1 376 ? -19.618 -4.661 39.722 1.00 91.75 376 SER A O 1
ATOM 2668 N N . SER A 1 377 ? -19.878 -6.543 40.921 1.00 88.06 377 SER A N 1
ATOM 2669 C CA . SER A 1 377 ? -21.020 -6.087 41.708 1.00 88.06 377 SER A CA 1
ATOM 2670 C C . SER A 1 377 ? -20.654 -5.980 43.181 1.00 88.06 377 SER A C 1
ATOM 2672 O O . SER A 1 377 ? -20.079 -6.923 43.735 1.00 88.06 377 SER A O 1
ATOM 2674 N N . VAL A 1 378 ? -21.065 -4.897 43.834 1.00 86.44 378 VAL A N 1
ATOM 2675 C CA . VAL A 1 378 ? -20.886 -4.691 45.276 1.00 86.44 378 VAL A CA 1
ATOM 2676 C C . VAL A 1 378 ? -22.201 -4.257 45.920 1.00 86.44 378 VAL A C 1
ATOM 2678 O O . VAL A 1 378 ? -23.057 -3.640 45.290 1.00 86.44 378 VAL A O 1
ATOM 2681 N N . ARG A 1 379 ? -22.378 -4.619 47.190 1.00 82.31 379 ARG A N 1
ATOM 2682 C CA . ARG A 1 379 ? -23.441 -4.115 48.063 1.00 82.31 379 ARG A CA 1
ATOM 2683 C C . ARG A 1 379 ? -22.817 -3.760 49.399 1.00 82.31 379 ARG A C 1
ATOM 2685 O O . ARG A 1 379 ? -22.057 -4.568 49.936 1.00 82.31 379 ARG A O 1
ATOM 2692 N N . ALA A 1 380 ? -23.178 -2.606 49.937 1.00 76.25 380 ALA A N 1
ATOM 2693 C CA . ALA A 1 380 ? -22.693 -2.159 51.229 1.00 76.25 380 ALA A CA 1
ATOM 2694 C C . ALA A 1 380 ? -23.810 -1.491 52.032 1.00 76.25 380 ALA A C 1
ATOM 2696 O O . ALA A 1 380 ? -24.740 -0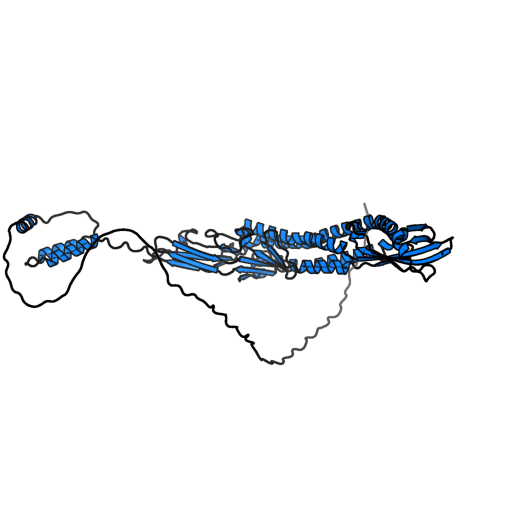.898 51.489 1.00 76.25 380 ALA A O 1
ATOM 2697 N N . ILE A 1 381 ? -23.704 -1.610 53.351 1.00 72.94 381 ILE A N 1
ATOM 2698 C CA . ILE A 1 381 ? -24.509 -0.854 54.308 1.00 72.94 381 ILE A CA 1
ATOM 2699 C C . ILE A 1 381 ? -23.644 0.268 54.879 1.00 72.94 381 ILE A C 1
ATOM 2701 O O . ILE A 1 381 ? -22.467 0.006 55.133 1.00 72.94 381 ILE A O 1
ATOM 2705 N N . PRO A 1 382 ? -24.202 1.471 55.115 1.00 66.44 382 PRO A N 1
ATOM 2706 C CA . PRO A 1 382 ? -23.480 2.521 55.820 1.00 66.44 382 PRO A CA 1
ATOM 2707 C C . PRO A 1 382 ? -22.970 1.969 57.151 1.00 66.44 382 PRO A C 1
ATOM 2709 O O . PRO A 1 382 ? -23.707 1.250 57.841 1.00 66.44 382 PRO A O 1
ATOM 2712 N N . GLU A 1 383 ? -21.723 2.275 57.514 1.00 62.69 383 GLU A N 1
ATOM 2713 C CA . GLU A 1 383 ? -21.217 1.902 58.832 1.00 62.69 383 GLU A CA 1
ATOM 2714 C C . GLU A 1 383 ? -22.178 2.433 59.903 1.00 62.69 383 GLU A C 1
ATOM 2716 O O . GLU A 1 383 ? -22.553 3.608 59.911 1.00 62.69 383 GLU A O 1
ATOM 2721 N N . ALA A 1 384 ? -22.623 1.550 60.803 1.00 59.38 384 ALA A N 1
ATOM 2722 C CA . ALA A 1 384 ? -23.483 1.959 61.900 1.00 59.38 384 ALA A CA 1
ATOM 2723 C C . ALA A 1 384 ? -22.752 3.036 62.707 1.00 59.38 384 ALA A C 1
ATOM 2725 O O . ALA A 1 384 ? -21.652 2.792 63.209 1.00 59.38 384 ALA A O 1
ATOM 2726 N N . GLN A 1 385 ? -23.369 4.212 62.838 1.00 52.03 385 GLN A N 1
ATOM 2727 C CA . GLN A 1 385 ? -22.883 5.269 63.717 1.00 52.03 385 GLN A CA 1
ATOM 2728 C C . GLN A 1 385 ? -22.579 4.632 65.077 1.00 52.03 385 GLN A C 1
ATOM 2730 O O . GLN A 1 385 ? -23.451 3.971 65.652 1.00 52.03 385 GLN A O 1
ATOM 2735 N N . ALA A 1 386 ? -21.332 4.750 65.547 1.00 53.12 386 ALA A N 1
ATOM 2736 C CA . ALA A 1 386 ? -20.949 4.218 66.850 1.00 53.12 386 ALA A CA 1
ATOM 2737 C C . ALA A 1 386 ? -22.003 4.667 67.877 1.00 53.12 386 ALA A C 1
ATOM 2739 O O . ALA A 1 386 ? -22.390 5.840 67.834 1.00 53.12 386 ALA A O 1
ATOM 2740 N N . PRO A 1 387 ? -22.513 3.764 68.741 1.00 51.62 387 PRO A N 1
ATOM 2741 C CA . PRO A 1 387 ? -23.560 4.128 69.683 1.00 51.62 387 PRO A CA 1
ATOM 2742 C C . PRO A 1 387 ? -23.109 5.367 70.446 1.00 51.62 387 PRO A C 1
ATOM 2744 O O . PRO A 1 387 ? -21.966 5.413 70.910 1.00 51.62 387 PRO A O 1
ATOM 2747 N N . ASP A 1 388 ? -23.991 6.366 70.510 1.00 53.53 388 ASP A N 1
ATOM 2748 C CA . ASP A 1 388 ? -23.751 7.609 71.233 1.00 53.53 388 ASP A CA 1
ATOM 2749 C C . ASP A 1 388 ? -23.137 7.263 72.602 1.00 53.53 388 ASP A C 1
ATOM 2751 O O . ASP A 1 388 ? -23.748 6.491 73.356 1.00 53.53 388 ASP A O 1
ATOM 2755 N N . PRO A 1 389 ? -21.922 7.743 72.935 1.00 54.38 389 PRO A N 1
ATOM 2756 C CA . PRO A 1 389 ? -21.325 7.475 74.237 1.00 54.38 389 PRO A CA 1
ATOM 2757 C C . PRO A 1 389 ? -22.258 7.876 75.391 1.00 54.38 389 PRO A C 1
ATOM 2759 O O . PRO A 1 389 ? -22.184 7.262 76.458 1.00 54.38 389 PRO A O 1
ATOM 2762 N N . ASP A 1 390 ? -23.192 8.808 75.169 1.00 55.94 390 ASP A N 1
ATOM 2763 C CA . ASP A 1 390 ? -24.184 9.234 76.156 1.00 55.94 390 ASP A CA 1
ATOM 2764 C C . ASP A 1 390 ? -25.304 8.203 76.390 1.00 55.94 390 ASP A C 1
ATOM 2766 O O . ASP A 1 390 ? -25.830 8.110 77.505 1.00 55.94 390 ASP A O 1
ATOM 2770 N N . ALA A 1 391 ? -25.591 7.323 75.423 1.00 56.06 391 ALA A N 1
ATOM 2771 C CA . ALA A 1 391 ? -26.492 6.185 75.628 1.00 56.06 391 ALA A CA 1
ATOM 2772 C C . ALA A 1 391 ? -25.903 5.166 76.625 1.00 56.06 391 ALA A C 1
ATOM 2774 O O . ALA A 1 391 ? -26.632 4.530 77.391 1.00 56.06 391 ALA A O 1
ATOM 2775 N N . ASN A 1 392 ? -24.570 5.051 76.678 1.00 50.88 392 ASN A N 1
ATOM 2776 C CA . ASN A 1 392 ? -23.875 4.198 77.642 1.00 50.88 392 ASN A CA 1
ATOM 2777 C C . ASN A 1 392 ? -23.702 4.881 79.013 1.00 50.88 392 ASN A C 1
ATOM 2779 O O . ASN A 1 392 ? -23.614 4.201 80.035 1.00 50.88 392 ASN A O 1
ATOM 2783 N N . THR A 1 393 ? -23.717 6.217 79.066 1.00 54.41 393 THR A N 1
ATOM 2784 C CA . THR A 1 393 ? -23.657 6.977 80.324 1.00 54.41 393 THR A CA 1
ATOM 2785 C C . THR A 1 393 ? -24.904 6.744 81.184 1.00 54.41 393 THR A C 1
ATOM 2787 O O . THR A 1 393 ? -24.773 6.541 82.390 1.00 54.41 393 THR A O 1
ATOM 2790 N N . ASN A 1 394 ? -26.099 6.652 80.588 1.00 56.59 394 ASN A N 1
ATOM 2791 C CA . ASN A 1 394 ? -27.332 6.320 81.322 1.00 56.59 394 ASN A CA 1
ATOM 2792 C C . ASN A 1 394 ? -27.380 4.855 81.793 1.00 56.59 394 ASN A C 1
ATOM 2794 O O . ASN A 1 394 ? -27.839 4.575 82.905 1.00 56.59 394 ASN A O 1
ATOM 2798 N N . ALA A 1 395 ? -26.858 3.918 80.996 1.00 54.53 395 ALA A N 1
ATOM 2799 C CA . ALA A 1 395 ? -26.743 2.513 81.394 1.00 54.53 395 ALA A CA 1
ATOM 2800 C C . ALA A 1 395 ? -25.727 2.327 82.539 1.00 54.53 395 ALA A C 1
ATOM 2802 O O . ALA A 1 395 ? -26.005 1.634 83.520 1.00 54.53 395 ALA A O 1
ATOM 2803 N N . ALA A 1 396 ? -24.581 3.009 82.463 1.00 55.44 396 ALA A N 1
ATOM 2804 C CA . ALA A 1 396 ? -23.567 3.016 83.512 1.00 55.44 396 ALA A CA 1
ATOM 2805 C C . ALA A 1 396 ? -24.049 3.728 84.790 1.00 55.44 396 ALA A C 1
ATOM 2807 O O . ALA A 1 396 ? -23.771 3.251 85.890 1.00 55.44 396 ALA A O 1
ATOM 2808 N N . ALA A 1 397 ? -24.820 4.814 84.667 1.00 57.06 397 ALA A N 1
ATOM 2809 C CA . ALA A 1 397 ? -25.442 5.502 85.799 1.00 57.06 397 ALA A CA 1
ATOM 2810 C C . ALA A 1 397 ? -26.497 4.626 86.498 1.00 57.06 397 ALA A C 1
ATOM 2812 O O . ALA A 1 397 ? -26.530 4.572 87.726 1.00 57.06 397 ALA A O 1
ATOM 2813 N N . SER A 1 398 ? -27.298 3.873 85.738 1.00 56.50 398 SER A N 1
ATOM 2814 C CA . SER A 1 398 ? -28.294 2.933 86.281 1.00 56.50 398 SER A CA 1
ATOM 2815 C C . SER A 1 398 ? -27.641 1.736 86.990 1.00 56.50 398 SER A C 1
ATOM 2817 O O . SER A 1 398 ? -28.103 1.295 88.046 1.00 56.50 398 SER A O 1
ATOM 2819 N N . ALA A 1 399 ? -26.520 1.242 86.454 1.00 53.72 399 ALA A N 1
ATOM 2820 C CA . ALA A 1 399 ? -25.722 0.193 87.086 1.00 53.72 399 ALA A CA 1
ATOM 2821 C C . ALA A 1 399 ? -25.016 0.684 88.366 1.00 53.72 399 ALA A C 1
ATOM 2823 O O . ALA A 1 399 ? -24.981 -0.036 89.363 1.00 53.72 399 ALA A O 1
ATOM 2824 N N . ALA A 1 400 ? -24.506 1.921 88.376 1.00 54.34 400 ALA A N 1
ATOM 2825 C CA . ALA A 1 400 ? -23.900 2.541 89.557 1.00 54.34 400 ALA A CA 1
ATOM 2826 C C . ALA A 1 400 ? -24.933 2.862 90.655 1.00 54.34 400 ALA A C 1
ATOM 2828 O O . ALA A 1 400 ? -24.655 2.656 91.838 1.00 54.34 400 ALA A O 1
ATOM 2829 N N . ALA A 1 401 ? -26.142 3.293 90.278 1.00 54.75 401 ALA A N 1
ATOM 2830 C CA . ALA A 1 401 ? -27.255 3.493 91.205 1.00 54.75 401 ALA A CA 1
ATOM 2831 C C . ALA A 1 401 ? -27.708 2.169 91.851 1.00 54.75 401 ALA A C 1
ATOM 2833 O O . ALA A 1 401 ? -27.947 2.133 93.055 1.00 54.75 401 ALA A O 1
ATOM 2834 N N . SER A 1 402 ? -27.728 1.065 91.090 1.00 51.03 402 SER A N 1
ATOM 2835 C CA . SER A 1 402 ? -28.011 -0.278 91.630 1.00 51.03 402 SER A CA 1
ATOM 2836 C C . SER A 1 402 ? -26.905 -0.804 92.550 1.00 51.03 402 SER A C 1
ATOM 2838 O O . SER A 1 402 ? -27.192 -1.505 93.512 1.00 51.03 402 SER A O 1
ATOM 2840 N N . ALA A 1 403 ? -25.640 -0.467 92.285 1.00 48.06 403 ALA A N 1
ATOM 2841 C CA . ALA A 1 403 ? -24.505 -0.929 93.088 1.00 48.06 403 ALA A CA 1
ATOM 2842 C C . ALA A 1 403 ? -24.330 -0.172 94.418 1.00 48.06 403 ALA A C 1
ATOM 2844 O O . ALA A 1 403 ? -23.602 -0.642 95.288 1.00 48.06 403 ALA A O 1
ATOM 2845 N N . THR A 1 404 ? -24.976 0.988 94.577 1.00 53.91 404 THR A N 1
ATOM 2846 C CA . THR A 1 404 ? -24.909 1.806 95.806 1.00 53.91 404 THR A CA 1
ATOM 2847 C C . THR A 1 404 ? -26.150 1.623 96.697 1.00 53.91 404 THR A C 1
ATOM 2849 O O . THR A 1 404 ? -26.199 2.147 97.807 1.00 53.91 404 THR A O 1
ATOM 2852 N N . ALA A 1 405 ? -27.157 0.871 96.236 1.00 51.78 405 ALA A N 1
ATOM 2853 C CA . ALA A 1 405 ? -28.354 0.538 97.001 1.00 51.78 405 ALA A CA 1
ATOM 2854 C C . ALA A 1 405 ? -28.077 -0.645 97.949 1.00 51.78 405 ALA A C 1
ATOM 2856 O O . ALA A 1 405 ? -28.477 -1.772 97.679 1.00 51.78 405 ALA A O 1
ATOM 2857 N N . ASP A 1 406 ? -27.367 -0.380 99.047 1.00 52.62 406 ASP A N 1
ATOM 2858 C CA . ASP A 1 406 ? -27.040 -1.372 100.087 1.00 52.62 406 ASP A CA 1
ATOM 2859 C C . ASP A 1 406 ? -27.937 -1.256 101.338 1.00 52.62 406 ASP A C 1
ATOM 2861 O O . ASP A 1 406 ? -27.539 -1.663 102.417 1.00 52.62 406 ASP A O 1
ATOM 2865 N N . ASP A 1 407 ? -29.156 -0.713 101.222 1.00 51.91 407 ASP A N 1
ATOM 2866 C CA . ASP A 1 407 ? -30.128 -0.701 102.329 1.00 51.91 407 ASP A CA 1
ATOM 2867 C C . ASP A 1 407 ? -31.587 -0.739 101.813 1.00 51.91 407 ASP A C 1
ATOM 2869 O O . ASP A 1 407 ? -32.094 0.225 101.238 1.00 51.91 407 ASP A O 1
ATOM 2873 N N . ASP A 1 408 ? -32.246 -1.890 102.004 1.00 51.12 408 ASP A N 1
ATOM 2874 C CA . ASP A 1 408 ? -33.693 -2.195 102.116 1.00 51.12 408 ASP A CA 1
ATOM 2875 C C . ASP A 1 408 ? -34.763 -1.504 101.224 1.00 51.12 408 ASP A C 1
ATOM 2877 O O . ASP A 1 408 ? -35.959 -1.744 101.404 1.00 51.12 408 ASP A O 1
ATOM 2881 N N . SER A 1 409 ? -34.410 -0.729 100.196 1.00 53.50 409 SER A N 1
ATOM 2882 C CA . SER A 1 409 ? -35.366 -0.060 99.289 1.00 53.50 409 SER A CA 1
ATOM 2883 C C . SER A 1 409 ? -35.346 -0.646 97.873 1.00 53.50 409 SER A C 1
ATOM 2885 O O . SER A 1 409 ? -35.167 0.061 96.884 1.00 53.50 409 SER A O 1
ATOM 2887 N N . ASN A 1 410 ? -35.549 -1.962 97.761 1.00 52.97 410 ASN A N 1
ATOM 2888 C CA . ASN A 1 410 ? -35.491 -2.672 96.475 1.00 52.97 410 ASN A CA 1
ATOM 2889 C C . ASN A 1 410 ? -36.648 -2.294 95.519 1.00 52.97 410 ASN A C 1
ATOM 2891 O O . ASN A 1 410 ? -36.485 -2.281 94.304 1.00 52.97 410 ASN A O 1
ATOM 2895 N N . GLY A 1 411 ? -37.817 -1.916 96.053 1.00 54.81 411 GLY A N 1
ATOM 2896 C CA . GLY A 1 411 ? -39.010 -1.653 95.237 1.00 54.81 411 GLY A CA 1
ATOM 2897 C C . GLY A 1 411 ? -38.984 -0.335 94.453 1.00 54.81 411 GLY A C 1
ATOM 2898 O O . GLY A 1 411 ? -39.545 -0.261 93.366 1.00 54.81 411 GLY A O 1
ATOM 2899 N N . SER A 1 412 ? -38.337 0.711 94.969 1.00 51.62 412 SER A N 1
ATOM 2900 C CA . SER A 1 412 ? -38.243 2.012 94.287 1.00 51.62 412 SER A CA 1
ATOM 2901 C C . SER A 1 412 ? -37.119 2.043 93.247 1.00 51.62 412 SER A C 1
ATOM 2903 O O . SER A 1 412 ? -37.292 2.650 92.190 1.00 51.62 412 SER A O 1
ATOM 2905 N N . ALA A 1 413 ? -36.009 1.343 93.500 1.00 49.84 413 ALA A N 1
ATOM 2906 C CA . ALA A 1 413 ? -34.903 1.203 92.552 1.00 49.84 413 ALA A CA 1
ATOM 2907 C C . ALA A 1 413 ? -35.280 0.333 91.338 1.00 49.84 413 ALA A C 1
ATOM 2909 O O . ALA A 1 413 ? -34.982 0.708 90.205 1.00 49.84 413 ALA A O 1
ATOM 2910 N N . GLU A 1 414 ? -36.009 -0.772 91.546 1.00 53.34 414 GLU A N 1
ATOM 2911 C CA . GLU A 1 414 ? -36.533 -1.603 90.451 1.00 53.34 414 GLU A CA 1
ATOM 2912 C C . GLU A 1 414 ? -37.549 -0.838 89.589 1.00 53.34 414 GLU A C 1
ATOM 2914 O O . GLU A 1 414 ? -37.492 -0.918 88.365 1.00 53.34 414 GLU A O 1
ATOM 2919 N N . VAL A 1 415 ? -38.430 -0.030 90.192 1.00 53.97 415 VAL A N 1
ATOM 2920 C CA . VAL A 1 415 ? -39.411 0.785 89.449 1.00 53.97 415 VAL A CA 1
ATOM 2921 C C . VAL A 1 415 ? -38.735 1.908 88.654 1.00 53.97 415 VAL A C 1
ATOM 2923 O O . VAL A 1 415 ? -39.126 2.155 87.515 1.00 53.97 415 VAL A O 1
ATOM 2926 N N . ALA A 1 416 ? -37.696 2.549 89.198 1.00 51.72 416 ALA A N 1
ATOM 2927 C CA . ALA A 1 416 ? -36.924 3.561 88.476 1.00 51.72 416 ALA A CA 1
ATOM 2928 C C . ALA A 1 416 ? -36.114 2.956 87.313 1.00 51.72 416 ALA A C 1
ATOM 2930 O O . ALA A 1 416 ? -36.103 3.513 86.216 1.00 51.72 416 ALA A O 1
ATOM 2931 N N . ALA A 1 417 ? -35.497 1.787 87.519 1.00 50.84 417 ALA A N 1
ATOM 2932 C CA . ALA A 1 417 ? -34.785 1.057 86.471 1.00 50.84 417 ALA A CA 1
ATOM 2933 C C . ALA A 1 417 ? -35.736 0.534 85.378 1.00 50.84 417 ALA A C 1
ATOM 2935 O O . ALA A 1 417 ? -35.402 0.569 84.196 1.00 50.84 417 ALA A O 1
ATOM 2936 N N . GLN A 1 418 ? -36.943 0.097 85.751 1.00 53.47 418 GLN A N 1
ATOM 2937 C CA . GLN A 1 418 ? -37.961 -0.360 84.806 1.00 53.47 418 GLN A CA 1
ATOM 2938 C C . GLN A 1 418 ? -38.580 0.805 84.014 1.00 53.47 418 GLN A C 1
ATOM 2940 O O . GLN A 1 418 ? -38.831 0.644 82.823 1.00 53.47 418 GLN A O 1
ATOM 2945 N N . ALA A 1 419 ? -38.759 1.982 84.627 1.00 50.91 419 ALA A N 1
ATOM 2946 C CA . ALA A 1 419 ? -39.197 3.198 83.938 1.00 50.91 419 ALA A CA 1
ATOM 2947 C C . ALA A 1 419 ? -38.139 3.707 82.941 1.00 50.91 419 ALA A C 1
ATOM 2949 O O . ALA A 1 419 ? -38.468 3.989 81.794 1.00 50.91 419 ALA A O 1
ATOM 2950 N N . ALA A 1 420 ? -36.859 3.723 83.331 1.00 49.72 420 ALA A N 1
ATOM 2951 C CA . ALA A 1 420 ? -35.758 4.121 82.451 1.00 49.72 420 ALA A CA 1
ATOM 2952 C C . ALA A 1 420 ? -35.501 3.127 81.300 1.00 49.72 420 ALA A C 1
ATOM 2954 O O . ALA A 1 420 ? -35.046 3.527 80.234 1.00 49.72 420 ALA A O 1
ATOM 2955 N N . ALA A 1 421 ? -35.800 1.836 81.492 1.00 49.66 421 ALA A N 1
ATOM 2956 C CA . ALA A 1 421 ? -35.686 0.816 80.446 1.00 49.66 421 ALA A CA 1
ATOM 2957 C C . ALA A 1 421 ? -36.887 0.781 79.477 1.00 49.66 421 ALA A C 1
ATOM 2959 O O . ALA A 1 421 ? -36.781 0.191 78.402 1.00 49.66 421 ALA A O 1
ATOM 2960 N N . MET A 1 422 ? -38.031 1.365 79.857 1.00 46.16 422 MET A N 1
ATOM 2961 C CA . MET A 1 422 ? -39.240 1.443 79.024 1.00 46.16 422 MET A CA 1
ATOM 2962 C C . MET A 1 422 ? -39.390 2.784 78.295 1.00 46.16 422 MET A C 1
ATOM 2964 O O . MET A 1 422 ? -40.106 2.832 77.292 1.00 46.16 422 MET A O 1
ATOM 2968 N N . ASP A 1 423 ? -38.709 3.842 78.744 1.00 43.81 423 ASP A N 1
ATOM 2969 C CA . ASP A 1 423 ? -38.672 5.121 78.036 1.00 43.81 423 ASP A CA 1
ATOM 2970 C C . ASP A 1 423 ? -37.752 5.030 76.816 1.00 43.81 423 ASP A C 1
ATOM 2972 O O . ASP A 1 423 ? -36.538 5.231 76.849 1.00 43.81 423 ASP A O 1
ATOM 2976 N N . ASN A 1 424 ? -38.390 4.705 75.697 1.00 38.28 424 ASN A N 1
ATOM 2977 C CA . ASN A 1 424 ? -37.893 4.996 74.367 1.00 38.28 424 ASN A CA 1
ATOM 2978 C C . ASN A 1 424 ? -37.528 6.491 74.291 1.00 38.28 424 ASN A C 1
ATOM 2980 O O . ASN A 1 424 ? -38.331 7.342 74.676 1.00 38.28 424 ASN A O 1
ATOM 2984 N N . ALA A 1 425 ? -36.332 6.804 73.799 1.00 41.03 425 ALA A N 1
ATOM 2985 C CA . ALA A 1 425 ? -35.723 8.135 73.808 1.00 41.03 425 ALA A CA 1
ATOM 2986 C C . ALA A 1 425 ? -36.377 9.140 72.833 1.00 41.03 425 ALA A C 1
ATOM 2988 O O . ALA A 1 425 ? -35.665 9.892 72.175 1.00 41.03 425 ALA A O 1
ATOM 2989 N N . ASP A 1 426 ? -37.711 9.159 72.712 1.00 42.69 426 ASP A N 1
ATOM 2990 C CA . ASP A 1 426 ? -38.378 9.961 71.681 1.00 42.69 426 ASP A CA 1
ATOM 2991 C C . ASP A 1 426 ? -39.729 10.607 72.046 1.00 42.69 426 ASP A C 1
ATOM 2993 O O . ASP A 1 426 ? -40.418 11.107 71.161 1.00 42.69 426 ASP A O 1
ATOM 2997 N N . THR A 1 427 ? -40.146 10.701 73.319 1.00 35.28 427 THR A N 1
ATOM 2998 C CA . THR A 1 427 ? -41.340 11.520 73.636 1.00 35.28 427 THR A CA 1
ATOM 2999 C C . THR A 1 427 ? -41.255 12.332 74.924 1.00 35.28 427 THR A C 1
ATOM 3001 O O . THR A 1 427 ? -41.133 11.807 76.023 1.00 35.28 427 THR A O 1
ATOM 3004 N N . THR A 1 428 ? -41.437 13.646 74.771 1.00 44.12 428 THR A N 1
ATOM 3005 C CA . THR A 1 428 ? -41.731 14.607 75.840 1.00 44.12 428 THR A CA 1
ATOM 3006 C C . THR A 1 428 ? -43.094 14.303 76.478 1.00 44.12 428 THR A C 1
ATOM 3008 O O . THR A 1 428 ? -44.126 14.631 75.894 1.00 44.12 428 THR A O 1
ATOM 3011 N N . ALA A 1 429 ? -43.117 13.740 77.690 1.00 31.30 429 ALA A N 1
ATOM 3012 C CA . ALA A 1 429 ? -44.274 13.793 78.590 1.00 31.30 429 ALA A CA 1
ATOM 3013 C C . ALA A 1 429 ? -43.847 13.641 80.061 1.00 31.30 429 ALA A C 1
ATOM 3015 O O . ALA A 1 429 ? -43.306 12.627 80.481 1.00 31.30 429 ALA A O 1
ATOM 3016 N N . SER A 1 430 ? -44.107 14.678 80.848 1.00 39.59 430 SER A N 1
ATOM 3017 C CA . SER A 1 430 ? -43.855 14.772 82.284 1.00 39.59 430 SER A CA 1
ATOM 3018 C C . SER A 1 430 ? -45.042 14.260 83.111 1.00 39.59 430 SER A C 1
ATOM 3020 O O . SER A 1 430 ? -46.176 14.614 82.799 1.00 39.59 430 SER A O 1
ATOM 3022 N N . ALA A 1 431 ? -44.785 13.526 84.208 1.00 28.27 431 ALA A N 1
ATOM 3023 C CA . ALA A 1 431 ? -45.460 13.718 85.507 1.00 28.27 431 ALA A CA 1
ATOM 3024 C C . ALA A 1 431 ? -44.952 12.788 86.640 1.00 28.27 431 ALA A C 1
ATOM 3026 O O . ALA A 1 431 ? -45.176 11.584 86.622 1.00 28.27 431 ALA A O 1
ATOM 3027 N N . ALA A 1 432 ? -44.418 13.442 87.680 1.00 28.52 432 ALA A N 1
ATOM 3028 C CA . ALA A 1 432 ? -44.653 13.222 89.115 1.00 28.52 432 ALA A CA 1
ATOM 3029 C C . ALA A 1 432 ? -44.174 11.928 89.819 1.00 28.52 432 ALA A C 1
ATOM 3031 O O . ALA A 1 432 ? -44.910 10.953 89.938 1.00 28.52 432 ALA A O 1
ATOM 3032 N N . ALA A 1 433 ? -43.036 12.047 90.513 1.00 29.84 433 ALA A N 1
ATOM 3033 C CA . ALA A 1 433 ? -42.899 11.578 91.894 1.00 29.84 433 ALA A CA 1
ATOM 3034 C C . ALA A 1 433 ? -42.208 12.679 92.723 1.00 29.84 433 ALA A C 1
ATOM 3036 O O . ALA A 1 433 ? -41.145 13.180 92.365 1.00 29.84 433 ALA A O 1
ATOM 3037 N N . ASP A 1 434 ? -42.908 13.105 93.765 1.00 32.97 434 ASP A N 1
ATOM 3038 C CA . ASP A 1 434 ? -42.721 14.294 94.594 1.00 32.97 434 ASP A CA 1
ATOM 3039 C C . ASP A 1 434 ? -41.976 13.924 95.905 1.00 32.97 434 ASP A C 1
ATOM 3041 O O . ASP A 1 434 ? -42.138 12.813 96.405 1.00 32.97 434 ASP A O 1
ATOM 3045 N N . VAL A 1 435 ? -41.229 14.887 96.468 1.00 33.91 435 VAL A N 1
ATOM 3046 C CA . VAL A 1 435 ? -40.832 15.065 97.894 1.00 33.91 435 VAL A CA 1
ATOM 3047 C C . VAL A 1 435 ? -39.525 14.533 98.545 1.00 33.91 435 VAL A C 1
ATOM 3049 O O . VAL A 1 435 ? -39.147 15.171 99.519 1.00 33.91 435 VAL A O 1
ATOM 3052 N N . ASP A 1 436 ? -38.719 13.572 98.068 1.00 40.88 436 ASP A N 1
ATOM 3053 C CA . ASP A 1 436 ? -37.588 13.070 98.922 1.00 40.88 436 ASP A CA 1
ATOM 3054 C C . ASP A 1 436 ? -36.131 13.360 98.481 1.00 40.88 436 ASP A C 1
ATOM 3056 O O . ASP A 1 436 ? -35.182 13.050 99.205 1.00 40.88 436 ASP A O 1
ATOM 3060 N N . ALA A 1 437 ? -35.890 14.027 97.348 1.00 37.91 437 ALA A N 1
ATOM 3061 C CA . ALA A 1 437 ? -34.512 14.266 96.877 1.00 37.91 437 ALA A CA 1
ATOM 3062 C C . ALA A 1 437 ? -33.759 15.392 97.623 1.00 37.91 437 ALA A C 1
ATOM 3064 O O . ALA A 1 437 ? -32.532 15.465 97.557 1.00 37.91 437 ALA A O 1
ATOM 3065 N N . THR A 1 438 ? -34.458 16.273 98.346 1.00 41.94 438 THR A N 1
ATOM 3066 C CA . THR A 1 438 ? -33.811 17.368 99.094 1.00 41.94 438 THR A CA 1
ATOM 3067 C C . THR A 1 438 ? -33.202 16.878 100.414 1.00 41.94 438 THR A C 1
ATOM 3069 O O . THR A 1 438 ? -32.132 17.343 100.795 1.00 41.94 438 THR A O 1
ATOM 3072 N N . SER A 1 439 ? -33.801 15.875 101.066 1.00 41.75 439 SER A N 1
ATOM 3073 C CA . SER A 1 439 ? -33.286 15.320 102.327 1.00 41.75 439 SER A CA 1
ATOM 3074 C C . SER A 1 439 ? -32.056 14.425 102.139 1.00 41.75 439 SER A C 1
ATOM 3076 O O . SER A 1 439 ? -31.166 14.429 102.988 1.00 41.75 439 SER A O 1
ATOM 3078 N N . ALA A 1 440 ? -31.937 13.730 101.003 1.00 43.78 440 ALA A N 1
ATOM 3079 C CA . ALA A 1 440 ? -30.741 12.947 100.677 1.00 43.78 440 ALA A CA 1
ATOM 3080 C C . ALA A 1 440 ? -29.508 13.836 100.406 1.00 43.78 440 ALA A C 1
ATOM 3082 O O . ALA A 1 440 ? -28.383 13.467 100.746 1.00 43.78 440 ALA A O 1
ATOM 3083 N N . ALA A 1 441 ? -29.716 15.033 99.846 1.00 42.38 441 ALA A N 1
ATOM 3084 C CA . ALA A 1 441 ? -28.640 15.987 99.583 1.00 42.38 441 ALA A CA 1
ATOM 3085 C C . ALA A 1 441 ? -28.126 16.682 100.862 1.00 42.38 441 ALA A C 1
ATOM 3087 O O . ALA A 1 441 ? -26.945 17.017 100.937 1.00 42.38 441 ALA A O 1
ATOM 3088 N N . GLU A 1 442 ? -28.971 16.856 101.886 1.00 39.06 442 GLU A N 1
ATOM 3089 C CA . GLU A 1 442 ? -28.564 17.448 103.170 1.00 39.06 442 GLU A CA 1
ATOM 3090 C C . GLU A 1 442 ? -27.785 16.467 104.070 1.00 39.06 442 GLU A C 1
ATOM 3092 O O . GLU A 1 442 ? -26.890 16.901 104.795 1.00 39.06 442 GLU A O 1
ATOM 3097 N N . SER A 1 443 ? -28.026 15.149 103.989 1.00 45.00 443 SER A N 1
ATOM 3098 C CA . SER A 1 443 ? -27.256 14.150 104.762 1.00 45.00 443 SER A CA 1
ATOM 3099 C C . SER A 1 443 ? -25.843 13.888 104.227 1.00 45.00 443 SER A C 1
ATOM 3101 O O . SER A 1 443 ? -24.973 13.488 104.995 1.00 45.00 443 SER A O 1
ATOM 3103 N N . ALA A 1 444 ? -25.575 14.145 102.944 1.00 43.06 444 ALA A N 1
ATOM 3104 C CA . ALA A 1 444 ? -24.243 13.950 102.363 1.00 43.06 444 ALA A CA 1
ATOM 3105 C C . ALA A 1 444 ? -23.271 15.118 102.634 1.00 43.06 444 ALA A C 1
ATOM 3107 O O . ALA A 1 444 ? -22.074 14.995 102.375 1.00 43.06 444 ALA A O 1
ATOM 3108 N N . ALA A 1 445 ? -23.767 16.254 103.139 1.00 42.06 445 ALA A N 1
ATOM 3109 C CA . ALA A 1 445 ? -23.001 17.496 103.221 1.00 42.06 445 ALA A CA 1
ATOM 3110 C C . ALA A 1 445 ? -22.514 17.881 104.631 1.00 42.06 445 ALA A C 1
ATOM 3112 O O . ALA A 1 445 ? -21.897 18.939 104.761 1.00 42.06 445 ALA A O 1
ATOM 3113 N N . ASN A 1 446 ? -22.730 17.066 105.673 1.00 36.84 446 ASN A N 1
ATOM 3114 C CA . ASN A 1 446 ? -22.340 17.445 107.035 1.00 36.84 446 ASN A CA 1
ATOM 3115 C C . ASN A 1 446 ? -21.548 16.354 107.791 1.00 36.84 446 ASN A C 1
ATOM 3117 O O . ASN A 1 446 ? -22.053 15.269 108.046 1.00 36.84 446 ASN A O 1
ATOM 3121 N N . GLU A 1 447 ? -20.336 16.752 108.203 1.00 36.03 447 GLU A N 1
ATOM 3122 C CA . GLU A 1 447 ? -19.511 16.262 109.329 1.00 36.03 447 GLU A CA 1
ATOM 3123 C C . GLU A 1 447 ? -18.505 15.096 109.145 1.00 36.03 447 GLU A C 1
ATOM 3125 O O . GLU A 1 447 ? -18.778 13.922 109.351 1.00 36.03 447 GLU A O 1
ATOM 3130 N N . ASP A 1 448 ? -17.279 15.520 108.807 1.00 34.19 448 ASP A N 1
ATOM 3131 C CA . ASP A 1 448 ? -16.063 15.530 109.652 1.00 34.19 448 ASP A CA 1
ATOM 3132 C C . ASP A 1 448 ? -15.377 14.217 110.123 1.00 34.19 448 ASP A C 1
ATOM 3134 O O . ASP A 1 448 ? -15.814 13.498 111.012 1.00 34.19 448 ASP A O 1
ATOM 3138 N N . ALA A 1 449 ? -14.199 14.018 109.520 1.00 30.98 449 ALA A N 1
ATOM 3139 C CA . ALA A 1 449 ? -12.893 13.595 110.040 1.00 30.98 449 ALA A CA 1
ATOM 3140 C C . ALA A 1 449 ? -12.704 12.556 111.177 1.00 30.98 449 ALA A C 1
ATOM 3142 O O . ALA A 1 449 ? -13.034 12.756 112.340 1.00 30.98 449 ALA A O 1
ATOM 3143 N N . SER A 1 450 ? -11.791 11.631 110.835 1.00 37.94 450 SER A N 1
ATOM 3144 C CA . SER A 1 450 ? -10.636 11.158 111.626 1.00 37.94 450 SER A CA 1
ATOM 3145 C C . SER A 1 450 ? -10.835 10.047 112.663 1.00 37.94 450 SER A C 1
ATOM 3147 O O . SER A 1 450 ? -11.377 10.261 113.740 1.00 37.94 450 SER A O 1
ATOM 3149 N N . SER A 1 451 ? -10.169 8.912 112.419 1.00 33.56 451 SER A N 1
ATOM 3150 C CA . SER A 1 451 ? -9.067 8.470 113.290 1.00 33.56 451 SER A CA 1
ATOM 3151 C C . SER A 1 451 ? -8.256 7.347 112.637 1.00 33.56 451 SER A C 1
ATOM 3153 O O . SER A 1 451 ? -8.801 6.328 112.218 1.00 33.56 451 SER A O 1
ATOM 3155 N N . GLU A 1 452 ? -6.941 7.546 112.588 1.00 35.47 452 GLU A N 1
ATOM 3156 C CA . GLU A 1 452 ? -5.917 6.541 112.300 1.00 35.47 452 GLU A CA 1
ATOM 3157 C C . GLU A 1 452 ? -5.993 5.320 113.243 1.00 35.47 452 GLU A C 1
ATOM 3159 O O . GLU A 1 452 ? -6.514 5.439 114.353 1.00 35.47 452 GLU A O 1
ATOM 3164 N N . THR A 1 453 ? -5.390 4.175 112.874 1.00 29.25 453 THR A N 1
ATOM 3165 C CA . THR A 1 453 ? -4.156 3.614 113.500 1.00 29.25 453 THR A CA 1
ATOM 3166 C C . THR A 1 453 ? -3.941 2.111 113.166 1.00 29.25 453 THR A C 1
ATOM 3168 O O . THR A 1 453 ? -4.711 1.257 113.587 1.00 29.25 453 THR A O 1
ATOM 3171 N N . SER A 1 454 ? -2.823 1.841 112.469 1.00 37.44 454 SER A N 1
ATOM 3172 C CA . SER A 1 454 ? -1.824 0.737 112.555 1.00 37.44 454 SER A CA 1
ATOM 3173 C C . SER A 1 454 ? -2.142 -0.768 112.428 1.00 37.44 454 SER A C 1
ATOM 3175 O O . SER A 1 454 ? -2.850 -1.338 113.249 1.00 37.44 454 SER A O 1
ATOM 3177 N N . ALA A 1 455 ? -1.394 -1.439 111.528 1.00 31.48 455 ALA A N 1
ATOM 3178 C CA . ALA A 1 455 ? -0.255 -2.367 111.799 1.00 31.48 455 ALA A CA 1
ATOM 3179 C C . ALA A 1 455 ? 0.033 -3.209 110.523 1.00 31.48 455 ALA A C 1
ATOM 3181 O O . ALA A 1 455 ? -0.830 -3.956 110.082 1.00 31.48 455 ALA A O 1
ATOM 3182 N N . ASP A 1 456 ? 1.065 -2.934 109.718 1.00 35.50 456 ASP A N 1
ATOM 3183 C CA . ASP A 1 456 ? 2.505 -3.280 109.803 1.00 35.50 456 ASP A CA 1
ATOM 3184 C C . ASP A 1 456 ? 2.897 -4.756 109.526 1.00 35.50 456 ASP A C 1
ATOM 3186 O O . ASP A 1 456 ? 2.309 -5.697 110.051 1.00 35.50 456 ASP A O 1
ATOM 3190 N N . ALA A 1 457 ? 4.007 -4.860 108.775 1.00 30.64 457 ALA A N 1
ATOM 3191 C CA . ALA A 1 457 ? 4.965 -5.952 108.581 1.00 30.64 457 ALA A CA 1
ATOM 3192 C C . ALA A 1 457 ? 4.657 -6.943 107.426 1.00 30.64 457 ALA A C 1
ATOM 3194 O O . ALA A 1 457 ? 3.688 -7.686 107.457 1.00 30.64 457 ALA A O 1
ATOM 3195 N N . THR A 1 458 ? 5.470 -7.086 106.366 1.00 35.00 458 THR A N 1
ATOM 3196 C CA . THR A 1 458 ? 6.943 -7.126 106.344 1.00 35.00 458 THR A CA 1
ATOM 3197 C C . THR A 1 458 ? 7.550 -6.977 104.925 1.00 35.00 458 THR A C 1
ATOM 3199 O O . THR A 1 458 ? 7.110 -7.615 103.978 1.00 35.00 458 THR A O 1
ATOM 3202 N N . THR A 1 459 ? 8.640 -6.194 104.867 1.00 36.53 459 THR A N 1
ATOM 3203 C CA . THR A 1 459 ? 9.869 -6.276 104.028 1.00 36.53 459 THR A CA 1
ATOM 3204 C C . THR A 1 459 ? 9.827 -6.189 102.486 1.00 36.53 459 THR A C 1
ATOM 3206 O O . THR A 1 459 ? 9.659 -7.175 101.777 1.00 36.53 459 THR A O 1
ATOM 3209 N N . ASP A 1 460 ? 10.110 -4.967 102.001 1.00 33.09 460 ASP A N 1
ATOM 3210 C CA . ASP A 1 460 ? 11.260 -4.513 101.162 1.00 33.09 460 ASP A CA 1
ATOM 3211 C C . ASP A 1 460 ? 12.350 -5.586 100.807 1.00 33.09 460 ASP A C 1
ATOM 3213 O O . ASP A 1 460 ? 12.517 -6.524 101.585 1.00 33.09 460 ASP A O 1
ATOM 3217 N N . PRO A 1 461 ? 13.214 -5.440 99.762 1.00 42.66 461 PRO A N 1
ATOM 3218 C CA . PRO A 1 461 ? 13.509 -4.184 99.087 1.00 42.66 461 PRO A CA 1
ATOM 3219 C C . PRO A 1 461 ? 13.728 -4.175 97.564 1.00 42.66 461 PRO A C 1
ATOM 3221 O O . PRO A 1 461 ? 14.222 -5.103 96.926 1.00 42.66 461 PRO A O 1
ATOM 3224 N N . MET A 1 462 ? 13.438 -2.987 97.026 1.00 42.47 462 MET A N 1
ATOM 3225 C CA . MET A 1 462 ? 13.976 -2.430 95.781 1.00 42.47 462 MET A CA 1
ATOM 3226 C C . MET A 1 462 ? 15.531 -2.391 95.777 1.00 42.47 462 MET A C 1
ATOM 3228 O O . MET A 1 462 ? 16.155 -2.615 96.813 1.00 42.47 462 MET A O 1
ATOM 3232 N N . PRO A 1 463 ? 16.198 -1.989 94.675 1.00 44.72 463 PRO A N 1
ATOM 3233 C CA . PRO A 1 463 ? 16.365 -0.549 94.399 1.00 44.72 463 PRO A CA 1
ATOM 3234 C C . PRO A 1 463 ? 16.176 -0.200 92.903 1.00 44.72 463 PRO A C 1
ATOM 3236 O O . PRO A 1 463 ? 16.590 -0.945 92.027 1.00 44.72 463 PRO A O 1
ATOM 3239 N N . ARG A 1 464 ? 15.443 0.864 92.526 1.00 34.34 464 ARG A N 1
ATOM 3240 C CA . ARG A 1 464 ? 15.742 2.312 92.712 1.00 34.34 464 ARG A CA 1
ATOM 3241 C C . ARG A 1 464 ? 17.049 2.706 92.013 1.00 34.34 464 ARG A C 1
ATOM 3243 O O . ARG A 1 464 ? 18.047 2.034 92.190 1.00 34.34 464 ARG A O 1
ATOM 3250 N N . ARG A 1 465 ? 17.188 3.813 91.285 1.00 30.89 465 ARG A N 1
ATOM 3251 C CA . ARG A 1 465 ? 16.436 5.064 91.040 1.00 30.89 465 ARG A CA 1
ATOM 3252 C C . ARG A 1 465 ? 17.145 5.680 89.803 1.00 30.89 465 ARG A C 1
ATOM 3254 O O . ARG A 1 465 ? 18.343 5.475 89.661 1.00 30.89 465 ARG A O 1
ATOM 3261 N N . GLN A 1 466 ? 16.472 6.262 88.803 1.00 33.97 466 GLN A N 1
ATOM 3262 C CA . GLN A 1 466 ? 16.041 7.677 88.736 1.00 33.97 466 GLN A CA 1
ATOM 3263 C C . GLN A 1 466 ? 17.144 8.705 89.111 1.00 33.97 466 GLN A C 1
ATOM 3265 O O . GLN A 1 466 ? 17.951 8.390 89.981 1.00 33.97 466 GLN A O 1
ATOM 3270 N N . PRO A 1 467 ? 17.104 9.984 88.662 1.00 47.22 467 PRO A N 1
ATOM 3271 C CA . PRO A 1 467 ? 16.236 10.624 87.654 1.00 47.22 467 PRO A CA 1
ATOM 3272 C C . PRO A 1 467 ? 16.934 11.764 86.847 1.00 47.22 467 PRO A C 1
ATOM 3274 O O . PRO A 1 467 ? 18.139 11.963 86.948 1.00 47.22 467 PRO A O 1
ATOM 3277 N N . GLN A 1 468 ? 16.103 12.580 86.173 1.00 32.22 468 GLN A N 1
ATOM 3278 C CA . GLN A 1 468 ? 16.306 14.007 85.838 1.00 32.22 468 GLN A CA 1
ATOM 3279 C C . GLN A 1 468 ? 17.245 14.328 84.667 1.00 32.22 468 GLN A C 1
ATOM 3281 O O . GLN A 1 468 ? 18.214 13.638 84.416 1.00 32.22 468 GLN A O 1
ATOM 3286 N N . GLN A 1 469 ? 17.107 15.431 83.936 1.00 32.53 469 GLN A N 1
ATOM 3287 C CA . GLN A 1 469 ? 16.026 16.340 83.543 1.00 32.53 469 GLN A CA 1
ATOM 3288 C C . GLN A 1 469 ? 16.697 17.249 82.487 1.00 32.53 469 GLN A C 1
ATOM 3290 O O . GLN A 1 469 ? 17.874 17.564 82.621 1.00 32.53 469 GLN A O 1
ATOM 3295 N N . ARG A 1 470 ? 15.913 17.758 81.530 1.00 31.56 470 ARG A N 1
ATOM 3296 C CA . ARG A 1 470 ? 16.133 19.011 80.772 1.00 31.56 470 ARG A CA 1
ATOM 3297 C C . ARG A 1 470 ? 17.302 19.122 79.768 1.00 31.56 470 ARG A C 1
ATOM 3299 O O . ARG A 1 470 ? 18.466 19.231 80.111 1.00 31.56 470 ARG A O 1
ATOM 3306 N N . GLN A 1 471 ? 16.873 19.309 78.515 1.00 33.56 471 GLN A N 1
ATOM 3307 C CA . GLN A 1 471 ? 17.241 20.380 77.570 1.00 33.56 471 GLN A CA 1
ATOM 3308 C C . GLN A 1 471 ? 18.725 20.798 77.443 1.00 33.56 471 GLN A C 1
ATOM 3310 O O . GLN A 1 471 ? 19.248 21.501 78.299 1.00 33.56 471 GLN A O 1
ATOM 3315 N N . ARG A 1 472 ? 19.312 20.619 76.251 1.00 31.70 472 ARG A N 1
ATOM 3316 C CA . ARG A 1 472 ? 19.483 21.652 75.197 1.00 31.70 472 ARG A CA 1
ATOM 3317 C C . ARG A 1 472 ? 20.571 21.235 74.193 1.00 31.70 472 ARG A C 1
ATOM 3319 O O . ARG A 1 472 ? 21.638 20.783 74.566 1.00 31.70 472 ARG A O 1
ATOM 3326 N N . HIS A 1 473 ? 20.241 21.463 72.923 1.00 31.56 473 HIS A N 1
ATOM 3327 C CA . HIS A 1 473 ? 21.070 21.863 71.780 1.00 31.56 473 HIS A CA 1
ATOM 3328 C C . HIS A 1 473 ? 22.548 21.448 71.617 1.00 31.56 473 HIS A C 1
ATOM 3330 O O . HIS A 1 473 ? 23.414 21.842 72.384 1.00 31.56 473 HIS A O 1
ATOM 3336 N N . ARG A 1 474 ? 22.783 20.973 70.377 1.00 32.31 474 ARG A N 1
ATOM 3337 C CA . ARG A 1 474 ? 23.893 21.305 69.457 1.00 32.31 474 ARG A CA 1
ATOM 3338 C C . ARG A 1 474 ? 25.279 20.729 69.778 1.00 32.31 474 ARG A C 1
ATOM 3340 O O . ARG A 1 474 ? 25.975 21.258 70.626 1.00 32.31 474 ARG A O 1
ATOM 3347 N N . GLN A 1 475 ? 25.715 19.781 68.939 1.00 30.77 475 GLN A N 1
ATOM 3348 C CA . GLN A 1 475 ? 26.882 19.868 68.027 1.00 30.77 475 GLN A CA 1
ATOM 3349 C C . GLN A 1 475 ? 27.460 18.470 67.730 1.00 30.77 475 GLN A C 1
ATOM 3351 O O . GLN A 1 475 ? 28.003 17.803 68.601 1.00 30.77 475 GLN A O 1
ATOM 3356 N N . THR A 1 476 ? 27.385 18.060 66.462 1.00 37.16 476 THR A N 1
ATOM 3357 C CA . THR A 1 476 ? 28.422 17.263 65.772 1.00 37.16 476 THR A CA 1
ATOM 3358 C C . THR A 1 476 ? 29.759 18.027 65.812 1.00 37.16 476 THR A C 1
ATOM 3360 O O . THR A 1 476 ? 29.685 19.261 65.785 1.00 37.16 476 THR A O 1
ATOM 3363 N N . PRO A 1 477 ? 30.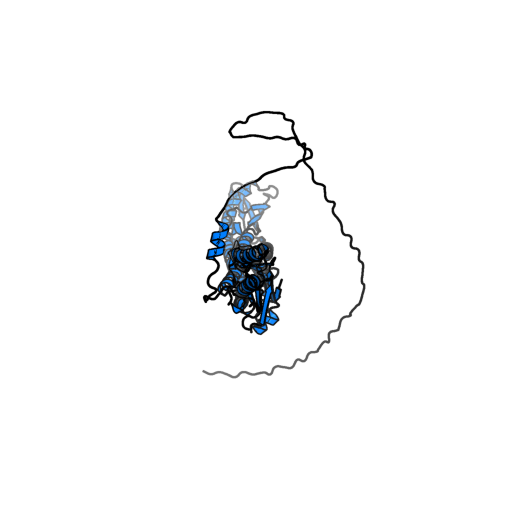959 17.390 65.801 1.00 45.28 477 PRO A N 1
ATOM 3364 C CA . PRO A 1 477 ? 31.378 16.543 64.666 1.00 45.28 477 PRO A CA 1
ATOM 3365 C C . PRO A 1 477 ? 32.411 15.413 64.931 1.00 45.28 477 PRO A C 1
ATOM 3367 O O . PRO A 1 477 ? 33.062 15.388 65.965 1.00 45.28 477 PRO A O 1
ATOM 3370 N N . ALA A 1 478 ? 32.597 14.573 63.890 1.00 31.28 478 ALA A N 1
ATOM 3371 C CA . ALA A 1 478 ? 33.865 13.968 63.416 1.00 31.28 478 ALA A CA 1
ATOM 3372 C C . ALA A 1 478 ? 34.613 12.983 64.370 1.00 31.28 478 ALA A C 1
ATOM 3374 O O . ALA A 1 478 ? 34.714 13.203 65.562 1.00 31.28 478 ALA A O 1
ATOM 3375 N N . THR A 1 479 ? 35.242 11.867 63.976 1.00 33.62 479 THR A N 1
ATOM 3376 C CA . THR A 1 479 ? 35.701 11.367 62.671 1.00 33.62 479 THR A CA 1
ATOM 3377 C C . THR A 1 479 ? 36.217 9.914 62.813 1.00 33.62 479 THR A C 1
ATOM 3379 O O . THR A 1 479 ? 36.838 9.575 63.815 1.00 33.62 479 THR A O 1
ATOM 3382 N N . THR A 1 480 ? 36.049 9.126 61.744 1.00 30.84 480 THR A N 1
ATOM 3383 C CA . THR A 1 480 ? 37.010 8.150 61.172 1.00 30.84 480 THR A CA 1
ATOM 3384 C C . THR A 1 480 ? 37.332 6.835 61.904 1.00 30.84 480 THR A C 1
ATOM 3386 O O . THR A 1 480 ? 38.228 6.773 62.740 1.00 30.84 480 THR A O 1
ATOM 3389 N N . ARG A 1 481 ? 36.840 5.718 61.340 1.00 31.33 481 ARG A N 1
ATOM 3390 C CA . ARG A 1 481 ? 37.762 4.729 60.746 1.00 31.33 481 ARG A CA 1
ATOM 3391 C C . ARG A 1 481 ? 37.126 3.939 59.601 1.00 31.33 481 ARG A C 1
ATOM 3393 O O . ARG A 1 481 ? 36.133 3.245 59.756 1.00 31.33 481 ARG A O 1
ATOM 3400 N N . THR A 1 482 ? 37.763 4.093 58.453 1.00 33.31 482 THR A N 1
ATOM 3401 C CA . THR A 1 482 ? 37.562 3.453 57.158 1.00 33.31 482 THR A CA 1
ATOM 3402 C C . THR A 1 482 ? 38.049 2.000 57.136 1.00 33.31 482 THR A C 1
ATOM 3404 O O . THR A 1 482 ? 39.101 1.693 57.701 1.00 33.31 482 THR A O 1
ATOM 3407 N N . ARG A 1 483 ? 37.364 1.134 56.374 1.00 34.41 483 ARG A N 1
ATOM 3408 C CA . ARG A 1 483 ? 37.995 0.247 55.375 1.00 34.41 483 ARG A CA 1
ATOM 3409 C C . ARG A 1 483 ? 36.969 -0.291 54.366 1.00 34.41 483 ARG A C 1
ATOM 3411 O O . ARG A 1 483 ? 35.814 -0.506 54.697 1.00 34.41 483 ARG A O 1
ATOM 3418 N N . ASN A 1 484 ? 37.462 -0.400 53.138 1.00 35.22 484 ASN A N 1
ATOM 3419 C CA . ASN A 1 484 ? 36.790 -0.425 51.838 1.00 35.22 484 ASN A CA 1
ATOM 3420 C C . ASN A 1 484 ? 36.108 -1.764 51.435 1.00 35.22 484 ASN A C 1
ATOM 3422 O O . ASN A 1 484 ? 36.362 -2.778 52.083 1.00 35.22 484 ASN A O 1
ATOM 3426 N N . PRO A 1 485 ? 35.304 -1.747 50.341 1.00 50.34 485 PRO A N 1
ATOM 3427 C CA . PRO A 1 485 ? 34.500 -2.845 49.757 1.00 50.34 485 PRO A CA 1
ATOM 3428 C C . PRO A 1 485 ? 35.318 -3.571 48.645 1.00 50.34 485 PRO A C 1
ATOM 3430 O O . PRO A 1 485 ? 36.545 -3.448 48.702 1.00 50.34 485 PRO A O 1
ATOM 3433 N N . PRO A 1 486 ? 34.777 -4.225 47.579 1.00 51.81 486 PRO A N 1
ATOM 3434 C CA . PRO A 1 486 ? 33.433 -4.743 47.227 1.00 51.81 486 PRO A CA 1
ATOM 3435 C C . PRO A 1 486 ? 33.481 -6.227 46.746 1.00 51.81 486 PRO A C 1
ATOM 3437 O O . PRO A 1 486 ? 34.521 -6.863 46.869 1.00 51.81 486 PRO A O 1
ATOM 3440 N N . LEU A 1 487 ? 32.391 -6.784 46.189 1.00 35.16 487 LEU A N 1
ATOM 3441 C CA . LEU A 1 487 ? 32.361 -7.450 44.861 1.00 35.16 487 LEU A CA 1
ATOM 3442 C C . LEU A 1 487 ? 30.919 -7.899 44.482 1.00 35.16 487 LEU A C 1
ATOM 3444 O O . LEU A 1 487 ? 30.135 -8.222 45.375 1.00 35.16 487 LEU A O 1
ATOM 3448 N N . PRO A 1 488 ? 30.563 -7.894 43.179 1.00 44.44 488 PRO A N 1
ATOM 3449 C CA . PRO A 1 488 ? 29.209 -8.102 42.663 1.00 44.44 488 PRO A CA 1
ATOM 3450 C C . PRO A 1 488 ? 28.909 -9.575 42.334 1.00 44.44 488 PRO A C 1
ATOM 3452 O O . PRO A 1 488 ? 29.809 -10.356 42.030 1.00 44.44 488 PRO A O 1
ATOM 3455 N N . LEU A 1 489 ? 27.624 -9.936 42.353 1.00 36.94 489 LEU A N 1
ATOM 3456 C CA . LEU A 1 489 ? 27.119 -11.242 41.926 1.00 36.94 489 LEU A CA 1
ATOM 3457 C C . LEU A 1 489 ? 26.926 -11.267 40.402 1.00 36.94 489 LEU A C 1
ATOM 3459 O O . LEU A 1 489 ? 26.246 -10.411 39.842 1.00 36.94 489 LEU A O 1
ATOM 3463 N N . THR A 1 490 ? 27.519 -12.261 39.745 1.00 38.88 490 THR A N 1
ATOM 3464 C CA . THR A 1 490 ? 27.290 -12.616 38.337 1.00 38.88 490 THR A CA 1
ATOM 3465 C C . THR A 1 490 ? 26.072 -13.543 38.174 1.00 38.88 490 THR A C 1
ATOM 3467 O O . THR A 1 490 ? 25.764 -14.310 39.089 1.00 38.88 490 THR A O 1
ATOM 3470 N N . PRO A 1 491 ? 25.385 -13.512 37.014 1.00 39.84 491 PRO A N 1
ATOM 3471 C CA . PRO A 1 491 ? 24.206 -14.333 36.742 1.00 39.84 491 PRO A CA 1
ATOM 3472 C C . PRO A 1 491 ? 24.571 -15.749 36.262 1.00 39.84 491 PRO A C 1
ATOM 3474 O O . PRO A 1 491 ? 25.554 -15.955 35.549 1.00 39.84 491 PRO A O 1
ATOM 3477 N N . ILE A 1 492 ? 23.749 -16.730 36.645 1.00 35.41 492 ILE A N 1
ATOM 3478 C CA . ILE A 1 492 ? 23.854 -18.140 36.242 1.00 35.41 492 ILE A CA 1
ATOM 3479 C C . ILE A 1 492 ? 23.167 -18.339 34.882 1.00 35.41 492 ILE A C 1
ATOM 3481 O O . ILE A 1 492 ? 22.032 -17.916 34.680 1.00 35.41 492 ILE A O 1
ATOM 3485 N N . GLN A 1 493 ? 23.874 -19.002 33.964 1.00 32.69 493 GLN A N 1
ATOM 3486 C CA . GLN A 1 493 ? 23.418 -19.411 32.633 1.00 32.69 493 GLN A CA 1
ATOM 3487 C C . GLN A 1 493 ? 22.263 -20.426 32.696 1.00 32.69 493 GLN A C 1
ATOM 3489 O O . GLN A 1 493 ? 22.345 -21.424 33.412 1.00 32.69 493 GLN A O 1
ATOM 3494 N N . ALA A 1 494 ? 21.229 -20.209 31.880 1.00 32.72 494 ALA A N 1
ATOM 3495 C CA . ALA A 1 494 ? 20.166 -21.173 31.611 1.00 32.72 494 ALA A CA 1
ATOM 3496 C C . ALA A 1 494 ? 20.556 -22.107 30.445 1.00 32.72 494 ALA A C 1
ATOM 3498 O O . ALA A 1 494 ? 20.968 -21.652 29.379 1.00 32.72 494 ALA A O 1
ATOM 3499 N N . LEU A 1 495 ? 20.418 -23.419 30.660 1.00 34.72 495 LEU A N 1
ATOM 3500 C CA . LEU A 1 495 ? 20.509 -24.464 29.631 1.00 34.72 495 LEU A CA 1
ATOM 3501 C C . LEU A 1 495 ? 19.244 -24.470 28.744 1.00 34.72 495 LEU A C 1
ATOM 3503 O O . LEU A 1 495 ? 18.146 -24.314 29.280 1.00 34.72 495 LEU A O 1
ATOM 3507 N N . PRO A 1 496 ? 19.342 -24.765 27.433 1.00 37.12 496 PRO A N 1
ATOM 3508 C CA . PRO A 1 496 ? 18.171 -24.930 26.577 1.00 37.12 496 PRO A CA 1
ATOM 3509 C C . PRO A 1 496 ? 17.590 -26.352 26.678 1.00 37.12 496 PRO A C 1
ATOM 3511 O O . PRO A 1 496 ? 18.270 -27.350 26.423 1.00 37.12 496 PRO A O 1
ATOM 3514 N N . LEU A 1 497 ? 16.303 -26.444 27.016 1.00 33.06 497 LEU A N 1
ATOM 3515 C CA . LEU A 1 497 ? 15.503 -27.669 26.964 1.00 33.06 497 LEU A CA 1
ATOM 3516 C C . LEU A 1 497 ? 15.033 -27.928 25.522 1.00 33.06 497 LEU A C 1
ATOM 3518 O O . LEU A 1 497 ? 14.296 -27.133 24.947 1.00 33.06 497 LEU A O 1
ATOM 3522 N N . ARG A 1 498 ? 15.426 -29.072 24.949 1.00 36.06 498 ARG A N 1
ATOM 3523 C CA . ARG A 1 498 ? 14.808 -29.649 23.742 1.00 36.06 498 ARG A CA 1
ATOM 3524 C C . ARG A 1 498 ? 13.576 -30.472 24.133 1.00 36.06 498 ARG A C 1
ATOM 3526 O O . ARG A 1 498 ? 13.717 -31.336 25.000 1.00 36.06 498 ARG A O 1
ATOM 3533 N N . PRO A 1 499 ? 12.435 -30.361 23.436 1.00 39.59 499 PRO A N 1
ATOM 3534 C CA . PRO A 1 499 ? 11.414 -31.395 23.479 1.00 39.59 499 PRO A CA 1
ATOM 3535 C C . PRO A 1 499 ? 11.546 -32.339 22.274 1.00 39.59 499 PRO A C 1
ATOM 3537 O O . PRO A 1 499 ? 11.272 -31.983 21.131 1.00 39.59 499 PRO A O 1
ATOM 3540 N N . HIS A 1 500 ? 11.932 -33.587 22.545 1.00 30.88 500 HIS A N 1
ATOM 3541 C CA . HIS A 1 500 ? 11.607 -34.719 21.681 1.00 30.88 500 HIS A CA 1
ATOM 3542 C C . HIS A 1 500 ? 10.132 -35.086 21.892 1.00 30.88 500 HIS A C 1
ATOM 3544 O O . HIS A 1 500 ? 9.744 -35.446 23.004 1.00 30.88 500 HIS A O 1
ATOM 3550 N N . ARG A 1 501 ? 9.322 -35.089 20.827 1.00 30.80 501 ARG A N 1
ATOM 3551 C CA . ARG A 1 501 ? 8.096 -35.896 20.771 1.00 30.80 501 ARG A CA 1
ATOM 3552 C C . ARG A 1 501 ? 8.132 -36.803 19.548 1.00 30.80 501 ARG A C 1
ATOM 3554 O O . ARG A 1 501 ? 8.205 -36.363 18.409 1.00 30.80 501 ARG A O 1
ATOM 3561 N N . LEU A 1 502 ? 8.128 -38.090 19.861 1.00 28.84 502 LEU A N 1
ATOM 3562 C CA . LEU A 1 502 ? 8.079 -39.242 18.982 1.00 28.84 502 LEU A CA 1
ATOM 3563 C C . LEU A 1 502 ? 6.602 -39.628 18.804 1.00 28.84 502 LEU A C 1
ATOM 3565 O O . LEU A 1 502 ? 5.951 -39.923 19.803 1.00 28.84 502 LEU A O 1
ATOM 3569 N N . LEU A 1 503 ? 6.077 -39.663 17.576 1.00 26.67 503 LEU A N 1
ATOM 3570 C CA . LEU A 1 503 ? 4.884 -40.452 17.237 1.00 26.67 503 LEU A CA 1
ATOM 3571 C C . LEU A 1 503 ? 4.851 -40.751 15.726 1.00 26.67 503 LEU A C 1
ATOM 3573 O O . LEU A 1 503 ? 4.864 -39.853 14.894 1.00 26.67 503 LEU A O 1
ATOM 3577 N N . ILE A 1 504 ? 4.826 -42.042 15.396 1.00 32.00 504 ILE A N 1
ATOM 3578 C CA . ILE A 1 504 ? 4.644 -42.654 14.065 1.00 32.00 504 ILE A CA 1
ATOM 3579 C C . ILE A 1 504 ? 3.445 -43.636 14.217 1.00 32.00 504 ILE A C 1
ATOM 3581 O O . ILE A 1 504 ? 3.199 -44.077 15.341 1.00 32.00 504 ILE A O 1
ATOM 3585 N N . PRO A 1 505 ? 2.815 -44.175 13.153 1.00 39.84 505 PRO A N 1
ATOM 3586 C CA . PRO A 1 505 ? 1.861 -43.587 12.206 1.00 39.84 505 PRO A CA 1
ATOM 3587 C C . PRO A 1 505 ? 0.461 -44.252 12.294 1.00 39.84 505 PRO A C 1
ATOM 3589 O O . PRO A 1 505 ? 0.325 -45.383 12.759 1.00 39.84 505 PRO A O 1
ATOM 3592 N N . LEU A 1 506 ? -0.571 -43.645 11.698 1.00 29.84 506 LEU A N 1
ATOM 3593 C CA . LEU A 1 506 ? -1.808 -44.355 11.334 1.00 29.84 506 LEU A CA 1
ATOM 3594 C C . LEU A 1 506 ? -1.970 -44.385 9.811 1.00 29.84 506 LEU A C 1
ATOM 3596 O O . LEU A 1 506 ? -1.969 -43.366 9.128 1.00 29.84 506 LEU A O 1
ATOM 3600 N N . ARG A 1 507 ? -2.047 -45.607 9.278 1.00 30.31 507 ARG A N 1
ATOM 3601 C CA . ARG A 1 507 ? -2.099 -45.940 7.854 1.00 30.31 507 ARG A CA 1
ATOM 3602 C C . ARG A 1 507 ? -3.515 -46.420 7.505 1.00 30.31 507 ARG A C 1
ATOM 3604 O O . ARG A 1 507 ? -3.986 -47.368 8.119 1.00 30.31 507 ARG A O 1
ATOM 3611 N N . ARG A 1 508 ? -4.055 -45.869 6.408 1.00 32.28 508 ARG A N 1
ATOM 3612 C CA . ARG A 1 508 ? -5.132 -46.366 5.514 1.00 32.28 508 ARG A CA 1
ATOM 3613 C C . ARG A 1 508 ? -6.575 -46.400 6.037 1.00 32.28 508 ARG A C 1
ATOM 3615 O O . ARG A 1 508 ? -6.936 -47.298 6.781 1.00 32.28 508 ARG A O 1
ATOM 3622 N N . LEU A 1 509 ? -7.439 -45.671 5.326 1.00 31.59 509 LEU A N 1
ATOM 3623 C CA . LEU A 1 509 ? -8.485 -46.291 4.505 1.00 31.59 509 LEU A CA 1
ATOM 3624 C C . LEU A 1 509 ? -8.680 -45.496 3.205 1.00 31.59 509 LEU A C 1
ATOM 3626 O O . LEU A 1 509 ? -8.705 -44.274 3.192 1.00 31.59 509 LEU A O 1
ATOM 3630 N N . ARG A 1 510 ? -8.713 -46.243 2.100 1.00 35.31 510 ARG A N 1
ATOM 3631 C CA . ARG A 1 510 ? -8.933 -45.788 0.725 1.00 35.31 510 ARG A CA 1
ATOM 3632 C C . ARG A 1 510 ? -10.426 -45.514 0.524 1.00 35.31 510 ARG A C 1
ATOM 3634 O O . ARG A 1 510 ? -11.211 -46.425 0.772 1.00 35.31 510 ARG A O 1
ATOM 3641 N N . SER A 1 511 ? -10.791 -44.384 -0.068 1.00 33.12 511 SER A N 1
ATOM 3642 C CA . SER A 1 511 ? -12.034 -44.245 -0.837 1.00 33.12 511 SER A CA 1
ATOM 3643 C C . SER A 1 511 ? -11.678 -43.976 -2.301 1.00 33.12 511 SER A C 1
ATOM 3645 O O . SER A 1 511 ? -10.804 -43.180 -2.631 1.00 33.12 511 SER A O 1
ATOM 3647 N N . ARG A 1 512 ? -12.271 -44.786 -3.177 1.00 35.69 512 ARG A N 1
ATOM 3648 C CA . ARG A 1 512 ? -12.136 -44.757 -4.638 1.00 35.69 512 ARG A CA 1
ATOM 3649 C C . ARG A 1 512 ? -13.062 -43.685 -5.244 1.00 35.69 512 ARG A C 1
ATOM 3651 O O . ARG A 1 512 ? -14.019 -43.297 -4.580 1.00 35.69 512 ARG A O 1
ATOM 3658 N N . PRO A 1 513 ? -12.812 -43.272 -6.500 1.00 37.09 513 PRO A N 1
ATOM 3659 C CA . PRO A 1 513 ? -13.499 -42.163 -7.155 1.00 37.09 513 PRO A CA 1
ATOM 3660 C C . PRO A 1 513 ? -14.887 -42.583 -7.652 1.00 37.09 513 PRO A C 1
ATOM 3662 O O . PRO A 1 513 ? -15.046 -43.687 -8.184 1.00 37.09 513 PRO A O 1
ATOM 3665 N N . GLN A 1 514 ? -15.883 -41.706 -7.506 1.00 37.88 514 GLN A N 1
ATOM 3666 C CA . GLN A 1 514 ? -17.149 -41.845 -8.221 1.00 37.88 514 GLN A CA 1
ATOM 3667 C C . GLN A 1 514 ? -17.021 -41.270 -9.630 1.00 37.88 514 GLN A C 1
ATOM 3669 O O . GLN A 1 514 ? -16.445 -40.211 -9.859 1.00 37.88 514 GLN A O 1
ATOM 3674 N N . GLN A 1 515 ? -17.530 -42.061 -10.566 1.00 35.22 515 GLN A N 1
ATOM 3675 C CA . GLN A 1 515 ? -17.541 -41.835 -11.996 1.00 35.22 515 GLN A CA 1
ATOM 3676 C C . GLN A 1 515 ? -18.598 -40.795 -12.380 1.00 35.22 515 GLN A C 1
ATOM 3678 O O . GLN A 1 515 ? -19.742 -40.867 -11.936 1.00 35.22 515 GLN A O 1
ATOM 3683 N N . LEU A 1 516 ? -18.204 -39.900 -13.283 1.00 38.09 516 LEU A N 1
ATOM 3684 C CA . LEU A 1 516 ? -19.075 -39.136 -14.174 1.00 38.09 516 LEU A CA 1
ATOM 3685 C C . LEU A 1 516 ? -20.046 -40.056 -14.934 1.00 38.09 516 LEU A C 1
ATOM 3687 O O . LEU A 1 516 ? -19.601 -41.061 -15.500 1.00 38.09 516 LEU A O 1
ATOM 3691 N N . PRO A 1 517 ? -21.317 -39.664 -15.104 1.00 48.91 517 PRO A N 1
ATOM 3692 C CA . PRO A 1 517 ? -22.081 -40.041 -16.275 1.00 48.91 517 PRO A CA 1
ATOM 3693 C C . PRO A 1 517 ? -22.050 -38.904 -17.304 1.00 48.91 517 PRO A C 1
ATOM 3695 O O . PRO A 1 517 ? -22.552 -37.807 -17.067 1.00 48.91 517 PRO A O 1
ATOM 3698 N N . MET A 1 518 ? -21.491 -39.208 -18.479 1.00 36.66 518 MET A N 1
ATOM 3699 C CA . MET A 1 518 ? -21.805 -38.496 -19.716 1.00 36.66 518 MET A CA 1
ATOM 3700 C C . MET A 1 518 ? -23.326 -38.401 -19.880 1.00 36.66 518 MET A C 1
ATOM 3702 O O . MET A 1 518 ? -24.004 -39.432 -19.865 1.00 36.66 518 MET A O 1
ATOM 3706 N N . GLN A 1 519 ? -23.843 -37.201 -20.136 1.00 41.03 519 GLN A N 1
ATOM 3707 C CA . GLN A 1 519 ? -25.101 -37.052 -20.854 1.00 41.03 519 GLN A CA 1
ATOM 3708 C C . GLN A 1 519 ? -24.870 -36.398 -22.210 1.00 41.03 519 GLN A C 1
ATOM 3710 O O . GLN A 1 519 ? -24.079 -35.478 -22.394 1.00 41.03 519 GLN A O 1
ATOM 3715 N N . LEU A 1 520 ? -25.541 -37.034 -23.153 1.00 34.16 520 LEU A N 1
ATOM 3716 C CA . LEU A 1 520 ? -25.441 -36.978 -24.590 1.00 34.16 520 LEU A CA 1
ATOM 3717 C C . LEU A 1 520 ? -26.255 -35.795 -25.126 1.00 34.16 520 LEU A C 1
ATOM 3719 O O . LEU A 1 520 ? -27.323 -35.485 -24.603 1.00 34.16 520 LEU A O 1
ATOM 3723 N N . LEU A 1 521 ? -25.753 -35.202 -26.210 1.00 35.41 521 LEU A N 1
ATOM 3724 C CA . LEU A 1 521 ? -26.425 -34.244 -27.085 1.00 35.41 521 LEU A CA 1
ATOM 3725 C C . LEU A 1 521 ? -27.929 -34.511 -27.276 1.00 35.41 521 LEU A C 1
ATOM 3727 O O . LEU A 1 521 ? -28.311 -35.578 -27.757 1.00 35.41 521 LEU A O 1
ATOM 3731 N N . THR A 1 522 ? -28.729 -33.452 -27.155 1.00 36.00 522 THR A N 1
ATOM 3732 C CA . THR A 1 522 ? -29.878 -33.223 -28.044 1.00 36.00 522 THR A CA 1
ATOM 3733 C C . THR A 1 522 ? -29.897 -31.763 -28.492 1.00 36.00 522 THR A C 1
ATOM 3735 O O . THR A 1 522 ? -30.391 -30.884 -27.791 1.00 36.00 522 THR A O 1
ATOM 3738 N N . LEU A 1 523 ? -29.344 -31.522 -29.685 1.00 38.75 523 LEU A N 1
ATOM 3739 C CA . LEU A 1 523 ? -29.659 -30.361 -30.514 1.00 38.75 523 LEU A CA 1
ATOM 3740 C C . LEU A 1 523 ? -31.129 -30.458 -30.946 1.00 38.75 523 LEU A C 1
ATOM 3742 O O . LEU A 1 523 ? -31.512 -31.437 -31.586 1.00 38.75 523 LEU A O 1
ATOM 3746 N N . THR A 1 524 ? -31.910 -29.408 -30.706 1.00 38.00 524 THR A N 1
ATOM 3747 C CA . THR A 1 524 ? -33.143 -29.141 -31.463 1.00 38.00 524 THR A CA 1
ATOM 3748 C C . THR A 1 524 ? -33.276 -27.643 -31.750 1.00 38.00 524 THR A C 1
ATOM 3750 O O . THR A 1 524 ? -32.757 -26.831 -30.987 1.00 38.00 524 THR A O 1
ATOM 3753 N N . PRO A 1 525 ? -33.882 -27.271 -32.891 1.00 47.34 525 PRO A N 1
ATOM 3754 C CA . PRO A 1 525 ? -33.489 -26.093 -33.655 1.00 47.34 525 PRO A CA 1
ATOM 3755 C C . PRO A 1 525 ? -34.323 -24.840 -33.361 1.00 47.34 525 PRO A C 1
ATOM 3757 O O . PRO A 1 525 ? -35.494 -24.918 -32.994 1.00 47.34 525 PRO A O 1
ATOM 3760 N N . GLN A 1 526 ? -33.718 -23.683 -33.646 1.00 43.69 526 GLN A N 1
ATOM 3761 C CA . GLN A 1 526 ? -34.399 -22.397 -33.793 1.00 43.69 526 GLN A CA 1
ATOM 3762 C C . GLN A 1 526 ? -35.584 -22.462 -34.775 1.00 43.69 526 GLN A C 1
ATOM 3764 O O . GLN A 1 526 ? -35.442 -23.009 -35.876 1.00 43.69 526 GLN A O 1
ATOM 3769 N N . PRO A 1 527 ? -36.694 -21.763 -34.486 1.00 52.19 527 PRO A N 1
ATOM 3770 C CA . PRO A 1 527 ? -37.599 -21.291 -35.515 1.00 52.19 527 PRO A CA 1
ATOM 3771 C C . PRO A 1 527 ? -37.172 -19.916 -36.049 1.00 52.19 527 PRO A C 1
ATOM 3773 O O . PRO A 1 527 ? -37.062 -18.928 -35.326 1.00 52.19 527 PRO A O 1
ATOM 3776 N N . ARG A 1 528 ? -36.993 -19.883 -37.372 1.00 38.75 528 ARG A N 1
ATOM 3777 C CA . ARG A 1 528 ? -36.923 -18.696 -38.229 1.00 38.75 528 ARG A CA 1
ATOM 3778 C C . ARG A 1 528 ? -38.072 -17.724 -37.932 1.00 38.75 528 ARG A C 1
ATOM 3780 O O . ARG A 1 528 ? -39.231 -18.134 -37.977 1.00 38.75 528 ARG A O 1
ATOM 3787 N N . GLN A 1 529 ? -37.767 -16.434 -37.825 1.00 45.22 529 GLN A N 1
ATOM 3788 C CA . GLN A 1 529 ? -38.690 -15.383 -38.255 1.00 45.22 529 GLN A CA 1
ATOM 3789 C C . GLN A 1 529 ? -38.039 -14.550 -39.361 1.00 45.22 529 GLN A C 1
ATOM 3791 O O . GLN A 1 529 ? -36.961 -13.985 -39.218 1.00 45.22 529 GLN A O 1
ATOM 3796 N N . THR A 1 530 ? -38.701 -14.588 -40.512 1.00 45.88 530 THR A N 1
ATOM 3797 C CA . THR A 1 530 ? -38.408 -13.873 -41.755 1.00 45.88 530 THR A CA 1
ATOM 3798 C C . THR A 1 530 ? -38.790 -12.384 -41.679 1.00 45.88 530 THR A C 1
ATOM 3800 O O . THR A 1 530 ? -39.622 -12.012 -40.853 1.00 45.88 530 THR A O 1
ATOM 3803 N N . PRO A 1 531 ? -38.246 -11.543 -42.582 1.00 59.28 531 PRO A N 1
ATOM 3804 C CA . PRO A 1 531 ? -38.353 -10.084 -42.557 1.00 59.28 531 PRO A CA 1
ATOM 3805 C C . PRO A 1 531 ? -39.501 -9.563 -43.435 1.00 59.28 531 PRO A C 1
ATOM 3807 O O . PRO A 1 531 ? -39.730 -10.116 -44.510 1.00 59.28 531 PRO A O 1
ATOM 3810 N N . ILE A 1 532 ? -40.153 -8.451 -43.060 1.00 47.50 532 ILE A N 1
ATOM 3811 C CA . ILE A 1 532 ? -40.989 -7.646 -43.974 1.00 47.50 532 ILE A CA 1
ATOM 3812 C C . ILE A 1 532 ? -40.872 -6.135 -43.670 1.00 47.50 532 ILE A C 1
ATOM 3814 O O . ILE A 1 532 ? -41.320 -5.654 -42.641 1.00 47.50 532 ILE A O 1
ATOM 3818 N N . GLN A 1 533 ? -40.253 -5.448 -44.638 1.00 45.41 533 GLN A N 1
ATOM 3819 C CA . GLN A 1 533 ? -40.534 -4.142 -45.271 1.00 45.41 533 GLN A CA 1
ATOM 3820 C C . GLN A 1 533 ? -40.940 -2.858 -44.507 1.00 45.41 533 GLN A C 1
ATOM 3822 O O . GLN A 1 533 ? -41.990 -2.772 -43.888 1.00 45.41 533 GLN A O 1
ATOM 3827 N N . ARG A 1 534 ? -40.154 -1.804 -44.820 1.00 47.97 534 ARG A N 1
ATOM 3828 C CA . ARG A 1 534 ? -40.510 -0.457 -45.347 1.00 47.97 534 ARG A CA 1
ATOM 3829 C C . ARG A 1 534 ? -41.914 0.110 -45.054 1.00 47.97 534 ARG A C 1
ATOM 3831 O O . ARG A 1 534 ? -42.885 -0.383 -45.613 1.00 47.97 534 ARG A O 1
ATOM 3838 N N . GLN A 1 535 ? -41.950 1.307 -44.459 1.00 52.12 535 GLN A N 1
ATOM 3839 C CA . GLN A 1 535 ? -42.330 2.605 -45.073 1.00 52.12 535 GLN A CA 1
ATOM 3840 C C . GLN A 1 535 ? -42.682 3.610 -43.962 1.00 52.12 535 GLN A C 1
ATOM 3842 O O . GLN A 1 535 ? -43.681 3.408 -43.285 1.00 52.12 535 GLN A O 1
ATOM 3847 N N . THR A 1 536 ? -41.879 4.666 -43.798 1.00 52.69 536 THR A N 1
ATOM 3848 C CA . THR A 1 536 ? -42.203 6.101 -44.004 1.00 52.69 536 THR A CA 1
ATOM 3849 C C . THR A 1 536 ? -41.006 6.940 -43.602 1.00 52.69 536 THR A C 1
ATOM 3851 O O . THR A 1 536 ? -40.412 6.607 -42.553 1.00 52.69 536 THR A O 1
#